Protein AF-A0A3D3J0R5-F1 (afdb_monomer)

Sequence (487 aa):
MGLFDKFKKGKKEQAKEELNTPEKTLMNDIDDGIVGEVIHGGPSEPEEPAEEIVTASFVMGILSVLPVEGTDNTLVTGNVKGNVTAGITVSLLNFGDDNRQAGSVTIQGISRGDEIVASASDCAVSLILEDGAVRNVRVGTVLYTKDRGENAVHDAYVSALGDAYVKDRILDLSDDEIEKLSITDCSEIWRLNNWYISHAGKDEEEEVREDRSKRLDKLIRALCDKIVNADEIYYVHDKRTGEAHLFSQNVEAKDGAYICTPPGILLVSKAYRRHYRKLYNNDKTELAIVRNGDDKKGIYNFLAGNFYINGACGAAVNAVQVSIAAGMLADAPDHSGIPVENIPVTNPDLVRWMLLIGQMDAPDKDDEDASLAFKLYYRFMGIEMLKAKFIIPMKHDNEGGDLGSGIATMKGKGGKDAIIMYTDWRRLRSEYGKEWDGMVHSIRGLIDKFDCAVNPTRFPAAGSYITKEMYVSMAEMARSEKLEDKD

Nearest PDB structures (foldseek):
  3wya-assembly1_A  TM=7.764E-01  e=7.079E-05  Pyrococcus horikoshii OT3
  7vok-assembly4_D  TM=7.702E-01  e=1.390E-04  Mycobacterium tuberculosis
  7csl-assembly2_B  TM=7.782E-01  e=3.192E-04  Pyrococcus horikoshii OT3
  3wy9-assembly2_B  TM=7.537E-01  e=4.591E-04  Pyrococcus horikoshii OT3
  2crv-assembly1_A  TM=6.940E-01  e=1.274E-02  Mus musculus

pLDDT: mean 83.31, std 21.62, range [22.89, 98.69]

Structure (mmCIF, N/CA/C/O backbone):
data_AF-A0A3D3J0R5-F1
#
_entry.id   AF-A0A3D3J0R5-F1
#
loop_
_atom_site.group_PDB
_atom_site.id
_atom_site.type_symbol
_atom_site.label_atom_id
_atom_site.label_alt_id
_atom_site.label_comp_id
_atom_site.label_asym_id
_atom_site.label_entity_id
_atom_site.label_seq_id
_atom_site.pdbx_PDB_ins_code
_atom_site.Cartn_x
_atom_site.Cartn_y
_atom_site.Cartn_z
_atom_site.occupancy
_atom_site.B_iso_or_equiv
_atom_site.auth_seq_id
_atom_site.auth_comp_id
_atom_site.auth_asym_id
_atom_site.auth_atom_id
_atom_site.pdbx_PDB_model_num
ATOM 1 N N . MET A 1 1 ? 27.279 13.581 11.231 1.00 31.66 1 MET A N 1
ATOM 2 C CA . MET A 1 1 ? 26.242 14.603 11.509 1.00 31.66 1 MET A CA 1
ATOM 3 C C . MET A 1 1 ? 25.827 15.268 10.199 1.00 31.66 1 MET A C 1
ATOM 5 O O . MET A 1 1 ? 26.071 16.448 9.990 1.00 31.66 1 MET A O 1
ATOM 9 N N . GLY A 1 2 ? 25.312 14.470 9.260 1.00 23.61 2 GLY A N 1
ATOM 10 C CA . GLY A 1 2 ? 25.170 14.833 7.849 1.00 23.61 2 GLY A CA 1
ATOM 11 C C . GLY A 1 2 ? 23.742 14.632 7.360 1.00 23.61 2 GLY A C 1
ATOM 12 O O . GLY A 1 2 ? 23.072 13.736 7.856 1.00 23.61 2 GLY A O 1
ATOM 13 N N . LEU A 1 3 ? 23.329 15.487 6.417 1.00 24.12 3 LEU A N 1
ATOM 14 C CA . LEU A 1 3 ? 22.113 15.504 5.579 1.00 24.12 3 LEU A CA 1
ATOM 15 C C . LEU A 1 3 ? 20.744 15.215 6.240 1.00 24.12 3 LEU A C 1
ATOM 17 O O . LEU A 1 3 ? 19.831 16.021 6.096 1.00 24.12 3 LEU A O 1
ATOM 21 N N . PHE A 1 4 ? 20.589 14.140 7.011 1.00 24.95 4 PHE A N 1
ATOM 22 C CA . PHE A 1 4 ? 19.347 13.722 7.669 1.00 24.95 4 PHE A CA 1
ATOM 23 C C . PHE A 1 4 ? 18.830 14.704 8.737 1.00 24.95 4 PHE A C 1
ATOM 25 O O . PHE A 1 4 ? 17.621 14.923 8.832 1.00 24.95 4 PHE A O 1
ATOM 32 N N . ASP A 1 5 ? 19.709 15.375 9.488 1.00 30.33 5 ASP A N 1
ATOM 33 C CA . ASP A 1 5 ? 19.279 16.366 10.492 1.00 30.33 5 ASP A CA 1
ATOM 34 C C . ASP A 1 5 ? 18.738 17.664 9.865 1.00 30.33 5 ASP A C 1
ATOM 36 O O . ASP A 1 5 ? 17.896 18.345 10.459 1.00 30.33 5 ASP A O 1
ATOM 40 N N . LYS A 1 6 ? 19.155 17.991 8.631 1.00 30.34 6 LYS A N 1
ATOM 41 C CA . LYS A 1 6 ? 18.609 19.135 7.880 1.00 30.34 6 LYS A CA 1
ATOM 42 C C . LYS A 1 6 ? 17.195 18.846 7.351 1.00 30.34 6 LYS A C 1
ATOM 44 O O . LYS A 1 6 ? 16.361 19.749 7.373 1.00 30.34 6 LYS A O 1
ATOM 49 N N . PHE A 1 7 ? 16.883 17.590 7.006 1.00 28.42 7 PHE A N 1
ATOM 50 C CA . PHE A 1 7 ? 15.532 17.156 6.613 1.00 28.42 7 PHE A CA 1
ATOM 51 C C . PHE A 1 7 ? 14.509 17.243 7.764 1.00 28.42 7 PHE A C 1
ATOM 53 O O . PHE A 1 7 ? 13.366 17.646 7.544 1.00 28.42 7 PHE A O 1
ATOM 60 N N . LYS A 1 8 ? 14.904 16.947 9.014 1.00 29.86 8 LYS A N 1
ATOM 61 C CA . LYS A 1 8 ? 14.005 17.050 10.186 1.00 29.86 8 LYS A CA 1
ATOM 62 C C . LYS A 1 8 ? 13.620 18.493 10.537 1.00 29.86 8 LYS A C 1
ATOM 64 O O . LYS A 1 8 ? 12.484 18.735 10.943 1.00 29.86 8 LYS A O 1
ATOM 69 N N . LYS A 1 9 ? 14.533 19.459 10.376 1.00 30.77 9 LYS A N 1
ATOM 70 C CA . LYS A 1 9 ? 14.249 20.881 10.658 1.00 30.77 9 LYS A CA 1
ATOM 71 C C . LYS A 1 9 ? 13.375 21.551 9.590 1.00 30.77 9 LYS A C 1
ATOM 73 O O . LYS A 1 9 ? 12.712 22.530 9.909 1.00 30.77 9 LYS A O 1
ATOM 78 N N . GLY A 1 10 ? 13.322 21.024 8.362 1.00 30.03 10 GLY A N 1
ATOM 79 C CA . GLY A 1 10 ? 12.461 21.553 7.294 1.00 30.03 10 GLY A CA 1
ATOM 80 C C . GLY A 1 10 ? 10.965 21.327 7.509 1.00 30.03 10 GLY A C 1
ATOM 81 O O . GLY A 1 10 ? 10.183 22.252 7.323 1.00 30.03 10 GLY A O 1
ATOM 82 N N . LYS A 1 11 ? 10.578 20.160 8.039 1.00 31.86 11 LYS A N 1
ATOM 83 C CA . LYS A 1 11 ? 9.169 19.828 8.321 1.00 31.86 11 LYS A CA 1
ATOM 84 C C . LYS A 1 11 ? 8.507 20.694 9.403 1.00 31.86 11 LYS A C 1
ATOM 86 O O . LYS A 1 11 ? 7.284 20.738 9.475 1.00 31.86 11 LYS A O 1
ATOM 91 N N . LYS A 1 12 ? 9.284 21.359 10.270 1.00 33.12 12 LYS A N 1
ATOM 92 C CA . LYS A 1 12 ? 8.741 22.146 11.395 1.00 33.12 12 LYS A CA 1
ATOM 93 C C . LYS A 1 12 ? 8.172 23.510 10.985 1.00 33.12 12 LYS A C 1
ATOM 95 O O . LYS A 1 12 ? 7.339 24.027 11.724 1.00 33.12 12 LYS A O 1
ATOM 100 N N . GLU A 1 13 ? 8.600 24.077 9.855 1.00 30.44 13 GLU A N 1
ATOM 101 C CA . GLU A 1 13 ? 8.168 25.416 9.413 1.00 30.44 13 GLU A CA 1
ATOM 102 C C . GLU A 1 13 ? 7.040 25.369 8.365 1.00 30.44 13 GLU A C 1
ATOM 104 O O . GLU A 1 13 ? 6.124 26.177 8.460 1.00 30.44 13 GLU A O 1
ATOM 109 N N . GLN A 1 14 ? 7.013 24.374 7.467 1.00 31.67 14 GLN A N 1
ATOM 110 C CA . GLN A 1 14 ? 5.985 24.253 6.410 1.00 31.67 14 GLN A CA 1
ATOM 111 C C . GLN A 1 14 ? 4.620 23.722 6.889 1.00 31.67 14 GLN A C 1
ATOM 113 O O . GLN A 1 14 ? 3.598 24.002 6.271 1.00 31.67 14 GLN A O 1
ATOM 118 N N . ALA A 1 15 ? 4.543 23.058 8.050 1.00 32.03 15 ALA A N 1
ATOM 119 C CA . ALA A 1 15 ? 3.265 22.593 8.611 1.00 32.03 15 ALA A CA 1
ATOM 120 C C . ALA A 1 15 ? 2.301 23.731 9.029 1.00 32.03 15 ALA A C 1
ATOM 122 O O . ALA A 1 15 ? 1.202 23.454 9.508 1.00 32.03 15 ALA A O 1
ATOM 123 N N . LYS A 1 16 ? 2.712 25.003 8.910 1.00 32.91 16 LYS A N 1
ATOM 124 C CA . LYS A 1 16 ? 1.889 26.171 9.251 1.00 32.91 16 LYS A CA 1
ATOM 125 C C . LYS A 1 16 ? 1.141 26.798 8.066 1.00 32.91 16 LYS A C 1
ATOM 127 O O . LYS A 1 16 ? 0.213 27.550 8.343 1.00 32.91 16 LYS A O 1
ATOM 132 N N . GLU A 1 17 ? 1.482 26.499 6.807 1.00 31.17 17 GLU A N 1
ATOM 133 C CA . GLU A 1 17 ? 0.928 27.234 5.647 1.00 31.17 17 GLU A CA 1
ATOM 134 C C . GLU A 1 17 ? 0.133 26.399 4.619 1.00 31.17 17 GLU A C 1
ATOM 136 O O . GLU A 1 17 ? -0.650 26.979 3.876 1.00 31.17 17 GLU A O 1
ATOM 141 N N . GLU A 1 18 ? 0.189 25.061 4.623 1.00 30.03 18 GLU A N 1
ATOM 142 C CA . GLU A 1 18 ? -0.429 24.233 3.556 1.00 30.03 18 GLU A CA 1
ATOM 143 C C . GLU A 1 18 ? -1.854 23.691 3.828 1.00 30.03 18 GLU A C 1
ATOM 145 O O . GLU A 1 18 ? -2.342 22.824 3.109 1.00 30.03 18 GLU A O 1
ATOM 150 N N . LEU A 1 19 ? -2.589 24.195 4.826 1.00 33.88 19 LEU A N 1
ATOM 151 C CA . LEU A 1 19 ? -3.931 23.670 5.172 1.00 33.88 19 LEU A CA 1
ATOM 152 C C . LEU A 1 19 ? -5.126 24.367 4.480 1.00 33.88 19 LEU A C 1
ATOM 154 O O . LEU A 1 19 ? -6.271 24.210 4.903 1.00 33.88 19 LEU A O 1
ATOM 158 N N . ASN A 1 20 ? -4.885 25.097 3.390 1.00 30.30 20 ASN A N 1
ATOM 159 C CA . ASN A 1 20 ? -5.916 25.669 2.512 1.00 30.30 20 ASN A CA 1
ATOM 160 C C . ASN A 1 20 ? -5.559 25.302 1.057 1.00 30.30 20 ASN A C 1
ATOM 162 O O . ASN A 1 20 ? -4.860 26.059 0.401 1.00 30.30 20 ASN A O 1
ATOM 166 N N . THR A 1 21 ? -5.834 24.111 0.516 1.00 26.56 21 THR A N 1
ATOM 167 C CA . THR A 1 21 ? -7.087 23.570 -0.083 1.00 26.56 21 THR A CA 1
ATOM 168 C C . THR A 1 21 ? -6.668 22.332 -0.927 1.00 26.56 21 THR A C 1
ATOM 170 O O . THR A 1 21 ? -5.494 22.283 -1.280 1.00 26.56 21 THR A O 1
ATOM 173 N N . PRO A 1 22 ? -7.523 21.351 -1.317 1.00 30.41 22 PRO A N 1
ATOM 174 C CA . PRO A 1 22 ? -8.961 21.184 -1.127 1.00 30.41 22 PRO A CA 1
ATOM 175 C C . PRO A 1 22 ? -9.299 19.875 -0.367 1.00 30.41 22 PRO A C 1
ATOM 177 O O . PRO A 1 22 ? -9.889 18.957 -0.921 1.00 30.41 22 PRO A O 1
ATOM 180 N N . GLU A 1 23 ? -8.970 19.765 0.923 1.00 35.03 23 GLU A N 1
ATOM 181 C CA . GLU A 1 23 ? -9.524 18.685 1.775 1.00 35.03 23 GLU A CA 1
ATOM 182 C C . GLU A 1 23 ? -10.879 19.068 2.401 1.00 35.03 23 GLU A C 1
ATOM 184 O O . GLU A 1 23 ? -11.613 18.217 2.899 1.00 35.03 23 GLU A O 1
ATOM 189 N N . LYS A 1 24 ? -11.269 20.348 2.319 1.00 27.89 24 LYS A N 1
ATOM 190 C CA . LYS A 1 24 ? -12.540 20.864 2.859 1.00 27.89 24 LYS A CA 1
ATOM 191 C C . LYS A 1 24 ? -13.779 20.575 2.004 1.00 27.89 24 LYS A C 1
ATOM 193 O O . LYS A 1 24 ? -14.878 20.881 2.452 1.00 27.89 24 LYS A O 1
ATOM 198 N N . THR A 1 25 ? -13.629 19.962 0.832 1.00 27.36 25 THR A N 1
ATOM 199 C CA . THR A 1 25 ? -14.755 19.574 -0.042 1.00 27.36 25 THR A CA 1
ATOM 200 C C . THR A 1 25 ? -15.054 18.069 -0.008 1.00 27.36 25 THR A C 1
ATOM 202 O O . THR A 1 25 ? -15.865 17.584 -0.784 1.00 27.36 25 THR A O 1
ATOM 205 N N . LEU A 1 26 ? -14.435 17.309 0.907 1.00 38.16 26 LEU A N 1
ATOM 206 C CA . LEU A 1 26 ? -14.714 15.876 1.122 1.00 38.16 26 LEU A CA 1
ATOM 207 C C . LEU A 1 26 ? -15.993 15.602 1.943 1.00 38.16 26 LEU A C 1
ATOM 209 O O . LEU A 1 26 ? -16.287 14.454 2.273 1.00 38.16 26 LEU A O 1
ATOM 213 N N . MET A 1 27 ? -16.770 16.639 2.256 1.00 35.28 27 MET A N 1
ATOM 214 C CA . MET A 1 27 ? -18.060 16.562 2.937 1.00 35.28 27 MET A CA 1
ATOM 215 C C . MET A 1 27 ? -19.049 17.483 2.227 1.00 35.28 27 MET A C 1
ATOM 217 O O . MET A 1 27 ? -18.717 18.634 1.957 1.00 35.28 27 MET A O 1
ATOM 221 N N . ASN A 1 28 ? -20.257 16.964 2.012 1.00 30.33 28 ASN A N 1
ATOM 222 C CA . ASN A 1 28 ? -21.385 17.516 1.251 1.00 30.33 28 ASN A CA 1
ATOM 223 C C . ASN A 1 28 ? -21.374 17.069 -0.211 1.00 30.33 28 ASN A C 1
ATOM 225 O O . ASN A 1 28 ? -20.696 17.659 -1.036 1.00 30.33 28 ASN A O 1
ATOM 229 N N . ASP A 1 29 ? -22.080 15.965 -0.472 1.00 27.23 29 ASP A N 1
ATOM 230 C CA . ASP A 1 29 ? -23.009 15.818 -1.603 1.00 27.23 29 ASP A CA 1
ATOM 231 C C . ASP A 1 29 ? -23.536 14.376 -1.638 1.00 27.23 29 ASP A C 1
ATOM 233 O O . ASP A 1 29 ? -23.045 13.516 -2.369 1.00 27.23 29 ASP A O 1
ATOM 237 N N . ILE A 1 30 ? -24.550 14.107 -0.812 1.00 27.83 30 ILE A N 1
ATOM 238 C CA . ILE A 1 30 ? -25.594 13.120 -1.112 1.00 27.83 30 ILE A CA 1
ATOM 239 C C . ILE A 1 30 ? -26.892 13.765 -0.632 1.00 27.83 30 ILE A C 1
ATOM 241 O O . ILE A 1 30 ? -27.222 13.697 0.549 1.00 27.83 30 ILE A O 1
ATOM 245 N N . ASP A 1 31 ? -27.542 14.483 -1.543 1.00 26.58 31 ASP A N 1
ATOM 246 C CA . ASP A 1 31 ? -28.851 15.080 -1.316 1.00 26.58 31 ASP A CA 1
ATOM 247 C C . ASP A 1 31 ? -29.933 13.998 -1.428 1.00 26.58 31 ASP A C 1
ATOM 249 O O . ASP A 1 31 ? -29.917 13.156 -2.336 1.00 26.58 31 ASP A O 1
ATOM 253 N N . ASP A 1 32 ? -30.842 14.032 -0.460 1.00 29.11 32 ASP A N 1
ATOM 254 C CA . ASP A 1 32 ? -32.025 13.196 -0.347 1.00 29.11 32 ASP A CA 1
ATOM 255 C C . ASP A 1 32 ? -33.092 13.701 -1.316 1.00 29.11 32 ASP A C 1
ATOM 257 O O . ASP A 1 32 ? -33.438 14.881 -1.347 1.00 29.11 32 ASP A O 1
ATOM 261 N N . GLY A 1 33 ? -33.690 12.795 -2.081 1.00 22.89 33 GLY A N 1
ATOM 262 C CA . GLY A 1 33 ? -34.766 13.171 -2.984 1.00 22.89 33 GLY A CA 1
ATOM 263 C C . GLY A 1 33 ? -35.782 12.072 -3.175 1.00 22.89 33 GLY A C 1
ATOM 264 O O . GLY A 1 33 ? -35.715 11.415 -4.203 1.00 22.89 33 GLY A O 1
ATOM 265 N N . ILE A 1 34 ? -36.740 11.934 -2.243 1.00 26.89 34 ILE A N 1
ATOM 266 C CA . ILE A 1 34 ? -38.161 11.653 -2.540 1.00 26.89 34 ILE A CA 1
ATOM 267 C C . ILE A 1 34 ? -39.034 12.292 -1.442 1.00 26.89 34 ILE A C 1
ATOM 269 O O . ILE A 1 34 ? -39.166 11.762 -0.342 1.00 26.89 34 ILE A O 1
ATOM 273 N N . VAL A 1 35 ? -39.668 13.422 -1.770 1.00 25.34 35 VAL A N 1
ATOM 274 C CA . VAL A 1 35 ? -40.800 13.995 -1.024 1.00 25.34 35 VAL A CA 1
ATOM 275 C C . VAL A 1 35 ? -42.087 13.429 -1.623 1.00 25.34 35 VAL A C 1
ATOM 277 O O . VAL A 1 35 ? -42.330 13.585 -2.819 1.00 25.34 35 VAL A O 1
ATOM 280 N N . GLY A 1 36 ? -42.909 12.786 -0.793 1.00 25.95 36 GLY A N 1
ATOM 281 C CA . GLY A 1 36 ? -44.230 12.275 -1.154 1.00 25.95 36 GLY A CA 1
ATOM 282 C C . GLY A 1 36 ? -45.295 12.707 -0.146 1.00 25.95 36 GLY A C 1
ATOM 283 O O . GLY A 1 36 ? -45.374 12.146 0.936 1.00 25.95 36 GLY A O 1
ATOM 284 N N . GLU A 1 37 ? -46.067 13.712 -0.562 1.00 25.94 37 GLU A N 1
ATOM 285 C CA . GLU A 1 37 ? -47.450 14.073 -0.207 1.00 25.94 37 GLU A CA 1
ATOM 286 C C . GLU A 1 37 ? -47.913 14.216 1.258 1.00 25.94 37 GLU A C 1
ATOM 288 O O . GLU A 1 37 ? -48.020 13.284 2.048 1.00 25.94 37 GLU A O 1
ATOM 293 N N . VAL A 1 38 ? -48.343 15.450 1.540 1.00 25.67 38 VAL A N 1
ATOM 294 C CA . VAL A 1 38 ? -49.104 15.896 2.708 1.00 25.67 38 VAL A CA 1
ATOM 295 C C . VAL A 1 38 ? -50.576 15.512 2.534 1.00 25.67 38 VAL A C 1
ATOM 297 O O . VAL A 1 38 ? -51.214 15.945 1.576 1.00 25.67 38 VAL A O 1
ATOM 300 N N . ILE A 1 39 ? -51.147 14.792 3.503 1.00 29.25 39 ILE A N 1
ATOM 301 C CA . ILE A 1 39 ? -52.602 14.660 3.664 1.00 29.25 39 ILE A CA 1
ATOM 302 C C . ILE A 1 39 ? -52.997 15.312 4.990 1.00 29.25 39 ILE A C 1
ATOM 304 O O . ILE A 1 39 ? -52.493 14.960 6.054 1.00 29.25 39 ILE A O 1
ATOM 308 N N . HIS A 1 40 ? -53.894 16.295 4.912 1.00 31.08 40 HIS A N 1
ATOM 309 C CA . HIS A 1 40 ? -54.496 16.970 6.058 1.00 31.08 40 HIS A CA 1
ATOM 310 C C . HIS A 1 40 ? -55.565 16.088 6.723 1.00 31.08 40 HIS A C 1
ATOM 312 O O . HIS A 1 40 ? -56.501 15.643 6.061 1.00 31.08 40 HIS A O 1
ATOM 318 N N . GLY A 1 41 ? -55.467 15.907 8.043 1.00 28.23 41 GLY A N 1
ATOM 319 C CA . GLY A 1 41 ? -56.503 15.327 8.902 1.00 28.23 41 GLY A CA 1
ATOM 320 C C . GLY A 1 41 ? -56.587 16.106 10.219 1.00 28.23 41 GLY A C 1
ATOM 321 O O . GLY A 1 41 ? -55.555 16.445 10.785 1.00 28.23 41 GLY A O 1
ATOM 322 N N . GLY A 1 42 ? -57.808 16.468 10.630 1.00 30.14 42 GLY A N 1
ATOM 323 C CA . GLY A 1 42 ? -58.131 17.378 11.740 1.00 30.14 42 GLY A CA 1
ATOM 324 C C . GLY A 1 42 ? -57.893 16.832 13.162 1.00 30.14 42 GLY A C 1
ATOM 325 O O . GLY A 1 42 ? -57.264 15.793 13.326 1.00 30.14 42 GLY A O 1
ATOM 326 N N . PRO A 1 43 ? -58.370 17.549 14.201 1.00 34.75 43 PRO A N 1
ATOM 327 C CA . PRO A 1 43 ? -57.866 17.425 15.566 1.00 34.75 43 PRO A CA 1
ATOM 328 C C . PRO A 1 43 ? -58.389 16.168 16.269 1.00 34.75 43 PRO A C 1
ATOM 330 O O . PRO A 1 43 ? -59.593 15.911 16.262 1.00 34.75 43 PRO A O 1
ATOM 333 N N . SER A 1 44 ? -57.492 15.432 16.925 1.00 33.94 44 SER A N 1
ATOM 334 C CA . SER A 1 44 ? -57.821 14.356 17.863 1.00 33.94 44 SER A CA 1
ATOM 335 C C . SER A 1 44 ? -57.434 14.742 19.296 1.00 33.94 44 SER A C 1
ATOM 337 O O . SER A 1 44 ? -56.436 15.422 19.527 1.00 33.94 44 SER A O 1
ATOM 339 N N . GLU A 1 45 ? -58.302 14.342 20.223 1.00 34.72 4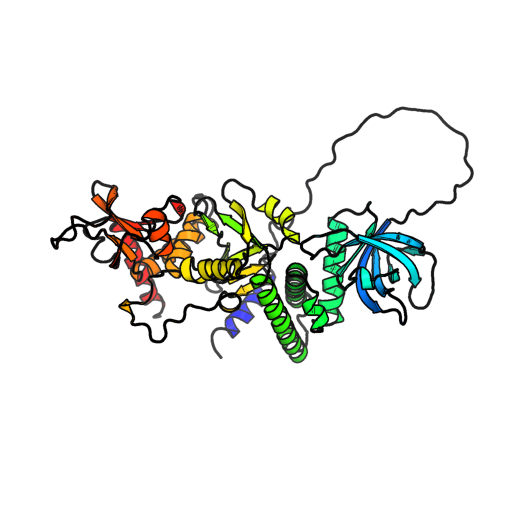5 GLU A N 1
ATOM 340 C CA . GLU A 1 45 ? -58.304 14.556 21.677 1.00 34.72 45 GLU A CA 1
ATOM 341 C C . GLU A 1 45 ? -57.034 14.054 22.405 1.00 34.72 45 GLU A C 1
ATOM 343 O O . GLU A 1 45 ? -56.273 13.277 21.831 1.00 34.72 45 GLU A O 1
ATOM 348 N N . PRO A 1 46 ? -56.770 14.505 23.652 1.00 36.16 46 PRO A N 1
ATOM 349 C CA . PRO A 1 46 ? -55.497 14.258 24.331 1.00 36.16 46 PRO A CA 1
ATOM 350 C C . PRO A 1 46 ? -55.344 12.792 24.762 1.00 36.16 46 PRO A C 1
ATOM 352 O O . PRO A 1 46 ? -56.121 12.299 25.579 1.00 36.16 46 PRO A O 1
ATOM 355 N N . GLU A 1 47 ? -54.309 12.124 24.251 1.00 35.78 47 GLU A N 1
ATOM 356 C CA . GLU A 1 47 ? -53.839 10.830 24.755 1.00 35.78 47 GLU A CA 1
ATOM 357 C C . GLU A 1 47 ? -52.977 11.020 26.015 1.00 35.78 47 GLU A C 1
ATOM 359 O O . GLU A 1 47 ? -52.151 11.933 26.105 1.00 35.78 47 GLU A O 1
ATOM 364 N N . GLU A 1 48 ? -53.199 10.153 27.007 1.00 38.78 48 GLU A N 1
ATOM 365 C CA . GLU A 1 48 ? -52.356 9.996 28.197 1.00 38.78 48 GLU A CA 1
ATOM 366 C C . GLU A 1 48 ? -50.893 9.710 27.802 1.00 38.78 48 GLU A C 1
ATOM 368 O O . GLU A 1 48 ? -50.652 9.113 26.751 1.00 38.78 48 GLU A O 1
ATOM 373 N N . PRO A 1 49 ? -49.892 10.120 28.609 1.00 37.09 49 PRO A N 1
ATOM 374 C CA . PRO A 1 49 ? -48.496 10.025 28.202 1.00 37.09 49 PRO A CA 1
ATOM 375 C C . PRO A 1 49 ? -48.080 8.558 28.064 1.00 37.09 49 PRO A C 1
ATOM 377 O O . PRO A 1 49 ? -47.963 7.836 29.054 1.00 37.09 49 PRO A O 1
ATOM 380 N N . ALA A 1 50 ? -47.839 8.131 26.824 1.00 39.09 50 ALA A N 1
ATOM 381 C CA . ALA A 1 50 ? -47.157 6.883 26.529 1.00 39.09 50 ALA A CA 1
ATOM 382 C C . ALA A 1 50 ? -45.756 6.920 27.158 1.00 39.09 50 ALA A C 1
ATOM 384 O O . ALA A 1 50 ? -45.021 7.894 26.982 1.00 39.09 50 ALA A O 1
ATOM 385 N N . GLU A 1 51 ? -45.385 5.864 27.888 1.00 39.91 51 GLU A N 1
ATOM 386 C CA . GLU A 1 51 ? -43.993 5.633 28.273 1.00 39.91 51 GLU A CA 1
ATOM 387 C C . GLU A 1 51 ? -43.140 5.659 27.004 1.00 39.91 51 GLU A C 1
ATOM 389 O O . GLU A 1 51 ? -43.314 4.842 26.097 1.00 39.91 51 GLU A O 1
ATOM 394 N N . GLU A 1 52 ? -42.248 6.641 26.915 1.00 36.72 52 GLU A N 1
ATOM 395 C CA . GLU A 1 52 ? -41.338 6.790 25.793 1.00 36.72 52 GLU A CA 1
ATOM 396 C C . GLU A 1 52 ? -40.378 5.592 25.815 1.00 36.72 52 GLU A C 1
ATOM 398 O O . GLU A 1 52 ? -39.417 5.542 26.585 1.00 36.72 52 GLU A O 1
ATOM 403 N N . ILE A 1 53 ? -40.675 4.568 25.008 1.00 45.62 53 ILE A N 1
ATOM 404 C CA . ILE A 1 53 ? -39.759 3.456 24.769 1.00 45.62 53 ILE A CA 1
ATOM 405 C C . ILE A 1 53 ? -38.557 4.065 24.053 1.00 45.62 53 ILE A C 1
ATOM 407 O O . ILE A 1 53 ? -38.580 4.254 22.837 1.00 45.62 53 ILE A O 1
ATOM 411 N N . VAL A 1 54 ? -37.509 4.395 24.808 1.00 54.06 54 VAL A N 1
ATOM 412 C CA . VAL A 1 54 ? -36.232 4.824 24.238 1.00 54.06 54 VAL A CA 1
ATOM 413 C C . VAL A 1 54 ? -35.670 3.633 23.469 1.00 54.06 54 VAL A C 1
ATOM 415 O O . VAL A 1 54 ? -35.039 2.735 24.028 1.00 54.06 54 VAL A O 1
ATOM 418 N N . THR A 1 55 ? -35.949 3.580 22.169 1.00 66.12 55 THR A N 1
ATOM 419 C CA . THR A 1 55 ? -35.357 2.591 21.275 1.00 66.12 55 THR A CA 1
ATOM 420 C C . THR A 1 55 ? -33.855 2.817 21.262 1.00 66.12 55 THR A C 1
ATOM 422 O O . THR A 1 55 ? -33.401 3.922 20.956 1.00 66.12 55 THR A O 1
ATOM 425 N N . ALA A 1 56 ? -33.084 1.785 21.610 1.00 77.25 56 ALA A N 1
ATOM 426 C CA . ALA A 1 56 ? -31.632 1.863 21.591 1.00 77.25 56 ALA A CA 1
ATOM 427 C C . ALA A 1 56 ? -31.157 2.333 20.210 1.00 77.25 56 ALA A C 1
ATOM 429 O O . ALA A 1 56 ? -31.490 1.737 19.187 1.00 77.25 56 ALA A O 1
ATOM 430 N N . SER A 1 57 ? -30.379 3.407 20.210 1.00 92.31 57 SER A N 1
ATOM 431 C CA . SER A 1 57 ? -29.772 4.002 19.030 1.00 92.31 57 SER A CA 1
ATOM 432 C C . SER A 1 57 ? -28.414 4.504 19.471 1.00 92.31 57 SER A C 1
ATOM 434 O O . SER A 1 57 ? -28.300 5.569 20.079 1.00 92.31 57 SER A O 1
ATOM 436 N N . PHE A 1 58 ? -27.369 3.738 19.195 1.00 96.19 58 PHE A N 1
ATOM 437 C CA . PHE A 1 58 ? -26.005 4.093 19.558 1.00 96.19 58 PHE A CA 1
ATOM 438 C C . PHE A 1 58 ? -24.951 3.516 18.618 1.00 96.19 58 PHE A C 1
ATOM 440 O O . PHE A 1 58 ? -25.209 2.592 17.836 1.00 96.19 58 PHE A O 1
ATOM 447 N N . VAL A 1 59 ? -23.752 4.076 18.749 1.00 97.81 59 VAL A N 1
ATOM 448 C CA . VAL A 1 59 ? -22.493 3.538 18.237 1.00 97.81 59 VAL A CA 1
ATOM 449 C C . VAL A 1 59 ? -21.428 3.627 19.332 1.00 97.81 59 VAL A C 1
ATOM 451 O O . VAL A 1 59 ? -21.396 4.591 20.099 1.00 97.81 59 VAL A O 1
ATOM 454 N N . MET A 1 60 ? -20.568 2.618 19.421 1.00 98.06 60 MET A N 1
ATOM 455 C CA . MET A 1 60 ? -19.478 2.543 20.391 1.00 98.06 60 MET A CA 1
ATOM 456 C C . MET A 1 60 ? -18.320 1.737 19.804 1.00 98.06 60 MET A C 1
ATOM 458 O O . MET A 1 60 ? -18.495 0.580 19.425 1.00 98.06 60 MET A O 1
ATOM 462 N N . GLY A 1 61 ? -17.133 2.335 19.749 1.00 98.19 61 GLY A N 1
ATOM 463 C CA . GLY A 1 61 ? -15.894 1.612 19.475 1.00 98.19 61 GLY A CA 1
ATOM 464 C C . GLY A 1 61 ? -15.296 1.069 20.774 1.00 98.19 61 GLY A C 1
ATOM 465 O O . GLY A 1 61 ? -15.291 1.762 21.792 1.00 98.19 61 GLY A O 1
ATOM 466 N N . ILE A 1 62 ? -14.820 -0.173 20.746 1.00 98.00 62 ILE A N 1
ATOM 467 C CA . ILE A 1 62 ? -14.279 -0.860 21.921 1.00 98.00 62 ILE A CA 1
ATOM 468 C C . ILE A 1 62 ? -12.826 -0.440 22.173 1.00 98.00 62 ILE A C 1
ATOM 470 O O . ILE A 1 62 ? -11.977 -0.564 21.291 1.00 98.00 62 ILE A O 1
ATOM 474 N N . LEU A 1 63 ? -12.548 0.026 23.393 1.00 97.62 63 LEU A N 1
ATOM 475 C CA . LEU A 1 63 ? -11.243 0.518 23.854 1.00 97.62 63 LEU A CA 1
ATOM 476 C C . LEU A 1 63 ? -10.434 -0.539 24.610 1.00 97.62 63 LEU A C 1
ATOM 478 O O . LEU A 1 63 ? -9.208 -0.548 24.547 1.00 97.62 63 LEU A O 1
ATOM 482 N N . SER A 1 64 ? -11.107 -1.445 25.319 1.00 96.00 64 SER A N 1
ATOM 483 C CA . SER A 1 64 ? -10.466 -2.566 26.007 1.00 96.00 64 SER A CA 1
ATOM 484 C C . SER A 1 64 ? -11.369 -3.790 26.027 1.00 96.00 64 SER A C 1
ATOM 486 O O . SER A 1 64 ? -12.591 -3.671 25.929 1.00 96.00 64 SER A O 1
ATOM 488 N N . VAL A 1 65 ? -10.750 -4.965 26.147 1.00 95.50 65 VAL A N 1
ATOM 489 C CA . VAL A 1 65 ? -11.430 -6.261 26.211 1.00 95.50 65 VAL A CA 1
ATOM 490 C C . VAL A 1 65 ? -10.795 -7.086 27.319 1.00 95.50 65 VAL A C 1
ATOM 492 O O . VAL A 1 65 ? -9.576 -7.240 27.355 1.00 95.50 65 VAL A O 1
ATOM 495 N N . LEU A 1 66 ? -11.623 -7.625 28.206 1.00 95.12 66 LEU A N 1
ATOM 496 C CA . LEU A 1 66 ? -11.224 -8.519 29.285 1.00 95.12 66 LEU A CA 1
ATOM 497 C C . LEU A 1 66 ? -12.119 -9.767 29.253 1.00 95.12 66 LEU A C 1
ATOM 499 O O . LEU A 1 66 ? -13.342 -9.630 29.157 1.00 95.12 66 LEU A O 1
ATOM 503 N N . PRO A 1 67 ? -11.554 -10.983 29.310 1.00 93.75 67 PRO A N 1
ATOM 504 C CA . PRO A 1 67 ? -12.358 -12.194 29.416 1.00 93.75 67 PRO A CA 1
ATOM 505 C C . PRO A 1 67 ? -13.074 -12.242 30.771 1.00 93.75 67 PRO A C 1
ATOM 507 O O . PRO A 1 67 ? -12.512 -11.845 31.792 1.00 93.75 67 PRO A O 1
ATOM 510 N N . VAL A 1 68 ? -14.306 -12.750 30.788 1.00 94.00 68 VAL A N 1
ATOM 511 C CA . VAL A 1 68 ? -15.034 -13.025 32.033 1.00 94.00 68 VAL A CA 1
ATOM 512 C C . VAL A 1 68 ? -14.728 -14.458 32.466 1.00 94.00 68 VAL A C 1
ATOM 514 O O . VAL A 1 68 ? -15.061 -15.407 31.755 1.00 94.00 68 VAL A O 1
ATOM 517 N N . GLU A 1 69 ? -14.081 -14.618 33.624 1.00 92.12 69 GLU A N 1
ATOM 518 C CA . GLU A 1 69 ? -13.617 -15.922 34.114 1.00 92.12 69 GLU A CA 1
ATOM 519 C C . GLU A 1 69 ? -14.720 -16.990 34.111 1.00 92.12 69 GLU A C 1
ATOM 521 O O . GLU A 1 69 ? -15.836 -16.772 34.581 1.00 92.12 69 GLU A O 1
ATOM 526 N N . GLY A 1 70 ? -14.386 -18.172 33.587 1.00 91.38 70 GLY A N 1
ATOM 527 C CA . GLY A 1 70 ? -15.295 -19.318 33.541 1.00 91.38 70 GLY A CA 1
ATOM 528 C C . GLY A 1 70 ? -16.415 -19.225 32.497 1.00 91.38 70 GLY A C 1
ATOM 529 O O . GLY A 1 70 ? -17.306 -20.072 32.521 1.00 91.38 70 GLY A O 1
ATOM 530 N N . THR A 1 71 ? -16.386 -18.239 31.591 1.00 94.00 71 THR A N 1
ATOM 531 C CA . THR A 1 71 ? -17.390 -18.055 30.527 1.00 94.00 71 THR A CA 1
ATOM 532 C C . THR A 1 71 ? -16.747 -17.629 29.201 1.00 94.00 71 THR A C 1
ATOM 534 O O . THR A 1 71 ? -15.599 -17.192 29.183 1.00 94.00 71 THR A O 1
ATOM 537 N N . ASP A 1 72 ? -17.508 -17.686 28.104 1.00 93.31 72 ASP A N 1
ATOM 538 C CA . ASP A 1 72 ? -17.112 -17.120 26.802 1.00 93.31 72 ASP A CA 1
ATOM 539 C C . ASP A 1 72 ? -17.455 -15.620 26.664 1.00 93.31 72 ASP A C 1
ATOM 541 O O . ASP A 1 72 ? -17.228 -15.001 25.615 1.00 93.31 72 ASP A O 1
ATOM 545 N N . ASN A 1 73 ? -17.996 -15.013 27.724 1.00 96.31 73 ASN A N 1
ATOM 546 C CA . ASN A 1 73 ? -18.359 -13.604 27.745 1.00 96.31 73 ASN A CA 1
ATOM 547 C C . ASN A 1 73 ? -17.119 -12.712 27.829 1.00 96.31 73 ASN A C 1
ATOM 549 O O . ASN A 1 73 ? -16.082 -13.079 28.390 1.00 96.31 73 ASN A O 1
ATOM 553 N N . THR A 1 74 ? -17.249 -11.489 27.322 1.00 97.06 74 THR A N 1
ATOM 554 C CA . THR A 1 74 ? -16.204 -10.470 27.453 1.00 97.06 74 THR A CA 1
ATOM 555 C C . THR A 1 74 ? -16.747 -9.206 28.093 1.00 97.06 74 THR A C 1
ATOM 557 O O . THR A 1 74 ? -17.833 -8.734 27.768 1.00 97.06 74 THR A O 1
ATOM 560 N N . LEU A 1 75 ? -15.966 -8.643 29.008 1.00 97.31 75 LEU A N 1
ATOM 561 C CA . LEU A 1 75 ? -16.145 -7.286 29.491 1.00 97.31 75 LEU A CA 1
ATOM 562 C C . LEU A 1 75 ? -15.409 -6.348 28.533 1.00 97.31 75 LEU A C 1
ATOM 564 O O . LEU A 1 75 ? -14.211 -6.512 28.299 1.00 97.31 75 LEU A O 1
ATOM 568 N N . VAL A 1 76 ? -16.113 -5.365 27.985 1.00 97.94 76 VAL A N 1
ATOM 569 C CA . VAL A 1 76 ? -15.530 -4.356 27.095 1.00 97.94 76 VAL A CA 1
ATOM 570 C C . VAL A 1 76 ? -15.759 -2.957 27.626 1.00 97.94 76 VAL A C 1
ATOM 572 O O . VAL A 1 76 ? -16.769 -2.707 28.277 1.00 97.94 76 VAL A O 1
ATOM 575 N N . THR A 1 77 ? -14.858 -2.031 27.315 1.00 98.19 77 THR A N 1
ATOM 576 C CA . THR A 1 77 ? -15.034 -0.607 27.642 1.00 98.19 77 THR A CA 1
ATOM 577 C C . THR A 1 77 ? -15.067 0.256 26.390 1.00 98.19 77 THR A C 1
ATOM 579 O O . THR A 1 77 ? -14.568 -0.139 25.335 1.00 98.19 77 THR A O 1
ATOM 582 N N . GLY A 1 78 ? -15.665 1.440 26.495 1.00 97.69 78 GLY A N 1
ATOM 583 C CA . GLY A 1 78 ? -15.724 2.410 25.405 1.00 97.69 78 GLY A CA 1
ATOM 584 C C . GLY A 1 78 ? -16.690 3.555 25.678 1.00 97.69 78 GLY A C 1
ATOM 585 O O . GLY A 1 78 ? -17.369 3.588 26.704 1.00 97.69 78 GLY A O 1
ATOM 586 N N . ASN A 1 79 ? -16.743 4.496 24.739 1.00 97.12 79 ASN A N 1
ATOM 587 C CA . ASN A 1 79 ? -17.623 5.658 24.813 1.00 97.12 79 ASN A CA 1
ATOM 588 C C . ASN A 1 79 ? -18.845 5.433 23.926 1.00 97.12 79 ASN A C 1
ATOM 590 O O . ASN A 1 79 ? -18.725 5.330 22.702 1.00 97.12 79 ASN A O 1
ATOM 594 N N . VAL A 1 80 ? -20.017 5.358 24.547 1.00 96.94 80 VAL A N 1
ATOM 595 C CA . VAL A 1 80 ? -21.293 5.295 23.839 1.00 96.94 80 VAL A CA 1
ATOM 596 C C . VAL A 1 80 ? -21.609 6.683 23.294 1.00 96.94 80 VAL A C 1
ATOM 598 O O . VAL A 1 80 ? -21.508 7.666 24.021 1.00 96.94 80 VAL A O 1
ATOM 601 N N . LYS A 1 81 ? -22.013 6.760 22.024 1.00 97.19 81 LYS A N 1
ATOM 602 C CA . LYS A 1 81 ? -22.682 7.927 21.433 1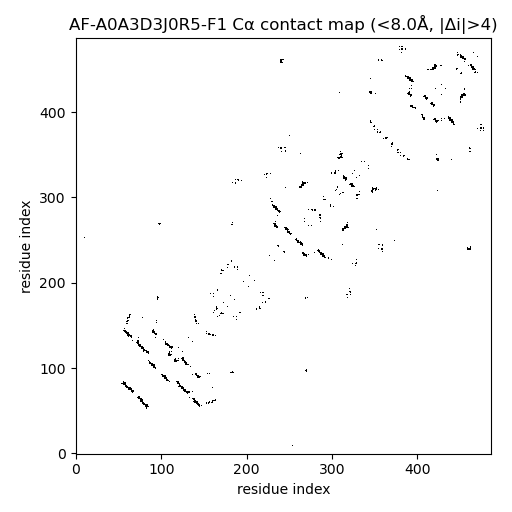.00 97.19 81 LYS A CA 1
ATOM 603 C C . LYS A 1 81 ? -24.119 7.541 21.102 1.00 97.19 81 LYS A C 1
ATOM 605 O O . LYS A 1 81 ? -24.320 6.639 20.286 1.00 97.19 81 LYS A O 1
ATOM 610 N N . GLY A 1 82 ? -25.097 8.207 21.706 1.00 95.25 82 GLY A N 1
ATOM 611 C CA . GLY A 1 82 ? -26.507 7.810 21.720 1.00 95.25 82 GLY A CA 1
ATOM 612 C C . GLY A 1 82 ? -26.879 6.954 22.934 1.00 95.25 82 GLY A C 1
ATOM 613 O O . GLY A 1 82 ? -26.163 6.960 23.926 1.00 95.25 82 GLY A O 1
ATOM 614 N N . ASN A 1 83 ? -27.981 6.205 22.842 1.00 94.62 83 ASN A N 1
ATOM 615 C CA . ASN A 1 83 ? -28.591 5.469 23.956 1.00 94.62 83 ASN A CA 1
ATOM 616 C C . ASN A 1 83 ? -28.416 3.949 23.818 1.00 94.62 83 ASN A C 1
ATOM 618 O O . ASN A 1 83 ? -28.765 3.374 22.781 1.00 94.62 83 ASN A O 1
ATOM 622 N N . VAL A 1 84 ? -27.952 3.291 24.884 1.00 95.44 84 VAL A N 1
ATOM 623 C CA . VAL A 1 84 ? -27.817 1.828 24.991 1.00 95.44 84 VAL A CA 1
ATOM 624 C C . VAL A 1 84 ? -28.557 1.296 26.222 1.00 95.44 84 VAL A C 1
ATOM 626 O O . VAL A 1 84 ? -28.557 1.940 27.270 1.00 95.44 84 VAL A O 1
ATOM 629 N N . THR A 1 85 ? -29.147 0.103 26.109 1.00 95.00 85 THR A N 1
ATOM 630 C CA . THR A 1 85 ? -29.920 -0.567 27.171 1.00 95.00 85 THR A CA 1
ATOM 631 C C . THR A 1 85 ? -29.459 -2.017 27.314 1.00 95.00 85 THR A C 1
ATOM 633 O O . THR A 1 85 ? -29.120 -2.650 26.318 1.00 95.00 85 THR A O 1
ATOM 636 N N . ALA A 1 86 ? -29.419 -2.556 28.531 1.00 95.31 86 ALA A N 1
ATOM 637 C CA . ALA A 1 86 ? -29.065 -3.955 28.769 1.00 95.31 86 ALA A CA 1
ATOM 638 C C . ALA A 1 86 ? -30.149 -4.911 28.229 1.00 95.31 86 ALA A C 1
ATOM 640 O O . ALA A 1 86 ? -31.327 -4.570 28.157 1.00 95.31 86 ALA A O 1
ATOM 641 N N . GLY A 1 87 ? -29.751 -6.123 27.851 1.00 94.38 87 GLY A N 1
ATOM 642 C CA . GLY A 1 87 ? -30.621 -7.175 27.318 1.00 94.38 87 GLY A CA 1
ATOM 643 C C . GLY A 1 87 ? -30.888 -7.099 25.812 1.00 94.38 87 GLY A C 1
ATOM 644 O O . GLY A 1 87 ? -31.552 -7.981 25.272 1.00 94.38 87 GLY A O 1
ATOM 645 N N . ILE A 1 88 ? -30.378 -6.080 25.113 1.00 93.25 88 ILE A N 1
ATOM 646 C CA . ILE A 1 88 ? -30.581 -5.930 23.668 1.00 93.25 88 ILE A CA 1
ATOM 647 C C . ILE A 1 88 ? -29.507 -6.670 22.864 1.00 93.25 88 ILE A C 1
ATOM 649 O O . ILE A 1 88 ? -28.347 -6.769 23.274 1.00 93.25 88 ILE A O 1
ATOM 653 N N . THR A 1 89 ? -29.877 -7.112 21.663 1.00 95.44 89 THR A N 1
ATOM 654 C CA . THR A 1 89 ? -28.934 -7.591 20.649 1.00 95.44 89 THR A CA 1
ATOM 655 C C . THR A 1 89 ? -28.595 -6.465 19.675 1.00 95.44 89 THR A C 1
ATOM 657 O O . THR A 1 89 ? -29.484 -5.841 19.097 1.00 95.44 89 THR A O 1
ATOM 660 N N . VAL A 1 90 ? -27.303 -6.224 19.465 1.00 95.19 90 VAL A N 1
ATOM 661 C CA . VAL A 1 90 ? -26.775 -5.149 18.610 1.00 95.19 90 VAL A CA 1
ATOM 662 C C . VAL A 1 90 ? -25.919 -5.712 17.490 1.00 95.19 90 VAL A C 1
ATOM 664 O O . VAL A 1 90 ? -25.512 -6.874 17.532 1.00 95.19 90 VAL A O 1
ATOM 667 N N . SER A 1 91 ? -25.640 -4.883 16.485 1.00 95.44 91 SER A N 1
ATOM 668 C CA . SER A 1 91 ? -24.693 -5.234 15.430 1.00 95.44 91 SER A CA 1
ATOM 669 C C . SER A 1 91 ? -23.265 -5.063 15.939 1.00 95.44 91 SER A C 1
ATOM 671 O O . SER A 1 91 ? -22.965 -4.139 16.694 1.00 95.44 91 SER A O 1
ATOM 673 N N . LEU A 1 92 ? -22.387 -5.954 15.498 1.00 94.50 92 LEU A N 1
ATOM 674 C CA . LEU A 1 92 ? -20.966 -5.974 15.817 1.00 94.50 92 LEU A CA 1
ATOM 675 C C . LEU A 1 92 ? -20.177 -5.987 14.512 1.00 94.50 92 LEU A C 1
ATOM 677 O O . LEU A 1 92 ? -20.483 -6.773 13.614 1.00 94.50 92 LEU A O 1
ATOM 681 N N . LEU A 1 93 ? -19.157 -5.140 14.396 1.00 94.25 93 LEU A N 1
ATOM 682 C CA . LEU A 1 93 ? -18.311 -5.086 13.207 1.00 94.25 93 LEU A CA 1
ATOM 683 C C . LEU A 1 93 ? -16.837 -4.887 13.561 1.00 94.25 93 LEU A C 1
ATOM 685 O O . LEU A 1 93 ? -16.462 -3.907 14.200 1.00 94.25 93 LEU A O 1
ATOM 689 N N . ASN A 1 94 ? -15.992 -5.767 13.031 1.00 93.25 94 ASN A N 1
ATOM 690 C CA . ASN A 1 94 ? -14.557 -5.528 12.907 1.00 93.25 94 ASN A CA 1
ATOM 691 C C . ASN A 1 94 ? -14.307 -4.831 11.567 1.00 93.25 94 ASN A C 1
ATOM 693 O O . ASN A 1 94 ? -14.236 -5.476 10.522 1.00 93.25 94 ASN A O 1
ATOM 697 N N . PHE A 1 95 ? -14.251 -3.498 11.571 1.00 91.88 95 PHE A N 1
ATOM 698 C CA . PHE A 1 95 ? -14.241 -2.709 10.332 1.00 91.88 95 PHE A CA 1
ATOM 699 C C . PHE A 1 95 ? -13.028 -3.001 9.436 1.00 91.88 95 PHE A C 1
ATOM 701 O O . PHE A 1 95 ? -13.148 -3.000 8.203 1.00 91.88 95 PHE A O 1
ATOM 708 N N . GLY A 1 96 ? -11.875 -3.242 10.066 1.00 87.69 96 GLY A N 1
ATOM 709 C CA . GLY A 1 96 ? -10.620 -3.542 9.390 1.00 87.69 96 GLY A CA 1
ATOM 710 C C . GLY A 1 96 ? -10.574 -4.912 8.712 1.00 87.69 96 GLY A C 1
ATOM 711 O O . GLY A 1 96 ? -9.777 -5.087 7.788 1.00 87.69 96 GLY A O 1
ATOM 712 N N . ASP A 1 97 ? -11.449 -5.847 9.107 1.00 87.38 97 ASP A N 1
ATOM 713 C CA . ASP A 1 97 ? -11.463 -7.208 8.569 1.00 87.38 97 ASP A CA 1
ATOM 714 C C . ASP A 1 97 ? -11.889 -7.237 7.100 1.00 87.38 97 ASP A C 1
ATOM 716 O O . ASP A 1 97 ? -12.886 -6.641 6.687 1.00 87.38 97 ASP A O 1
ATOM 720 N N . ASP A 1 98 ? -11.174 -8.038 6.318 1.00 73.38 98 ASP A N 1
ATOM 721 C CA . ASP A 1 98 ? -11.344 -8.181 4.873 1.00 73.38 98 ASP A CA 1
ATOM 722 C C . ASP A 1 98 ? -12.750 -8.633 4.445 1.00 73.38 98 ASP A C 1
ATOM 724 O O . ASP A 1 98 ? -13.215 -8.310 3.348 1.00 73.38 98 ASP A O 1
ATOM 728 N N . ASN A 1 99 ? -13.453 -9.372 5.305 1.00 68.88 99 ASN A N 1
ATOM 729 C CA . ASN A 1 99 ? -14.796 -9.875 5.019 1.00 68.88 99 ASN A CA 1
ATOM 730 C C . ASN A 1 99 ? -15.917 -8.996 5.590 1.00 68.88 99 ASN A C 1
ATOM 732 O O . ASN A 1 99 ? -17.067 -9.228 5.222 1.00 68.88 99 ASN A O 1
ATOM 736 N N . ARG A 1 100 ? -15.597 -7.996 6.435 1.00 68.75 100 ARG A N 1
ATOM 737 C CA . ARG A 1 100 ? -16.536 -7.047 7.078 1.00 68.75 100 ARG A CA 1
ATOM 738 C C . ARG A 1 100 ? -17.892 -7.656 7.456 1.00 68.75 100 ARG A C 1
ATOM 740 O O . ARG A 1 100 ? -18.935 -7.022 7.283 1.00 68.75 100 ARG A O 1
ATOM 747 N N . GLN A 1 101 ? -17.908 -8.907 7.911 1.00 69.56 101 GLN A N 1
ATOM 748 C CA . GLN A 1 101 ? -19.167 -9.584 8.171 1.00 69.56 101 GLN A CA 1
ATOM 749 C C . GLN A 1 101 ? -19.711 -9.045 9.487 1.00 69.56 101 GLN A C 1
ATOM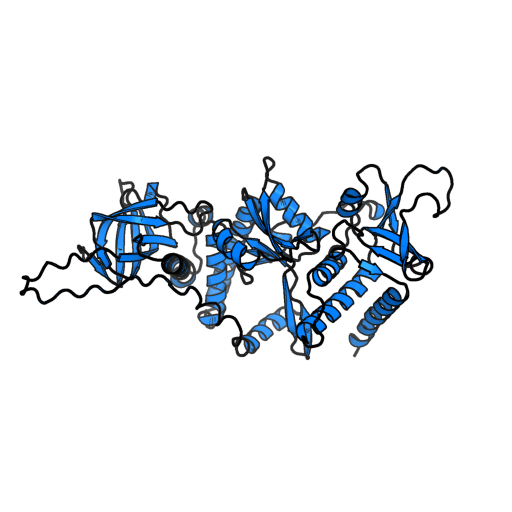 751 O O . GLN A 1 101 ? -19.140 -9.292 10.547 1.00 69.56 101 GLN A O 1
ATOM 756 N N . ALA A 1 102 ? -20.786 -8.261 9.400 1.00 77.50 102 ALA A N 1
ATOM 757 C CA . ALA A 1 102 ? -21.474 -7.773 10.580 1.00 77.50 102 ALA A CA 1
ATOM 758 C C . ALA A 1 102 ? -22.042 -8.977 11.342 1.00 77.50 102 ALA A C 1
ATOM 760 O O . ALA A 1 102 ? -22.867 -9.727 10.815 1.00 77.50 102 ALA A O 1
ATOM 761 N N . GLY A 1 103 ? -21.557 -9.171 12.563 1.00 88.69 103 GLY A N 1
ATOM 762 C CA . GLY A 1 103 ? -22.117 -10.106 13.522 1.00 88.69 103 GLY A CA 1
ATOM 763 C C . GLY A 1 103 ? -23.190 -9.432 14.368 1.00 88.69 103 GLY A C 1
ATOM 764 O O . GLY A 1 103 ? -23.507 -8.252 14.199 1.00 88.69 103 GLY A O 1
ATOM 765 N N . SER A 1 104 ? -23.721 -10.182 15.323 1.00 92.81 104 SER A N 1
ATOM 766 C CA . SER A 1 104 ? -24.587 -9.639 16.361 1.00 92.81 104 SER A CA 1
ATOM 767 C C . SER A 1 104 ? -24.188 -10.163 17.728 1.00 92.81 104 SER A C 1
ATOM 769 O O . SER A 1 104 ? -23.726 -11.299 17.854 1.00 92.81 104 SER A O 1
ATOM 771 N N . VAL A 1 105 ? -24.383 -9.348 18.755 1.00 95.81 105 VAL A N 1
ATOM 772 C CA . VAL A 1 105 ? -24.022 -9.689 20.131 1.00 95.81 105 VAL A CA 1
ATOM 773 C C . VAL A 1 105 ? -25.054 -9.139 21.105 1.00 95.81 105 VAL A C 1
ATOM 775 O O . VAL A 1 105 ? -25.606 -8.063 20.870 1.00 95.81 105 VAL A O 1
ATOM 778 N N . THR A 1 106 ? -25.334 -9.882 22.172 1.00 96.94 106 THR A N 1
ATOM 779 C CA . THR A 1 106 ? -26.231 -9.442 23.245 1.00 96.94 106 THR A CA 1
ATOM 780 C C . THR A 1 106 ? -25.430 -8.719 24.317 1.00 96.94 106 THR A C 1
ATOM 782 O O . THR A 1 106 ? -24.390 -9.209 24.762 1.00 96.94 106 THR A O 1
ATOM 785 N N . ILE A 1 107 ? -25.923 -7.562 24.751 1.00 97.25 107 ILE A N 1
ATOM 786 C CA . ILE A 1 107 ? -25.371 -6.827 25.890 1.00 97.25 107 ILE A CA 1
ATOM 787 C C . ILE A 1 107 ? -26.062 -7.347 27.150 1.00 97.25 107 ILE A C 1
ATOM 789 O O . ILE A 1 107 ? -27.232 -7.056 27.365 1.00 97.25 107 ILE A O 1
ATOM 793 N N . GLN A 1 108 ? -25.370 -8.119 27.986 1.00 96.31 108 GLN A N 1
ATOM 794 C CA . GLN A 1 108 ? -25.955 -8.696 29.204 1.00 96.31 108 GLN A CA 1
ATOM 795 C C . GLN A 1 108 ? -26.024 -7.700 30.364 1.00 96.31 108 GLN A C 1
ATOM 797 O O . GLN A 1 108 ? -26.916 -7.787 31.205 1.00 96.31 108 GLN A O 1
ATOM 802 N N . GLY A 1 109 ? -25.101 -6.743 30.411 1.00 96.00 109 GLY A N 1
ATOM 803 C CA . GLY A 1 109 ? -25.031 -5.765 31.489 1.00 96.00 109 GLY A CA 1
ATOM 804 C C . GLY A 1 109 ? -24.279 -4.512 31.076 1.00 96.00 109 GLY A C 1
ATOM 805 O O . GLY A 1 109 ? -23.436 -4.553 30.177 1.00 96.00 109 GLY A O 1
ATOM 806 N N . ILE A 1 110 ? -24.606 -3.410 31.747 1.00 97.69 110 ILE A N 1
ATOM 807 C CA . ILE A 1 110 ? -23.987 -2.099 31.565 1.0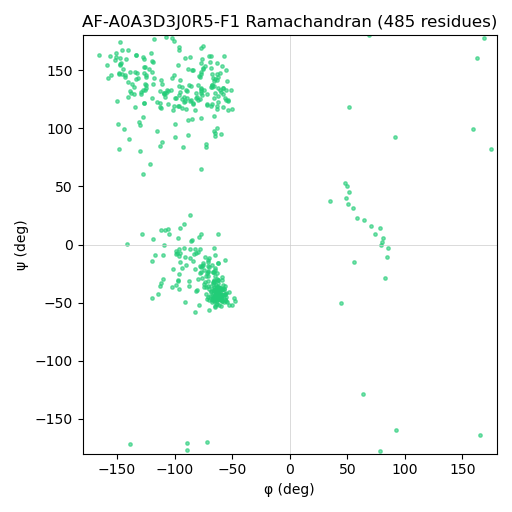0 97.69 110 ILE A CA 1
ATOM 808 C C . ILE A 1 110 ? -23.532 -1.606 32.935 1.00 97.69 110 ILE A C 1
ATOM 810 O O . ILE A 1 110 ? -24.297 -1.636 33.901 1.00 97.69 110 ILE A O 1
ATOM 814 N N . SER A 1 111 ? -22.302 -1.113 33.006 1.00 96.38 111 SER A N 1
ATOM 815 C CA . SER A 1 111 ? -21.778 -0.426 34.181 1.00 96.38 111 SER A CA 1
ATOM 816 C C . SER A 1 111 ? -21.236 0.946 33.803 1.00 96.38 111 SER A C 1
ATOM 818 O O . SER A 1 111 ? -20.560 1.102 32.784 1.00 96.38 111 SER A O 1
ATOM 820 N N . ARG A 1 112 ? -21.517 1.947 34.638 1.00 93.88 112 ARG A N 1
ATOM 821 C CA . ARG A 1 112 ? -20.950 3.295 34.546 1.00 93.88 112 ARG A CA 1
ATOM 822 C C . ARG A 1 112 ? -20.102 3.534 35.792 1.00 93.88 112 ARG A C 1
ATOM 824 O O . ARG A 1 112 ? -20.628 3.859 36.853 1.00 93.88 112 ARG A O 1
ATOM 831 N N . GLY A 1 113 ? -18.791 3.340 35.664 1.00 88.94 113 GLY A N 1
ATOM 832 C CA . GLY A 1 113 ? -17.925 3.194 36.835 1.00 88.94 113 GLY A CA 1
ATOM 833 C C . GLY A 1 113 ? -18.322 1.941 37.620 1.00 88.94 113 GLY A C 1
ATOM 834 O O . GLY A 1 113 ? -18.486 0.879 37.022 1.00 88.94 113 GLY A O 1
ATOM 835 N N . ASP A 1 114 ? -18.539 2.088 38.925 1.00 86.81 114 ASP A N 1
ATOM 836 C CA . ASP A 1 114 ? -18.915 0.979 39.817 1.00 86.81 114 ASP A CA 1
ATOM 837 C C . ASP A 1 114 ? -20.435 0.712 39.866 1.00 86.81 114 ASP A C 1
ATOM 839 O O . ASP A 1 114 ? -20.891 -0.225 40.520 1.00 86.81 114 ASP A O 1
ATOM 843 N N . GLU A 1 115 ? -21.244 1.535 39.192 1.00 93.81 115 GLU A N 1
ATOM 844 C CA . GLU A 1 115 ? -22.706 1.437 39.206 1.00 93.81 115 GLU A CA 1
ATOM 845 C C . GLU A 1 115 ? -23.212 0.566 38.048 1.00 93.81 115 GLU A C 1
ATOM 847 O O . GLU A 1 115 ? -22.962 0.871 36.880 1.00 93.81 115 GLU A O 1
ATOM 852 N N . ILE A 1 116 ? -23.963 -0.497 38.359 1.00 95.38 116 ILE A N 1
ATOM 853 C CA . ILE A 1 116 ? -24.697 -1.285 37.359 1.00 95.38 116 ILE A CA 1
ATOM 854 C C . ILE A 1 116 ? -25.989 -0.548 37.010 1.00 95.38 116 ILE A C 1
ATOM 856 O O . ILE A 1 116 ? -26.799 -0.260 37.890 1.00 95.38 116 ILE A O 1
ATOM 860 N N . VAL A 1 117 ? -26.196 -0.276 35.724 1.00 95.75 117 VAL A N 1
ATOM 861 C CA . VAL A 1 117 ? -27.336 0.499 35.222 1.00 95.75 117 VAL A CA 1
ATOM 862 C C . VAL A 1 117 ? -28.104 -0.277 34.154 1.00 95.75 117 VAL A C 1
ATOM 864 O O . VAL A 1 117 ? -27.546 -1.116 33.450 1.00 95.75 117 VAL A O 1
ATOM 867 N N . ALA A 1 118 ? -29.399 0.011 34.013 1.00 93.94 118 ALA A N 1
ATOM 868 C CA . ALA A 1 118 ? -30.224 -0.588 32.962 1.00 93.94 118 ALA A CA 1
ATOM 869 C C . ALA A 1 118 ? -29.956 0.034 31.578 1.00 93.94 118 ALA A C 1
ATOM 871 O O . ALA A 1 118 ? -30.103 -0.644 30.563 1.00 93.94 118 ALA A O 1
ATOM 872 N N . SER A 1 119 ? -29.548 1.305 31.537 1.00 94.94 119 SER A N 1
ATOM 873 C CA . SER A 1 119 ? -29.273 2.060 30.313 1.00 94.94 119 SER A CA 1
ATOM 874 C C . SER A 1 119 ? -28.222 3.149 30.536 1.00 94.94 119 SER A C 1
ATOM 876 O O . SER A 1 119 ? -28.022 3.609 31.661 1.00 94.94 119 SER A O 1
ATOM 878 N N . ALA A 1 120 ? -27.579 3.595 29.458 1.00 95.38 120 ALA A N 1
ATOM 879 C CA . ALA A 1 120 ? -26.609 4.689 29.457 1.00 95.38 120 ALA A CA 1
ATOM 880 C C . ALA A 1 120 ? -26.695 5.505 28.156 1.00 95.38 120 ALA A C 1
ATOM 882 O O . ALA A 1 120 ? -27.046 4.956 27.109 1.00 95.38 120 ALA A O 1
ATOM 883 N N . SER A 1 121 ? -26.351 6.797 28.222 1.00 96.06 121 SER A N 1
ATOM 884 C CA . SER A 1 121 ? -26.286 7.680 27.051 1.00 96.06 121 SER A CA 1
ATOM 885 C C . SER A 1 121 ? -25.053 8.563 27.073 1.00 96.06 121 SER A C 1
ATOM 887 O O . SER A 1 121 ? -24.720 9.118 28.120 1.00 96.06 121 SER A O 1
ATOM 889 N N . ASP A 1 122 ? -24.421 8.714 25.908 1.00 96.31 122 ASP A N 1
ATOM 890 C CA . ASP A 1 122 ? -23.360 9.698 25.641 1.00 96.31 122 ASP A CA 1
ATOM 891 C C . ASP A 1 122 ? -22.240 9.730 26.696 1.00 96.31 122 ASP A C 1
ATOM 893 O O . ASP A 1 122 ? -21.760 10.791 27.104 1.00 96.31 122 ASP A O 1
ATOM 897 N N . CYS A 1 123 ? -21.833 8.553 27.176 1.00 96.12 123 CYS A N 1
ATOM 898 C CA . CYS A 1 123 ? -20.851 8.427 28.244 1.00 96.12 123 CYS A CA 1
ATOM 899 C C . CYS A 1 123 ? -19.947 7.199 28.086 1.00 96.12 123 CYS A C 1
ATOM 901 O O . CYS A 1 123 ? -20.217 6.280 27.308 1.00 96.12 123 CYS A O 1
ATOM 903 N N . ALA A 1 124 ? -18.871 7.180 28.872 1.00 97.00 124 ALA A N 1
ATOM 904 C CA . ALA A 1 124 ? -18.039 5.999 29.045 1.00 97.00 124 ALA A CA 1
ATOM 905 C C . ALA A 1 124 ? -18.812 4.911 29.803 1.00 97.00 124 ALA A C 1
ATOM 907 O O . ALA A 1 124 ? -19.474 5.196 30.807 1.00 97.00 124 ALA A O 1
ATOM 908 N N . VAL A 1 125 ? -18.712 3.672 29.330 1.00 97.81 125 VAL A N 1
ATOM 909 C CA . VAL A 1 125 ? -19.354 2.503 29.941 1.00 97.81 125 VAL A CA 1
ATOM 910 C C . VAL A 1 125 ? -18.455 1.275 29.863 1.00 97.81 125 VAL A C 1
ATOM 912 O O . VAL A 1 125 ? -17.583 1.174 28.993 1.00 97.81 125 VAL A O 1
ATOM 915 N N . SER A 1 126 ? -18.742 0.314 30.736 1.00 98.12 126 SER A N 1
ATOM 916 C CA . SER A 1 126 ? -18.328 -1.078 30.598 1.00 98.12 126 SER A CA 1
ATOM 917 C C . SER A 1 126 ? -19.543 -1.925 30.223 1.00 98.12 126 SER A C 1
ATOM 919 O O . SER A 1 126 ? -20.601 -1.789 30.836 1.00 98.12 126 SER A O 1
ATOM 921 N N . LEU A 1 127 ? -19.407 -2.796 29.226 1.00 97.88 127 LEU A N 1
ATOM 922 C CA . LEU A 1 127 ? -20.460 -3.702 28.766 1.00 97.88 127 LEU A CA 1
ATOM 923 C C . LEU A 1 127 ? -20.017 -5.152 28.940 1.00 97.88 127 LEU A C 1
ATOM 925 O O . LEU A 1 127 ? -18.885 -5.488 28.602 1.00 97.88 127 LEU A O 1
ATOM 929 N N . ILE A 1 128 ? -20.919 -6.018 29.399 1.00 97.62 128 ILE A N 1
ATOM 930 C CA . ILE A 1 128 ? -20.721 -7.472 29.327 1.00 97.62 128 ILE A CA 1
ATOM 931 C C . ILE A 1 128 ? -21.374 -7.968 28.043 1.00 97.62 128 ILE A C 1
ATOM 933 O O . ILE A 1 128 ? -22.587 -7.844 27.870 1.00 97.62 128 ILE A O 1
ATOM 937 N N . LEU A 1 129 ? -20.567 -8.522 27.146 1.00 97.69 129 LEU A N 1
ATOM 938 C CA . LEU A 1 129 ? -21.002 -9.085 25.879 1.00 97.69 129 LEU A CA 1
ATOM 939 C C . LEU A 1 129 ? -21.116 -10.601 25.990 1.00 97.69 129 LEU A C 1
ATOM 941 O O . LEU A 1 129 ? -20.152 -11.278 26.355 1.00 97.69 129 LEU A O 1
ATOM 945 N N . GLU A 1 130 ? -22.285 -11.118 25.631 1.00 96.38 130 GLU A N 1
ATOM 946 C CA . GLU A 1 130 ? -22.520 -12.556 25.520 1.00 96.38 130 GLU A CA 1
ATOM 947 C C . GLU A 1 130 ? -21.624 -13.167 24.437 1.00 96.38 130 GLU A C 1
ATOM 949 O O . GLU A 1 130 ? -21.607 -12.681 23.301 1.00 96.38 130 GLU A O 1
ATOM 954 N N . ASP A 1 131 ? -20.888 -14.231 24.779 1.00 94.38 131 ASP A N 1
ATOM 955 C CA . ASP A 1 131 ? -20.023 -14.977 23.854 1.00 94.38 131 ASP A CA 1
ATOM 956 C C . ASP A 1 131 ? -19.051 -14.079 23.052 1.00 94.38 131 ASP A C 1
ATOM 958 O O . ASP A 1 131 ? -18.776 -14.298 21.859 1.00 94.38 131 ASP A O 1
ATOM 962 N N . GLY A 1 132 ? -18.564 -13.003 23.674 1.00 89.56 132 GLY A N 1
ATOM 963 C CA . GLY A 1 132 ? -17.687 -12.041 23.017 1.00 89.56 132 GLY A CA 1
ATOM 964 C C . GLY A 1 132 ? -16.358 -12.651 22.556 1.00 89.56 132 GLY A C 1
ATOM 965 O O . GLY A 1 132 ? -15.831 -12.248 21.515 1.00 89.56 132 GLY A O 1
ATOM 966 N N . ALA A 1 133 ? -15.850 -13.669 23.260 1.00 87.62 133 ALA A N 1
ATOM 967 C CA . ALA A 1 133 ? -14.632 -14.382 22.876 1.00 87.62 133 ALA A CA 1
ATOM 968 C C . ALA A 1 133 ? -14.831 -15.153 21.561 1.00 87.62 133 ALA A C 1
ATOM 970 O O . ALA A 1 133 ? -14.028 -15.032 20.634 1.00 87.62 133 ALA A O 1
ATOM 971 N N . VAL A 1 134 ? -15.959 -15.860 21.435 1.00 88.81 134 VAL A N 1
ATOM 972 C CA . VAL A 1 134 ? -16.348 -16.603 20.222 1.00 88.81 134 VAL A CA 1
ATOM 973 C C . VAL A 1 134 ? -16.529 -15.664 19.024 1.00 88.81 134 VAL A C 1
ATOM 975 O O . VAL A 1 134 ? -16.270 -16.041 17.882 1.00 88.81 134 VAL A O 1
ATOM 978 N N . ARG A 1 135 ? -16.934 -14.414 19.272 1.00 88.31 135 ARG A N 1
ATOM 979 C CA . ARG A 1 135 ? -17.130 -13.374 18.246 1.00 88.31 135 ARG A CA 1
ATOM 980 C C . ARG A 1 135 ? -15.859 -12.610 17.876 1.00 88.31 135 ARG A C 1
ATOM 982 O O . ARG A 1 135 ? -15.941 -11.681 17.075 1.00 88.31 135 ARG A O 1
ATOM 989 N N . ASN A 1 136 ? -14.701 -12.991 18.423 1.00 87.81 136 ASN A N 1
ATOM 990 C CA . ASN A 1 136 ? -13.420 -12.315 18.204 1.00 87.81 136 ASN A CA 1
ATOM 991 C C . ASN A 1 136 ? -13.508 -10.797 18.458 1.00 87.81 136 ASN A C 1
ATOM 993 O O . ASN A 1 136 ? -13.048 -9.981 17.651 1.00 87.81 136 ASN A O 1
ATOM 997 N N . VAL A 1 137 ? -14.161 -10.421 19.563 1.00 92.06 137 VAL A N 1
ATOM 998 C CA . VAL A 1 137 ? -14.218 -9.033 20.023 1.00 92.06 137 VAL A CA 1
ATOM 999 C C . VAL A 1 137 ? -12.815 -8.568 20.410 1.00 92.06 137 VAL A C 1
ATOM 1001 O O . VAL A 1 137 ? -12.117 -9.240 21.169 1.00 92.06 137 VAL A O 1
ATOM 1004 N N . ARG A 1 138 ? -12.408 -7.403 19.906 1.00 93.69 138 ARG A N 1
ATOM 1005 C CA . ARG A 1 138 ? -11.088 -6.809 20.141 1.00 93.69 138 ARG A CA 1
ATOM 1006 C C . ARG A 1 138 ? -11.165 -5.282 20.170 1.00 93.69 138 ARG A C 1
ATOM 1008 O O . ARG A 1 138 ? -12.210 -4.690 19.909 1.00 93.69 138 ARG A O 1
ATOM 1015 N N . VAL A 1 139 ? -10.050 -4.634 20.493 1.00 95.75 139 VAL A N 1
ATOM 1016 C CA . VAL A 1 139 ? -9.941 -3.172 20.393 1.00 95.75 139 VAL A CA 1
ATOM 1017 C C . VAL A 1 139 ? -10.225 -2.737 18.952 1.00 95.75 139 VAL A C 1
ATOM 1019 O O . VAL A 1 139 ? -9.745 -3.354 18.001 1.00 95.75 139 VAL A O 1
ATOM 1022 N N . GLY A 1 140 ? -11.043 -1.697 18.794 1.00 95.88 140 GLY A N 1
ATOM 1023 C CA . GLY A 1 140 ? -11.527 -1.229 17.495 1.00 95.88 140 GLY A CA 1
ATOM 1024 C C . GLY A 1 140 ? -12.767 -1.965 16.971 1.00 95.88 140 GLY A C 1
ATOM 1025 O O . GLY A 1 140 ? -13.392 -1.482 16.030 1.00 95.88 140 GLY A O 1
ATOM 1026 N N . THR A 1 141 ? -13.201 -3.081 17.567 1.00 96.12 141 THR A N 1
ATOM 1027 C CA . THR A 1 141 ? -14.529 -3.638 17.256 1.00 96.12 141 THR A CA 1
ATOM 1028 C C . THR A 1 141 ? -15.601 -2.585 17.558 1.00 96.12 141 THR A C 1
ATOM 1030 O O . THR A 1 141 ? -15.564 -1.938 18.605 1.00 96.12 141 THR A O 1
ATOM 1033 N N . VAL A 1 142 ? -16.564 -2.406 16.652 1.00 97.50 142 VAL A N 1
ATOM 1034 C CA . VAL A 1 142 ? -17.645 -1.424 16.808 1.00 97.50 142 VAL A CA 1
ATOM 1035 C C . VAL A 1 142 ? -18.961 -2.127 17.097 1.00 97.50 142 VAL A C 1
ATOM 1037 O O . VAL A 1 142 ? -19.391 -2.998 16.338 1.00 97.50 142 VAL A O 1
ATOM 1040 N N . LEU A 1 143 ? -19.614 -1.707 18.176 1.00 97.38 143 LEU A N 1
ATOM 1041 C CA . LEU A 1 143 ? -20.993 -2.041 18.502 1.00 97.38 143 LEU A CA 1
ATOM 1042 C C . LEU A 1 143 ? -21.897 -0.919 18.010 1.00 97.38 143 LEU A C 1
ATOM 1044 O O . LEU A 1 143 ? -21.624 0.256 18.258 1.00 97.38 143 LEU A O 1
ATOM 1048 N N . TYR A 1 144 ? -22.960 -1.267 17.296 1.00 96.62 144 TYR A N 1
ATOM 1049 C CA . TYR A 1 144 ? -23.866 -0.269 16.750 1.00 96.62 144 TYR A CA 1
ATOM 1050 C C . TYR A 1 144 ? -25.267 -0.813 16.495 1.00 96.62 144 TYR A C 1
ATOM 1052 O O . TYR A 1 144 ? -25.531 -2.014 16.393 1.00 96.62 144 TYR A O 1
ATOM 1060 N N . THR A 1 145 ? -26.178 0.132 16.364 1.00 94.75 145 THR A N 1
ATOM 1061 C CA . THR A 1 145 ? -27.575 -0.070 15.978 1.00 94.75 145 THR A CA 1
ATOM 1062 C C . THR A 1 145 ? -27.733 0.278 14.497 1.00 94.75 145 THR A C 1
ATOM 1064 O O . THR A 1 145 ? -26.992 1.106 13.969 1.00 94.75 145 THR A O 1
ATOM 1067 N N . LYS A 1 146 ? -28.620 -0.421 13.777 1.00 90.50 146 LYS A N 1
ATOM 1068 C CA . LYS A 1 146 ? -28.657 -0.391 12.296 1.00 90.50 146 LYS A CA 1
ATOM 1069 C C . LYS A 1 146 ? -29.075 0.957 11.702 1.00 90.50 146 LYS A C 1
ATOM 1071 O O . LYS A 1 146 ? -28.842 1.187 10.522 1.00 90.50 146 LYS A O 1
ATOM 1076 N N . ASP A 1 147 ? -29.685 1.819 12.502 1.00 91.38 147 ASP A N 1
ATOM 1077 C CA . ASP A 1 147 ? -30.002 3.208 12.169 1.00 91.38 147 ASP A CA 1
ATOM 1078 C C . ASP A 1 147 ? -28.751 4.103 12.100 1.00 91.38 147 ASP A C 1
ATOM 1080 O O . ASP A 1 147 ? -28.807 5.205 11.555 1.00 91.38 147 ASP A O 1
ATOM 1084 N N . ARG A 1 148 ? -27.596 3.642 12.600 1.00 90.88 148 ARG A N 1
ATOM 1085 C CA . ARG A 1 148 ? -26.327 4.367 12.482 1.00 90.88 148 ARG A CA 1
ATOM 1086 C C . ARG A 1 148 ? -25.689 4.145 11.111 1.00 90.88 148 ARG A C 1
ATOM 1088 O O . ARG A 1 148 ? -25.462 3.017 10.681 1.00 90.88 148 ARG A O 1
ATOM 1095 N N . GLY A 1 149 ? -25.361 5.251 10.442 1.00 88.44 149 GLY A N 1
ATOM 1096 C CA . GLY A 1 149 ? -24.707 5.244 9.134 1.00 88.44 149 GLY A CA 1
ATOM 1097 C C . GLY A 1 149 ? -23.248 4.779 9.177 1.00 88.44 149 GLY A C 1
ATOM 1098 O O . GLY A 1 149 ? -22.589 4.808 10.216 1.00 88.44 149 GLY A O 1
ATOM 1099 N N . GLU A 1 150 ? -22.716 4.403 8.011 1.00 88.81 150 GLU A N 1
ATOM 1100 C CA . GLU A 1 150 ? -21.351 3.873 7.871 1.00 88.81 150 GLU A CA 1
ATOM 1101 C C . GLU A 1 150 ? -20.266 4.829 8.386 1.00 88.81 150 GLU A C 1
ATOM 1103 O O . GLU A 1 150 ? -19.282 4.367 8.958 1.00 88.81 150 GLU A O 1
ATOM 1108 N N . ASN A 1 151 ? -20.458 6.144 8.233 1.00 92.00 151 ASN A N 1
ATOM 1109 C CA . ASN A 1 151 ? -19.511 7.150 8.724 1.00 92.00 151 ASN A CA 1
ATOM 1110 C C . ASN A 1 151 ? -19.415 7.126 10.252 1.00 92.00 151 ASN A C 1
ATOM 1112 O O . ASN A 1 151 ? -18.318 7.099 10.788 1.00 92.00 151 ASN A O 1
ATOM 1116 N N . ALA A 1 152 ? -20.546 7.034 10.959 1.00 94.94 152 ALA A N 1
ATOM 1117 C CA . ALA A 1 152 ? -20.542 6.972 12.420 1.00 94.94 152 ALA A CA 1
ATOM 1118 C C . ALA A 1 152 ? -19.832 5.708 12.935 1.00 94.94 152 ALA A C 1
ATOM 1120 O O . ALA A 1 152 ? -19.119 5.755 13.937 1.00 94.94 152 ALA A O 1
ATOM 1121 N N . VAL A 1 153 ? -20.004 4.583 12.232 1.00 94.94 153 VAL A N 1
ATOM 1122 C CA . VAL A 1 153 ? -19.312 3.320 12.529 1.00 94.94 153 VAL A CA 1
ATOM 1123 C C . VAL A 1 153 ? -17.810 3.442 12.262 1.00 94.94 153 VAL A C 1
ATOM 1125 O O . VAL A 1 153 ? -17.006 3.011 13.087 1.00 94.94 153 VAL A O 1
ATOM 1128 N N . HIS A 1 154 ? -17.420 4.041 11.136 1.00 94.81 154 HIS A N 1
ATOM 1129 C CA . HIS A 1 154 ? -16.015 4.270 10.794 1.00 94.81 154 HIS A CA 1
ATOM 1130 C C . HIS A 1 154 ? -15.328 5.226 11.774 1.00 94.81 154 HIS A C 1
ATOM 1132 O O . HIS A 1 154 ? -14.251 4.904 12.272 1.00 94.81 154 HIS A O 1
ATOM 1138 N N . ASP A 1 155 ? -15.977 6.333 12.131 1.00 96.62 155 ASP A N 1
ATOM 1139 C CA . ASP A 1 155 ? -15.470 7.292 13.112 1.00 96.62 155 ASP A CA 1
ATOM 1140 C C . ASP A 1 155 ? -15.252 6.621 14.471 1.00 96.62 155 ASP A C 1
ATOM 1142 O O . ASP A 1 155 ? -14.201 6.789 15.084 1.00 96.62 155 ASP A O 1
ATOM 1146 N N . ALA A 1 156 ? -16.210 5.809 14.932 1.00 97.94 156 ALA A N 1
ATOM 1147 C CA . ALA A 1 156 ? -16.076 5.068 16.185 1.00 97.94 156 ALA A CA 1
ATOM 1148 C C . ALA A 1 156 ? -14.918 4.057 16.155 1.00 97.94 156 ALA A C 1
ATOM 1150 O O . ALA A 1 156 ? -14.199 3.929 17.145 1.00 97.94 156 ALA A O 1
ATOM 1151 N N . TYR A 1 157 ? -14.710 3.376 15.024 1.00 97.44 157 TYR A N 1
ATOM 1152 C CA . TYR A 1 157 ? -13.571 2.479 14.806 1.00 97.44 157 TYR A CA 1
ATOM 1153 C C . TYR A 1 157 ? -12.231 3.224 14.893 1.00 97.44 157 TYR A C 1
ATOM 1155 O O . TYR A 1 157 ? -11.354 2.836 15.666 1.00 97.44 157 TYR A O 1
ATOM 1163 N N . VAL A 1 158 ? -12.084 4.319 14.141 1.00 96.88 158 VAL A N 1
ATOM 1164 C CA . VAL A 1 158 ? -10.850 5.118 14.096 1.00 96.88 158 VAL A CA 1
ATOM 1165 C C . VAL A 1 158 ? -10.565 5.762 15.454 1.00 96.88 158 VAL A C 1
ATOM 1167 O O . VAL A 1 158 ? -9.426 5.714 15.920 1.00 96.88 158 VAL A O 1
ATOM 1170 N N . SER A 1 159 ? -11.585 6.321 16.117 1.00 97.25 159 SER A N 1
ATOM 1171 C CA . SER A 1 159 ? -11.449 6.864 17.474 1.00 97.25 159 SER A CA 1
ATOM 1172 C C . SER A 1 159 ? -10.992 5.793 18.458 1.00 97.25 159 SER A C 1
ATOM 1174 O O . SER A 1 159 ? -10.058 6.039 19.211 1.00 97.25 159 SER A O 1
ATOM 1176 N N . ALA A 1 160 ? -11.576 4.591 18.416 1.00 98.12 160 ALA A N 1
ATOM 1177 C CA . ALA A 1 160 ? -11.203 3.528 19.341 1.00 98.12 160 ALA A CA 1
ATOM 1178 C C . ALA A 1 160 ? -9.748 3.071 19.178 1.00 98.12 160 ALA A C 1
ATOM 1180 O O . ALA A 1 160 ? -9.046 2.915 20.175 1.00 98.12 160 ALA A O 1
ATOM 1181 N N . LEU A 1 161 ? -9.267 2.910 17.939 1.00 98.00 161 LEU A N 1
ATOM 1182 C CA . LEU A 1 161 ? -7.857 2.593 17.688 1.00 98.00 161 LEU A CA 1
ATOM 1183 C C . LEU A 1 161 ? -6.922 3.719 18.154 1.00 98.00 161 LEU A C 1
ATOM 1185 O O . LEU A 1 161 ? -5.875 3.448 18.742 1.00 98.00 161 LEU A O 1
ATOM 1189 N N . GLY A 1 162 ? -7.292 4.976 17.895 1.00 97.06 162 GLY A N 1
ATOM 1190 C CA . GLY A 1 162 ? -6.495 6.145 18.271 1.00 97.06 162 GLY A CA 1
ATOM 1191 C C . GLY A 1 162 ? -6.394 6.327 19.782 1.00 97.06 162 GLY A C 1
ATOM 1192 O O . GLY A 1 162 ? -5.292 6.478 20.310 1.00 97.06 162 GLY A O 1
ATOM 1193 N N . ASP A 1 163 ? -7.523 6.263 20.480 1.00 96.19 163 ASP A N 1
ATOM 1194 C CA . ASP A 1 163 ? -7.573 6.410 21.932 1.00 96.19 163 ASP A CA 1
ATOM 1195 C C . ASP A 1 163 ? -6.838 5.252 22.615 1.00 96.19 163 ASP A C 1
ATOM 1197 O O . ASP A 1 163 ? -5.886 5.481 23.360 1.00 96.19 163 ASP A O 1
ATOM 1201 N N . ALA A 1 164 ? -7.188 4.005 22.283 1.00 97.19 164 ALA A N 1
ATOM 1202 C CA . ALA A 1 164 ? -6.623 2.845 22.959 1.00 97.19 164 ALA A CA 1
ATOM 1203 C C . ALA A 1 164 ? -5.139 2.630 22.627 1.00 97.19 164 ALA A C 1
ATOM 1205 O O . ALA A 1 164 ? -4.306 2.567 23.529 1.00 97.19 164 ALA A O 1
ATOM 1206 N N . TYR A 1 165 ? -4.781 2.499 21.344 1.00 97.50 165 TYR A N 1
ATOM 1207 C CA . TYR A 1 165 ? -3.428 2.085 20.964 1.00 97.50 165 TYR A CA 1
ATOM 1208 C C . TYR A 1 165 ? -2.442 3.244 20.848 1.00 97.50 165 TYR A C 1
ATOM 1210 O O . TYR A 1 165 ? -1.275 3.067 21.185 1.00 97.50 165 TYR A O 1
ATOM 1218 N N . VAL A 1 166 ? -2.859 4.421 20.375 1.00 95.81 166 VAL A N 1
ATOM 1219 C CA . VAL A 1 166 ? -1.918 5.523 20.095 1.00 95.81 166 VAL A CA 1
ATOM 1220 C C . VAL A 1 166 ? -1.733 6.436 21.303 1.00 95.81 166 VAL A C 1
ATOM 1222 O O . VAL A 1 166 ? -0.589 6.743 21.662 1.00 95.81 166 VAL A O 1
ATOM 1225 N N . LYS A 1 167 ? -2.843 6.876 21.900 1.00 92.62 167 LYS A N 1
ATOM 1226 C CA . LYS A 1 167 ? -2.862 7.852 22.990 1.00 92.62 167 LYS A CA 1
ATOM 1227 C C . LYS A 1 167 ? -2.594 7.196 24.342 1.00 92.62 167 LYS A C 1
ATOM 1229 O O . LYS A 1 167 ? -1.622 7.565 24.991 1.00 92.62 167 LYS A O 1
ATOM 1234 N N . ASP A 1 168 ? -3.413 6.225 24.738 1.00 92.69 168 ASP A N 1
ATOM 1235 C CA . ASP A 1 168 ? -3.386 5.698 26.106 1.00 92.69 168 ASP A CA 1
ATOM 1236 C C . ASP A 1 168 ? -2.264 4.669 26.304 1.00 92.69 168 ASP A C 1
ATOM 1238 O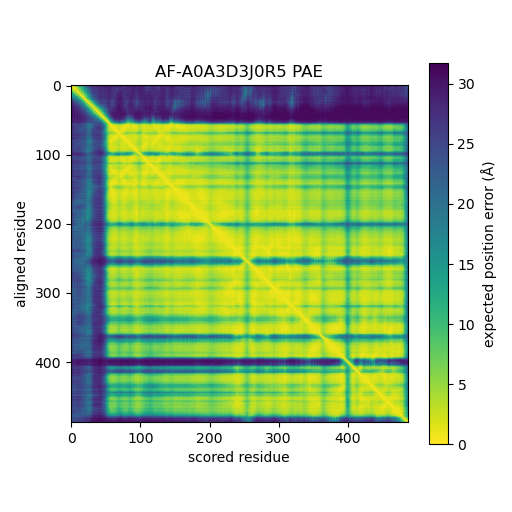 O . ASP A 1 168 ? -1.574 4.683 27.321 1.00 92.69 168 ASP A O 1
ATOM 1242 N N . ARG A 1 169 ? -2.038 3.794 25.314 1.00 94.62 169 ARG A N 1
ATOM 1243 C CA . ARG A 1 169 ? -1.039 2.712 25.408 1.00 94.62 169 ARG A CA 1
ATOM 1244 C C . ARG A 1 169 ? 0.298 3.019 24.743 1.00 94.62 169 ARG A C 1
ATOM 1246 O O . ARG A 1 169 ? 1.224 2.228 24.879 1.00 94.62 169 ARG A O 1
ATOM 1253 N N . ILE A 1 170 ? 0.429 4.128 24.010 1.00 94.12 170 ILE A N 1
ATOM 1254 C CA . ILE A 1 170 ? 1.683 4.526 23.338 1.00 94.12 170 ILE A CA 1
ATOM 1255 C C . ILE A 1 170 ? 2.275 3.360 22.517 1.00 94.12 170 ILE A C 1
ATOM 1257 O O . ILE A 1 170 ? 3.435 2.970 22.652 1.00 94.12 170 ILE A O 1
ATOM 1261 N N . LEU A 1 171 ? 1.433 2.750 21.685 1.00 96.88 171 LEU A N 1
ATOM 1262 C CA . LEU A 1 171 ? 1.757 1.594 20.849 1.00 96.88 171 LEU A CA 1
ATOM 1263 C C . LEU A 1 171 ? 2.255 0.357 21.624 1.00 96.88 171 LEU A C 1
ATOM 1265 O O . LEU A 1 171 ? 2.915 -0.501 21.040 1.00 96.88 171 LEU A O 1
ATOM 1269 N N . ASP A 1 172 ? 1.939 0.232 22.916 1.00 95.94 172 ASP A N 1
ATOM 1270 C CA . ASP A 1 172 ? 2.183 -0.996 23.677 1.00 95.94 172 ASP A CA 1
ATOM 1271 C C . ASP A 1 172 ? 1.190 -2.083 23.258 1.00 95.94 172 ASP A C 1
ATOM 1273 O O . ASP A 1 172 ? 0.106 -2.195 23.832 1.00 95.94 172 ASP A O 1
ATOM 1277 N N . LEU A 1 173 ? 1.516 -2.833 22.203 1.00 95.19 173 LEU A N 1
ATOM 1278 C CA . LEU A 1 173 ? 0.723 -3.957 21.708 1.00 95.19 173 LEU A CA 1
ATOM 1279 C C . LEU A 1 173 ? 1.473 -5.275 21.921 1.00 95.19 173 LEU A C 1
ATOM 1281 O O . LEU A 1 173 ? 2.642 -5.422 21.533 1.00 95.19 173 LEU A O 1
ATOM 1285 N N . SER A 1 174 ? 0.766 -6.261 22.475 1.00 94.31 174 SER A N 1
ATOM 1286 C CA . SER A 1 174 ? 1.279 -7.629 22.581 1.00 94.31 174 SER A CA 1
ATOM 1287 C C . SER A 1 174 ? 1.392 -8.296 21.203 1.00 94.31 174 SER A C 1
ATOM 1289 O O . SER A 1 174 ? 0.796 -7.840 20.223 1.00 94.31 174 SER A O 1
ATOM 1291 N N . ASP A 1 175 ? 2.169 -9.378 21.113 1.00 95.38 175 ASP A N 1
ATOM 1292 C CA . ASP A 1 175 ? 2.301 -10.146 19.866 1.00 95.38 175 ASP A CA 1
ATOM 1293 C C . ASP A 1 175 ? 0.950 -10.724 19.419 1.00 95.38 175 ASP A C 1
ATOM 1295 O O . ASP A 1 175 ? 0.585 -10.571 18.256 1.00 95.38 175 ASP A O 1
ATOM 1299 N N . ASP A 1 176 ? 0.161 -11.259 20.357 1.00 93.06 176 ASP A N 1
ATOM 1300 C CA . ASP A 1 176 ? -1.188 -11.786 20.104 1.00 93.06 176 ASP A CA 1
ATOM 1301 C C . ASP A 1 176 ? -2.145 -10.715 19.558 1.00 93.06 176 ASP A C 1
ATOM 1303 O O . ASP A 1 176 ? -3.003 -10.992 18.715 1.00 93.06 176 ASP A O 1
ATOM 1307 N N . GLU A 1 177 ? -2.035 -9.474 20.041 1.00 94.50 177 GLU A N 1
ATOM 1308 C CA . GLU A 1 177 ? -2.831 -8.365 19.511 1.00 94.50 177 GLU A CA 1
ATOM 1309 C C . GLU A 1 177 ? -2.411 -8.029 18.086 1.00 94.50 177 GLU A C 1
ATOM 1311 O O . GLU A 1 177 ? -3.268 -7.966 17.207 1.00 94.50 177 GLU A O 1
ATOM 1316 N N . ILE A 1 178 ? -1.107 -7.870 17.839 1.00 95.81 178 ILE A N 1
ATOM 1317 C CA . ILE A 1 178 ? -0.558 -7.587 16.506 1.00 95.81 178 ILE A CA 1
ATOM 1318 C C . ILE A 1 178 ? -0.933 -8.691 15.511 1.00 95.81 178 ILE A C 1
ATOM 1320 O O . ILE A 1 178 ? -1.267 -8.401 14.359 1.00 95.81 178 ILE A O 1
ATOM 1324 N N . GLU A 1 179 ? -0.930 -9.955 15.933 1.00 93.94 179 GLU A N 1
ATOM 1325 C CA . GLU A 1 179 ? -1.363 -11.081 15.109 1.00 93.94 179 GLU A CA 1
ATOM 1326 C C . GLU A 1 179 ? -2.826 -10.922 14.670 1.00 93.94 179 GLU A C 1
ATOM 1328 O O . GLU A 1 179 ? -3.126 -11.072 13.484 1.00 93.94 179 GLU A O 1
ATOM 1333 N N . LYS A 1 180 ? -3.711 -10.508 15.584 1.00 91.69 180 LYS A N 1
ATOM 1334 C CA . LYS A 1 180 ? -5.147 -10.304 15.322 1.00 91.69 180 LYS A CA 1
ATOM 1335 C C . LYS A 1 180 ? -5.474 -9.040 14.526 1.00 91.69 180 LYS A C 1
ATOM 1337 O O . LYS A 1 180 ? -6.578 -8.945 13.989 1.00 91.69 180 LYS A O 1
ATOM 1342 N N . LEU A 1 181 ? -4.562 -8.069 14.446 1.00 94.38 181 LEU A N 1
ATOM 1343 C CA . LEU A 1 181 ? -4.762 -6.871 13.630 1.00 94.38 181 LEU A CA 1
ATOM 1344 C C . LEU A 1 181 ? -4.776 -7.212 12.135 1.00 94.38 181 LEU A C 1
ATOM 1346 O O . LEU A 1 181 ? -3.936 -7.960 11.628 1.00 94.38 181 LEU A O 1
ATOM 1350 N N . SER A 1 182 ? -5.706 -6.612 11.402 1.00 95.75 182 SER A N 1
ATOM 1351 C CA . SER A 1 182 ? -5.715 -6.633 9.938 1.00 95.75 182 SER A CA 1
ATOM 1352 C C . SER A 1 182 ? -4.682 -5.656 9.353 1.00 95.75 182 SER A C 1
ATOM 1354 O O . SER A 1 182 ? -4.158 -4.784 10.049 1.00 95.75 182 SER A O 1
ATOM 1356 N N . ILE A 1 183 ? -4.430 -5.739 8.038 1.00 97.31 183 ILE A N 1
ATOM 1357 C CA . ILE A 1 183 ? -3.662 -4.715 7.294 1.00 97.31 183 ILE A CA 1
ATOM 1358 C C . ILE A 1 183 ? -4.257 -3.322 7.537 1.00 97.31 183 ILE A C 1
ATOM 1360 O O . ILE A 1 183 ? -3.526 -2.348 7.721 1.00 97.31 183 ILE A O 1
ATOM 1364 N N . THR A 1 184 ? -5.589 -3.237 7.552 1.00 96.94 184 THR A N 1
ATOM 1365 C CA . THR A 1 184 ? -6.325 -1.999 7.793 1.00 96.94 184 THR A CA 1
ATOM 1366 C C . THR A 1 184 ? -6.056 -1.445 9.183 1.00 96.94 184 THR A C 1
ATOM 1368 O O . THR A 1 184 ? -5.713 -0.274 9.297 1.00 96.94 184 THR A O 1
ATOM 1371 N N . ASP A 1 185 ? -6.147 -2.286 10.216 1.00 97.25 185 ASP A N 1
ATOM 1372 C CA . ASP A 1 185 ? -5.933 -1.859 11.599 1.00 97.25 185 ASP A CA 1
ATOM 1373 C C . ASP A 1 185 ? -4.501 -1.337 11.793 1.00 97.25 185 ASP A C 1
ATOM 1375 O O . ASP A 1 185 ? -4.306 -0.241 12.314 1.00 97.25 185 ASP A O 1
ATOM 1379 N N . CYS A 1 186 ? -3.494 -2.071 11.302 1.00 97.75 186 CYS A N 1
ATOM 1380 C CA . CYS A 1 186 ? -2.096 -1.642 11.373 1.00 97.75 186 CYS A CA 1
ATOM 1381 C C . CYS A 1 186 ? -1.851 -0.312 10.638 1.00 97.75 186 CYS A C 1
ATOM 1383 O O . CYS A 1 186 ? -1.161 0.567 11.159 1.00 97.75 186 CYS A O 1
ATOM 1385 N N . SER A 1 187 ? -2.417 -0.155 9.435 1.00 97.88 187 SER A N 1
ATOM 1386 C CA . SER A 1 187 ? -2.319 1.083 8.652 1.00 97.88 187 SER A CA 1
ATOM 1387 C C . SER A 1 187 ? -2.974 2.264 9.382 1.00 97.88 187 SER A C 1
ATOM 1389 O O . SER A 1 187 ? -2.357 3.323 9.502 1.00 97.88 187 SER A O 1
ATOM 1391 N N . GLU A 1 188 ? -4.171 2.086 9.949 1.00 97.62 188 GLU A N 1
ATOM 1392 C CA . GLU A 1 188 ? -4.866 3.141 10.695 1.00 97.62 188 GLU A CA 1
ATOM 1393 C C . GLU A 1 188 ? -4.127 3.539 11.971 1.00 97.62 188 GLU A C 1
ATOM 1395 O O . GLU A 1 188 ? -3.948 4.731 12.218 1.00 97.62 188 GLU A O 1
ATOM 1400 N N . ILE A 1 189 ? -3.629 2.574 12.750 1.00 98.19 189 ILE A N 1
ATOM 1401 C CA . ILE A 1 189 ? -2.835 2.857 13.955 1.00 98.19 189 ILE A CA 1
ATOM 1402 C C . ILE A 1 189 ? -1.589 3.673 13.590 1.00 98.19 189 ILE A C 1
ATOM 1404 O O . ILE A 1 189 ? -1.287 4.667 14.253 1.00 98.19 189 ILE A O 1
ATOM 1408 N N . TRP A 1 190 ? -0.885 3.317 12.508 1.00 98.00 190 TRP A N 1
ATOM 1409 C CA . TRP A 1 190 ? 0.268 4.094 12.046 1.00 98.00 190 TRP A CA 1
ATOM 1410 C C . TRP A 1 190 ? -0.142 5.502 11.592 1.00 98.00 190 TRP A C 1
ATOM 1412 O O . TRP A 1 190 ? 0.454 6.492 12.029 1.00 98.00 190 TRP A O 1
ATOM 1422 N N . ARG A 1 191 ? -1.195 5.629 10.776 1.00 97.06 191 ARG A N 1
ATOM 1423 C CA . ARG A 1 191 ? -1.715 6.929 10.320 1.00 97.06 191 ARG A CA 1
ATOM 1424 C C . ARG A 1 191 ? -2.075 7.836 11.501 1.00 97.06 191 ARG A C 1
ATOM 1426 O O . ARG A 1 191 ? -1.675 9.001 11.526 1.00 97.06 191 ARG A O 1
ATOM 1433 N N . LEU A 1 192 ? -2.785 7.296 12.490 1.00 96.75 192 LEU A N 1
ATOM 1434 C CA . LEU A 1 192 ? -3.186 7.992 13.713 1.00 96.75 192 LEU A CA 1
ATOM 1435 C C . LEU A 1 192 ? -1.981 8.382 14.569 1.00 96.75 192 LEU A C 1
ATOM 1437 O O . LEU A 1 192 ? -1.934 9.499 15.078 1.00 96.75 192 LEU A O 1
ATOM 1441 N N . ASN A 1 193 ? -0.968 7.521 14.672 1.00 95.94 193 ASN A N 1
ATOM 1442 C CA . ASN A 1 193 ? 0.277 7.852 15.360 1.00 95.94 193 ASN A CA 1
ATOM 1443 C C . ASN A 1 193 ? 1.028 9.010 14.679 1.00 95.94 193 ASN A C 1
ATOM 1445 O O . ASN A 1 193 ? 1.493 9.926 15.359 1.00 95.94 193 ASN A O 1
ATOM 1449 N N . ASN A 1 194 ? 1.088 9.035 13.344 1.00 93.31 194 ASN A N 1
ATOM 1450 C CA . ASN A 1 194 ? 1.686 10.151 12.603 1.00 93.31 194 ASN A CA 1
ATOM 1451 C C . ASN A 1 194 ? 0.921 11.465 12.838 1.00 93.31 194 ASN A C 1
ATOM 1453 O O . ASN A 1 194 ? 1.533 12.526 13.010 1.00 93.31 194 ASN A O 1
ATOM 1457 N N . TRP A 1 195 ? -0.412 11.401 12.889 1.00 93.00 195 TRP A N 1
ATOM 1458 C CA . TRP A 1 195 ? -1.245 12.548 13.244 1.00 93.00 195 TRP A CA 1
ATOM 1459 C C . TRP A 1 195 ? -0.986 13.013 14.687 1.00 93.00 195 TRP A C 1
ATOM 1461 O O . TRP A 1 195 ? -0.739 14.198 14.915 1.00 93.00 195 TRP A O 1
ATOM 1471 N N . TYR A 1 196 ? -0.933 12.087 15.648 1.00 91.62 196 TYR A N 1
ATOM 1472 C CA . TYR A 1 196 ? -0.688 12.392 17.059 1.00 91.62 196 TYR A CA 1
ATOM 1473 C C . TYR A 1 196 ? 0.657 13.098 17.261 1.00 91.62 196 TYR A C 1
ATOM 1475 O O . TYR A 1 196 ? 0.710 14.166 17.871 1.00 91.62 196 TYR A O 1
ATOM 1483 N N . ILE A 1 197 ? 1.741 12.572 16.680 1.00 89.31 197 ILE A N 1
ATOM 1484 C CA . ILE A 1 197 ? 3.083 13.171 16.778 1.00 89.31 197 ILE A CA 1
ATOM 1485 C C . ILE A 1 197 ? 3.122 14.576 16.157 1.00 89.31 197 ILE A C 1
ATOM 1487 O O . ILE A 1 197 ? 3.816 15.461 16.661 1.00 89.31 197 ILE A O 1
ATOM 1491 N N . SER A 1 198 ? 2.388 14.805 15.064 1.00 86.25 198 SER A N 1
ATOM 1492 C CA . SER A 1 198 ? 2.374 16.106 14.382 1.00 86.25 198 SER A CA 1
ATOM 1493 C C . SER A 1 198 ? 1.516 17.171 15.077 1.00 86.25 198 SER A C 1
ATOM 1495 O O . SER A 1 198 ? 1.753 18.357 14.839 1.00 86.25 198 SER A O 1
ATOM 1497 N N . HIS A 1 199 ? 0.587 16.791 15.963 1.00 83.50 199 HIS A N 1
ATOM 1498 C CA . HIS A 1 199 ? -0.375 17.717 16.579 1.00 83.50 199 HIS A CA 1
ATOM 1499 C C . HIS A 1 199 ? -0.279 17.800 18.107 1.00 83.50 199 HIS A C 1
ATOM 1501 O O . HIS A 1 199 ? -0.249 18.907 18.639 1.00 83.50 199 HIS A O 1
ATOM 1507 N N . ALA A 1 200 ? -0.199 16.663 18.800 1.00 78.62 200 ALA A N 1
ATOM 1508 C CA . ALA A 1 200 ? -0.273 16.568 20.260 1.00 78.62 200 ALA A CA 1
ATOM 1509 C C . ALA A 1 200 ? 1.057 16.150 20.918 1.00 78.62 200 ALA A C 1
ATOM 1511 O O . ALA A 1 200 ? 1.381 16.627 21.998 1.00 78.62 200 ALA A O 1
ATOM 1512 N N . GLY A 1 201 ? 1.870 15.318 20.260 1.00 72.50 201 GLY A N 1
ATOM 1513 C CA . GLY A 1 201 ? 3.123 14.773 20.807 1.00 72.50 201 GLY A CA 1
ATOM 1514 C C . GLY A 1 201 ? 4.371 15.648 20.610 1.00 72.50 201 GLY A C 1
ATOM 1515 O O . GLY A 1 201 ? 5.481 15.122 20.515 1.00 72.50 201 GLY A O 1
ATOM 1516 N N . LYS A 1 202 ? 4.226 16.973 20.461 1.00 71.19 202 LYS A N 1
ATOM 1517 C CA . LYS A 1 202 ? 5.362 17.866 20.132 1.00 71.19 202 LYS A CA 1
ATOM 1518 C C . LYS A 1 202 ? 6.355 18.042 21.278 1.00 71.19 202 LYS A C 1
ATOM 1520 O O . LYS A 1 202 ? 7.545 18.180 21.000 1.00 71.19 202 LYS A O 1
ATOM 1525 N N . ASP A 1 203 ? 5.855 17.985 22.507 1.00 79.94 203 ASP A N 1
ATOM 1526 C CA . ASP A 1 203 ? 6.624 18.194 23.738 1.00 79.94 203 ASP A CA 1
ATOM 1527 C C . ASP A 1 203 ? 6.890 16.873 24.487 1.00 79.94 203 ASP A C 1
ATOM 1529 O O . ASP A 1 203 ? 7.291 16.882 25.646 1.00 79.94 203 ASP A O 1
ATOM 1533 N N . GLU A 1 204 ? 6.655 15.731 23.830 1.00 82.12 204 GLU A N 1
ATOM 1534 C CA . GLU A 1 204 ? 6.922 14.399 24.383 1.00 82.12 204 GLU A CA 1
ATOM 1535 C C . GLU A 1 204 ? 8.434 14.198 24.594 1.00 82.12 204 GLU A C 1
ATOM 1537 O O . GLU A 1 204 ? 9.244 14.562 23.735 1.00 82.12 204 GLU A O 1
ATOM 1542 N N . GLU A 1 205 ? 8.809 13.629 25.742 1.00 87.69 205 GLU A N 1
ATOM 1543 C CA . GLU A 1 205 ? 10.206 13.392 26.120 1.00 87.69 205 GLU A CA 1
ATOM 1544 C C . GLU A 1 205 ? 10.916 12.458 25.129 1.00 87.69 205 GLU A C 1
ATOM 1546 O O . GLU A 1 205 ? 10.307 11.547 24.565 1.00 87.69 205 GLU A O 1
ATOM 1551 N N . GLU A 1 206 ? 12.224 12.655 24.923 1.00 88.50 206 GLU A N 1
ATOM 1552 C CA . GLU A 1 206 ? 12.982 11.903 23.909 1.00 88.50 206 GLU A CA 1
ATOM 1553 C C . GLU A 1 206 ? 12.949 10.387 24.154 1.00 88.50 206 GLU A C 1
ATOM 1555 O O . GLU A 1 206 ? 12.783 9.629 23.204 1.00 88.50 206 GLU A O 1
ATOM 1560 N N . GLU A 1 207 ? 13.013 9.935 25.411 1.00 90.62 207 GLU A N 1
ATOM 1561 C CA . GLU A 1 207 ? 12.935 8.507 25.757 1.00 90.62 207 GLU A CA 1
ATOM 1562 C C . GLU A 1 207 ? 11.597 7.885 25.327 1.00 90.62 207 GLU A C 1
ATOM 1564 O O . GLU A 1 207 ? 11.570 6.821 24.705 1.00 90.62 207 GLU A O 1
ATOM 1569 N N . VAL A 1 208 ? 10.486 8.587 25.571 1.00 89.19 208 VAL A N 1
ATOM 1570 C CA . VAL A 1 208 ? 9.149 8.150 25.145 1.00 89.19 208 VAL A CA 1
ATOM 1571 C C . VAL A 1 208 ? 9.054 8.136 23.618 1.00 89.19 208 VAL A C 1
ATOM 1573 O O . VAL A 1 208 ? 8.489 7.206 23.039 1.00 89.19 208 VAL A O 1
ATOM 1576 N N . ARG A 1 209 ? 9.651 9.122 22.937 1.00 89.38 209 ARG A N 1
ATOM 1577 C CA . ARG A 1 209 ? 9.701 9.167 21.467 1.00 89.38 209 ARG A CA 1
ATOM 1578 C C . ARG A 1 209 ? 10.506 8.006 20.883 1.00 89.38 209 ARG A C 1
ATOM 1580 O O . ARG A 1 209 ? 10.090 7.429 19.876 1.00 89.38 209 ARG A O 1
ATOM 1587 N N . GLU A 1 210 ? 11.641 7.660 21.486 1.00 91.25 210 GLU A N 1
ATOM 1588 C CA . GLU A 1 210 ? 12.468 6.525 21.070 1.00 91.25 210 GLU A CA 1
ATOM 1589 C C . GLU A 1 210 ? 11.743 5.191 21.271 1.00 91.25 210 GLU A C 1
ATOM 1591 O O . GLU A 1 210 ? 11.741 4.348 20.370 1.00 91.25 210 GLU A O 1
ATOM 1596 N N . ASP A 1 211 ? 11.103 4.996 22.424 1.00 93.19 211 ASP A N 1
ATOM 1597 C CA . ASP A 1 211 ? 10.336 3.784 22.719 1.00 93.19 211 ASP A CA 1
ATOM 1598 C C . ASP A 1 211 ? 9.122 3.641 21.785 1.00 93.19 211 ASP A C 1
ATOM 1600 O O . ASP A 1 211 ? 8.938 2.601 21.146 1.00 93.19 211 ASP A O 1
ATOM 1604 N N . ARG A 1 212 ? 8.370 4.731 21.570 1.00 94.19 212 ARG A N 1
ATOM 1605 C CA . ARG A 1 212 ? 7.292 4.801 20.571 1.00 94.19 212 ARG A CA 1
ATOM 1606 C C . ARG A 1 212 ? 7.794 4.430 19.174 1.00 94.19 212 ARG A C 1
ATOM 1608 O O . ARG A 1 212 ? 7.111 3.695 18.465 1.00 94.19 212 ARG A O 1
ATOM 1615 N N . SER A 1 213 ? 8.980 4.898 18.771 1.00 93.62 213 SER A N 1
ATOM 1616 C CA . SER A 1 213 ? 9.573 4.550 17.472 1.00 93.62 213 SER A CA 1
ATOM 1617 C C . SER A 1 213 ? 9.869 3.053 17.356 1.00 93.62 213 SER A C 1
ATOM 1619 O O . SER A 1 213 ? 9.534 2.452 16.340 1.00 93.62 213 SER A O 1
ATOM 1621 N N . LYS A 1 214 ? 10.440 2.426 18.393 1.00 95.88 214 LYS A N 1
ATOM 1622 C CA . LYS A 1 214 ? 10.728 0.977 18.397 1.00 95.88 214 LYS A CA 1
ATOM 1623 C C . LYS A 1 214 ? 9.448 0.142 18.308 1.00 95.88 214 LYS A C 1
ATOM 1625 O O . LYS A 1 214 ? 9.398 -0.850 17.581 1.00 95.88 214 LYS A O 1
ATOM 1630 N N . ARG A 1 215 ? 8.401 0.549 19.030 1.00 97.19 215 ARG A N 1
ATOM 1631 C CA . ARG A 1 215 ? 7.081 -0.101 18.988 1.00 97.19 215 ARG A CA 1
ATOM 1632 C C . ARG A 1 215 ? 6.405 0.077 17.631 1.00 97.19 215 ARG A C 1
ATOM 1634 O O . ARG A 1 215 ? 5.824 -0.869 17.103 1.00 97.19 215 ARG A O 1
ATOM 1641 N N . LEU A 1 216 ? 6.540 1.257 17.026 1.00 96.94 216 LEU A N 1
ATOM 1642 C CA . LEU A 1 216 ? 6.074 1.499 15.666 1.00 96.94 216 LEU A CA 1
ATOM 1643 C C . LEU A 1 216 ? 6.809 0.607 14.656 1.00 96.94 216 LEU A C 1
ATOM 1645 O O . LEU A 1 216 ? 6.156 0.004 13.813 1.00 96.94 216 LEU A O 1
ATOM 1649 N N . ASP A 1 217 ? 8.130 0.446 14.769 1.00 96.62 217 ASP A N 1
ATOM 1650 C CA . ASP A 1 217 ? 8.898 -0.444 13.886 1.00 96.62 217 ASP A CA 1
ATOM 1651 C C . ASP A 1 217 ? 8.399 -1.896 13.956 1.00 96.62 217 ASP A C 1
ATOM 1653 O O . ASP A 1 217 ? 8.317 -2.579 12.931 1.00 96.62 217 ASP A O 1
ATOM 1657 N N . LYS A 1 218 ? 8.012 -2.369 15.150 1.00 97.31 218 LYS A N 1
ATOM 1658 C CA . LYS A 1 218 ? 7.383 -3.686 15.339 1.00 97.31 218 LYS A CA 1
ATOM 1659 C C . LYS A 1 218 ? 6.056 -3.789 14.576 1.00 97.31 218 LYS A C 1
ATOM 1661 O O . LYS A 1 218 ? 5.847 -4.762 13.851 1.00 97.31 218 LYS A O 1
ATOM 1666 N N . LEU A 1 219 ? 5.192 -2.776 14.685 1.00 98.19 219 LEU A N 1
ATOM 1667 C CA . LEU A 1 219 ? 3.923 -2.711 13.950 1.00 98.19 219 LEU A CA 1
ATOM 1668 C C . LEU A 1 219 ? 4.142 -2.674 12.429 1.00 98.19 219 LEU A C 1
ATOM 1670 O O . LEU A 1 219 ? 3.438 -3.360 11.690 1.00 98.19 219 LEU A O 1
ATOM 1674 N N . ILE A 1 220 ? 5.128 -1.905 11.956 1.00 97.94 220 ILE A N 1
ATOM 1675 C CA . ILE A 1 220 ? 5.448 -1.784 10.527 1.00 97.94 220 ILE A CA 1
ATOM 1676 C C . ILE A 1 220 ? 5.918 -3.127 9.963 1.00 97.94 220 ILE A C 1
ATOM 1678 O O . ILE A 1 220 ? 5.471 -3.514 8.884 1.00 97.94 220 ILE A O 1
ATOM 1682 N N . ARG A 1 221 ? 6.777 -3.867 10.677 1.00 97.81 221 ARG A N 1
ATOM 1683 C CA . ARG A 1 221 ? 7.206 -5.212 10.250 1.00 97.81 221 ARG A CA 1
ATOM 1684 C C . ARG A 1 221 ? 6.019 -6.161 10.129 1.00 97.81 221 ARG A C 1
ATOM 1686 O O . ARG A 1 221 ? 5.846 -6.776 9.084 1.00 97.81 221 ARG A O 1
ATOM 1693 N N . ALA A 1 222 ? 5.143 -6.180 11.134 1.00 98.12 222 ALA A N 1
ATOM 1694 C CA . ALA A 1 222 ? 3.929 -6.987 11.084 1.00 98.12 222 ALA A CA 1
ATOM 1695 C C . ALA A 1 222 ? 3.002 -6.589 9.923 1.00 98.12 222 ALA A C 1
ATOM 1697 O O . ALA A 1 222 ? 2.404 -7.452 9.287 1.00 98.12 222 ALA A O 1
ATOM 1698 N N . LEU A 1 223 ? 2.888 -5.293 9.610 1.00 98.38 223 LEU A N 1
ATOM 1699 C CA . LEU A 1 223 ? 2.149 -4.819 8.439 1.00 98.38 223 LEU A CA 1
ATOM 1700 C C . LEU A 1 223 ? 2.772 -5.326 7.127 1.00 98.38 223 LEU A C 1
ATOM 1702 O O . LEU A 1 223 ? 2.034 -5.789 6.259 1.00 98.38 223 LEU A O 1
ATOM 1706 N N . CYS A 1 224 ? 4.100 -5.275 6.988 1.00 98.50 224 CYS A N 1
ATOM 1707 C CA . CYS A 1 224 ? 4.804 -5.803 5.813 1.00 98.50 224 CYS A CA 1
ATOM 1708 C C . CYS A 1 224 ? 4.528 -7.301 5.634 1.00 98.50 224 CYS A C 1
ATOM 1710 O O . CYS A 1 224 ? 4.099 -7.722 4.557 1.00 98.50 224 CYS A O 1
ATOM 1712 N N . ASP A 1 225 ? 4.674 -8.080 6.709 1.00 97.75 225 ASP A N 1
ATOM 1713 C CA . ASP A 1 225 ? 4.414 -9.521 6.703 1.00 97.75 225 ASP A CA 1
ATOM 1714 C C . ASP A 1 225 ? 2.962 -9.820 6.315 1.00 97.75 225 ASP A C 1
ATOM 1716 O O . ASP A 1 225 ? 2.702 -10.677 5.469 1.00 97.75 225 ASP A O 1
ATOM 1720 N N . LYS A 1 226 ? 1.998 -9.080 6.874 1.00 97.81 226 LYS A N 1
ATOM 1721 C CA . LYS A 1 226 ? 0.574 -9.239 6.543 1.00 97.81 226 LYS A CA 1
ATOM 1722 C C . LYS A 1 226 ? 0.281 -8.910 5.080 1.00 97.81 226 LYS A C 1
ATOM 1724 O O . LYS A 1 226 ? -0.508 -9.615 4.462 1.00 97.81 226 LYS A O 1
ATOM 1729 N N . ILE A 1 227 ? 0.910 -7.879 4.511 1.00 98.00 227 ILE A N 1
ATOM 1730 C CA . ILE A 1 227 ? 0.739 -7.511 3.096 1.00 98.00 227 ILE A CA 1
ATOM 1731 C C . ILE A 1 227 ? 1.233 -8.632 2.181 1.00 98.00 227 ILE A C 1
ATOM 1733 O O . ILE A 1 227 ? 0.497 -9.058 1.293 1.00 98.00 227 ILE A O 1
ATOM 1737 N N . VAL A 1 228 ? 2.456 -9.121 2.396 1.00 97.38 228 VAL A N 1
ATOM 1738 C CA . VAL A 1 228 ? 3.069 -10.143 1.531 1.00 97.38 228 VAL A CA 1
ATOM 1739 C C . VAL A 1 228 ? 2.336 -11.486 1.636 1.00 97.38 228 VAL A C 1
ATOM 1741 O O . VAL A 1 228 ? 2.233 -12.209 0.644 1.00 97.38 228 VAL A O 1
ATOM 1744 N N . ASN A 1 229 ? 1.776 -11.800 2.808 1.00 96.44 229 ASN A N 1
ATOM 1745 C CA . ASN A 1 229 ? 1.047 -13.046 3.059 1.00 96.44 229 ASN A CA 1
ATOM 1746 C C . ASN A 1 229 ? -0.468 -12.966 2.806 1.00 96.44 229 ASN A C 1
ATOM 1748 O O . ASN A 1 229 ? -1.145 -13.990 2.914 1.00 96.44 229 ASN A O 1
ATOM 1752 N N . ALA A 1 230 ? -1.013 -11.798 2.454 1.00 96.56 230 ALA A N 1
ATOM 1753 C CA . ALA A 1 230 ? -2.434 -11.658 2.140 1.00 96.56 230 ALA A CA 1
ATOM 1754 C C . ALA A 1 230 ? -2.842 -12.576 0.976 1.00 96.56 230 ALA A C 1
ATOM 1756 O O . ALA A 1 230 ? -2.028 -12.905 0.116 1.00 96.56 230 ALA A O 1
ATOM 1757 N N . ASP A 1 231 ? -4.110 -12.983 0.910 1.00 96.00 231 ASP A N 1
ATOM 1758 C CA . ASP A 1 231 ? -4.616 -13.746 -0.242 1.00 96.00 231 ASP A CA 1
ATOM 1759 C C . ASP A 1 231 ? -4.815 -12.852 -1.470 1.00 96.00 231 ASP A C 1
ATOM 1761 O O . ASP A 1 231 ? -4.573 -13.258 -2.613 1.00 96.00 231 ASP A O 1
ATOM 1765 N N . GLU A 1 232 ? -5.245 -11.616 -1.231 1.00 96.31 232 GLU A N 1
ATOM 1766 C CA . GLU A 1 232 ? -5.408 -10.584 -2.240 1.00 96.31 232 GLU A CA 1
ATOM 1767 C C . GLU A 1 232 ? -5.141 -9.195 -1.659 1.00 96.31 232 GLU A C 1
ATOM 1769 O O . GLU A 1 232 ? -5.462 -8.914 -0.507 1.00 96.31 232 GLU A O 1
ATOM 1774 N N . ILE A 1 233 ? -4.603 -8.304 -2.488 1.00 97.69 233 ILE A N 1
ATOM 1775 C CA . ILE A 1 233 ? -4.518 -6.874 -2.190 1.00 97.69 233 ILE A CA 1
ATOM 1776 C C . ILE A 1 233 ? -4.862 -6.076 -3.445 1.00 97.69 233 ILE A C 1
ATOM 1778 O O . ILE A 1 233 ? -4.652 -6.528 -4.575 1.00 97.69 233 ILE A O 1
ATOM 1782 N N . TYR A 1 234 ? -5.455 -4.904 -3.255 1.00 98.25 234 TYR A N 1
ATOM 1783 C CA . TYR A 1 234 ? -5.867 -4.042 -4.352 1.00 98.25 234 TYR A CA 1
ATOM 1784 C C . TYR A 1 234 ? -4.813 -2.969 -4.603 1.00 98.25 234 TYR A C 1
ATOM 1786 O O . TYR A 1 234 ? -4.072 -2.588 -3.699 1.00 98.25 234 TYR A O 1
ATOM 1794 N N . TYR A 1 235 ? -4.757 -2.465 -5.829 1.00 98.44 235 TYR A N 1
ATOM 1795 C CA . TYR A 1 235 ? -3.870 -1.368 -6.202 1.00 98.44 235 TYR A CA 1
ATOM 1796 C C . TYR A 1 235 ? -4.506 -0.505 -7.289 1.00 98.44 235 TYR A C 1
ATOM 1798 O O . TYR A 1 235 ? -5.428 -0.941 -7.985 1.00 98.44 235 TYR A O 1
ATOM 1806 N N . VAL A 1 236 ? -4.019 0.724 -7.443 1.00 98.31 236 VAL A N 1
ATOM 1807 C CA . VAL A 1 236 ? -4.460 1.609 -8.528 1.00 98.31 236 VAL A CA 1
ATOM 1808 C C . VAL A 1 236 ? -3.697 1.252 -9.801 1.00 98.31 236 VAL A C 1
ATOM 1810 O O . VAL A 1 236 ? -2.476 1.376 -9.860 1.00 98.31 236 VAL A O 1
ATOM 1813 N N . HIS A 1 237 ? -4.416 0.791 -10.815 1.00 98.31 237 HIS A N 1
ATOM 1814 C CA . HIS A 1 237 ? -3.898 0.492 -12.143 1.00 98.31 237 HIS A CA 1
ATOM 1815 C C . HIS A 1 237 ? -4.079 1.700 -13.060 1.00 98.31 237 HIS A C 1
ATOM 1817 O O . HIS A 1 237 ? -5.154 2.298 -13.070 1.00 98.31 237 HIS A O 1
ATOM 1823 N N . ASP A 1 238 ? -3.053 2.043 -13.841 1.00 97.94 238 ASP A N 1
ATOM 1824 C CA . ASP A 1 238 ? -3.164 3.047 -14.897 1.00 97.94 238 ASP A CA 1
ATOM 1825 C C . ASP A 1 238 ? -3.403 2.371 -16.252 1.00 97.94 238 ASP A C 1
ATOM 1827 O O . ASP A 1 238 ? -2.584 1.589 -16.738 1.00 97.94 238 ASP A O 1
ATOM 1831 N N . LYS A 1 239 ? -4.537 2.692 -16.876 1.00 96.62 239 LYS A N 1
ATOM 1832 C CA . LYS A 1 239 ? -5.010 2.092 -18.130 1.00 96.62 239 LYS A CA 1
ATOM 1833 C C . LYS A 1 239 ? -4.190 2.526 -19.343 1.00 96.62 239 LYS A C 1
ATOM 1835 O O . LYS A 1 239 ? -4.183 1.823 -20.352 1.00 96.62 239 LYS A O 1
ATOM 1840 N N . ARG A 1 240 ? -3.511 3.677 -19.275 1.00 95.00 240 ARG A N 1
ATOM 1841 C CA . ARG A 1 240 ? -2.720 4.217 -20.394 1.00 95.00 240 ARG A CA 1
ATOM 1842 C C . ARG A 1 240 ? -1.361 3.548 -20.477 1.00 95.00 240 ARG A C 1
ATOM 1844 O O . ARG A 1 240 ? -0.893 3.282 -21.583 1.00 95.00 240 ARG A O 1
ATOM 1851 N N . THR A 1 241 ? -0.736 3.290 -19.326 1.00 96.62 241 THR A N 1
ATOM 1852 C CA . THR A 1 241 ? 0.571 2.620 -19.261 1.00 96.62 241 THR A CA 1
ATOM 1853 C C . THR A 1 241 ? 0.463 1.112 -19.067 1.00 96.62 241 THR A C 1
ATOM 1855 O O . THR A 1 241 ? 1.417 0.394 -19.356 1.00 96.62 241 THR A O 1
ATOM 1858 N N . GLY A 1 242 ? -0.675 0.611 -18.584 1.00 96.25 242 GLY A N 1
ATOM 1859 C CA . GLY A 1 242 ? -0.844 -0.802 -18.263 1.00 96.25 242 GLY A CA 1
ATOM 1860 C C . GLY A 1 242 ? -0.054 -1.258 -17.035 1.00 96.25 242 GLY A C 1
ATOM 1861 O O . GLY A 1 242 ? 0.112 -2.458 -16.830 1.00 96.25 242 GLY A O 1
ATOM 1862 N N . GLU A 1 243 ? 0.421 -0.326 -16.211 1.00 97.75 243 GLU A N 1
ATOM 1863 C CA . GLU A 1 243 ? 1.231 -0.591 -15.017 1.00 97.75 243 GLU A CA 1
ATOM 1864 C C . GLU A 1 243 ? 0.490 -0.106 -13.756 1.00 97.75 243 GLU A C 1
ATOM 1866 O O . GLU A 1 243 ? -0.619 0.432 -13.832 1.00 97.75 243 GLU A O 1
ATOM 1871 N N . ALA A 1 244 ? 1.059 -0.320 -12.568 1.00 98.19 244 ALA A N 1
ATOM 1872 C CA . ALA A 1 244 ? 0.552 0.348 -11.371 1.00 98.19 244 ALA A CA 1
ATOM 1873 C C . ALA A 1 244 ? 0.753 1.871 -11.492 1.00 98.19 244 ALA A C 1
ATOM 1875 O O . ALA A 1 244 ? 1.765 2.338 -12.024 1.00 98.19 244 ALA A O 1
ATOM 1876 N N . HIS A 1 245 ? -0.217 2.641 -11.008 1.00 97.62 245 HIS A N 1
ATOM 1877 C CA . HIS A 1 245 ? -0.139 4.096 -10.993 1.00 97.62 245 HIS A CA 1
ATOM 1878 C C . HIS A 1 245 ? 0.879 4.556 -9.939 1.00 97.62 245 HIS A C 1
ATOM 1880 O O . HIS A 1 245 ? 0.836 4.100 -8.791 1.00 97.62 245 HIS A O 1
ATOM 1886 N N . LEU A 1 246 ? 1.802 5.431 -10.339 1.00 96.50 246 LEU A N 1
ATOM 1887 C CA . LEU A 1 246 ? 2.825 6.008 -9.477 1.00 96.50 246 LEU A CA 1
ATOM 1888 C C . LEU A 1 246 ? 2.334 7.336 -8.909 1.00 96.50 246 LEU A C 1
ATOM 1890 O O . LEU A 1 246 ? 1.994 8.258 -9.643 1.00 96.50 246 LEU A O 1
ATOM 1894 N N . PHE A 1 247 ? 2.360 7.449 -7.588 1.00 92.50 247 PHE A N 1
ATOM 1895 C CA . PHE A 1 247 ? 2.046 8.676 -6.873 1.00 92.50 247 PHE A CA 1
ATOM 1896 C C . PHE A 1 247 ? 3.338 9.396 -6.498 1.00 92.50 247 PHE A C 1
ATOM 1898 O O . PHE A 1 247 ? 4.216 8.812 -5.860 1.00 92.50 247 PHE A O 1
ATOM 1905 N N . SER A 1 248 ? 3.446 10.668 -6.875 1.00 89.00 248 SER A N 1
ATOM 1906 C CA . SER A 1 248 ? 4.535 11.570 -6.499 1.00 89.00 248 SER A CA 1
ATOM 1907 C C . SER A 1 248 ? 3.971 12.973 -6.282 1.00 89.00 248 SER A C 1
ATOM 1909 O O . SER A 1 248 ? 3.010 13.362 -6.941 1.00 89.00 248 SER A O 1
ATOM 1911 N N . GLN A 1 249 ? 4.544 13.712 -5.337 1.00 81.12 249 GLN A N 1
ATOM 1912 C CA . GLN A 1 249 ? 4.208 15.104 -5.054 1.00 81.12 249 GLN A CA 1
ATOM 1913 C C . GLN A 1 249 ? 5.437 15.974 -5.298 1.00 81.12 249 GLN A C 1
ATOM 1915 O O . GLN A 1 249 ? 6.558 15.565 -4.984 1.00 81.12 249 GLN A O 1
ATOM 1920 N N . ASN A 1 250 ? 5.228 17.174 -5.829 1.00 77.38 250 ASN A N 1
ATOM 1921 C CA . ASN A 1 250 ? 6.273 18.186 -5.898 1.00 77.38 250 ASN A CA 1
ATOM 1922 C C . ASN A 1 250 ? 6.291 18.967 -4.592 1.00 77.38 250 ASN A C 1
ATOM 1924 O O . ASN A 1 250 ? 5.243 19.333 -4.070 1.00 77.38 250 ASN A O 1
ATOM 1928 N N . VAL A 1 251 ? 7.486 19.206 -4.072 1.00 72.69 251 VAL A N 1
ATOM 1929 C CA . VAL A 1 251 ? 7.706 19.977 -2.855 1.00 72.69 251 VAL A CA 1
ATOM 1930 C C . VAL A 1 251 ? 8.750 21.036 -3.163 1.00 72.69 251 VAL A C 1
ATOM 1932 O O . VAL A 1 251 ? 9.819 20.725 -3.697 1.00 72.69 251 VAL A O 1
ATOM 1935 N N . GLU A 1 252 ? 8.446 22.281 -2.815 1.00 72.00 252 GLU A N 1
ATOM 1936 C CA . GLU A 1 252 ? 9.417 23.366 -2.872 1.00 72.00 252 GLU A CA 1
ATOM 1937 C C . GLU A 1 252 ? 10.452 23.179 -1.749 1.00 72.00 252 GLU A C 1
ATOM 1939 O O . GLU A 1 252 ? 10.136 23.083 -0.556 1.00 72.00 252 GLU A O 1
ATOM 1944 N N . ALA A 1 253 ? 11.716 23.068 -2.143 1.00 67.00 253 ALA A N 1
ATOM 1945 C CA . ALA A 1 253 ? 12.855 23.040 -1.249 1.00 67.00 253 ALA A CA 1
ATOM 1946 C C . ALA A 1 253 ? 13.166 24.453 -0.731 1.00 67.00 253 ALA A C 1
ATOM 1948 O O . ALA A 1 253 ? 12.784 25.468 -1.305 1.00 67.00 253 ALA A O 1
ATOM 1949 N N . LYS A 1 254 ? 13.895 24.530 0.389 1.00 64.19 254 LYS A N 1
ATOM 1950 C CA . LYS A 1 254 ? 14.172 25.797 1.096 1.00 64.19 254 LYS A CA 1
ATOM 1951 C C . LYS A 1 254 ? 14.969 26.830 0.287 1.00 64.19 254 LYS A C 1
ATOM 1953 O O . LYS A 1 254 ? 15.050 27.979 0.705 1.00 64.19 254 LYS A O 1
ATOM 1958 N N . ASP A 1 255 ? 15.609 26.412 -0.795 1.00 66.12 255 ASP A N 1
ATOM 1959 C CA . ASP A 1 255 ? 16.393 27.237 -1.716 1.00 66.12 255 ASP A CA 1
ATOM 1960 C C . ASP A 1 255 ? 15.599 27.661 -2.968 1.00 66.12 255 ASP A C 1
ATOM 1962 O O . ASP A 1 255 ? 16.167 28.281 -3.865 1.00 66.12 255 ASP A O 1
ATOM 1966 N N . GLY A 1 256 ? 14.299 27.350 -3.029 1.00 62.97 256 GLY A N 1
ATOM 1967 C CA . GLY A 1 256 ? 13.441 27.604 -4.188 1.00 62.97 256 GLY A CA 1
ATOM 1968 C C . GLY A 1 256 ? 13.583 26.561 -5.303 1.00 62.97 256 GLY A C 1
ATOM 1969 O O . GLY A 1 256 ? 12.946 26.694 -6.349 1.00 62.97 256 GLY A O 1
ATOM 1970 N N . ALA A 1 257 ? 14.403 25.516 -5.117 1.00 66.62 257 ALA A N 1
ATOM 1971 C CA . ALA A 1 257 ? 14.420 24.369 -6.019 1.00 66.62 257 ALA A CA 1
ATOM 1972 C C . ALA A 1 257 ? 13.194 23.479 -5.772 1.00 66.62 257 ALA A C 1
ATOM 1974 O O . ALA A 1 257 ? 12.696 23.389 -4.658 1.00 66.62 257 ALA A O 1
ATOM 1975 N N . TYR A 1 258 ? 12.723 22.756 -6.786 1.00 66.94 258 TYR A N 1
ATOM 1976 C CA . TYR A 1 258 ? 11.638 21.788 -6.614 1.00 66.94 258 TYR A CA 1
ATOM 1977 C C . TYR A 1 258 ? 12.186 20.366 -6.583 1.00 66.94 258 TYR A C 1
ATOM 1979 O O . TYR A 1 258 ? 12.980 19.976 -7.442 1.00 66.94 258 TYR A O 1
ATOM 1987 N N . ILE A 1 259 ? 11.738 19.583 -5.602 1.00 71.56 259 ILE A N 1
ATOM 1988 C CA . ILE A 1 259 ? 12.040 18.155 -5.489 1.00 71.56 259 ILE A CA 1
ATOM 1989 C C . ILE A 1 259 ? 10.751 17.342 -5.534 1.00 71.56 259 ILE A C 1
ATOM 1991 O O . ILE A 1 259 ? 9.704 17.777 -5.064 1.00 71.56 259 ILE A O 1
ATOM 1995 N N . CYS A 1 260 ? 10.828 16.131 -6.073 1.00 77.56 260 CYS A N 1
ATOM 1996 C CA . CYS A 1 260 ? 9.706 15.201 -6.056 1.00 77.56 260 CYS A CA 1
ATOM 1997 C C . CYS A 1 260 ? 9.836 14.245 -4.873 1.00 77.56 260 CYS A C 1
ATOM 1999 O O . CYS A 1 260 ? 10.930 13.750 -4.578 1.00 77.56 260 CYS A O 1
ATOM 2001 N N . THR A 1 261 ? 8.720 13.915 -4.228 1.00 83.12 261 THR A N 1
ATOM 2002 C CA . THR A 1 261 ? 8.697 12.807 -3.273 1.00 83.12 261 THR A CA 1
ATOM 2003 C C . THR A 1 261 ? 9.041 11.501 -3.997 1.00 83.12 261 THR A C 1
ATOM 2005 O O . THR A 1 261 ? 8.602 11.318 -5.141 1.00 83.12 261 THR A O 1
ATOM 2008 N N . PRO A 1 262 ? 9.763 10.564 -3.349 1.00 88.56 262 PRO A N 1
ATOM 2009 C CA . PRO A 1 262 ? 10.024 9.240 -3.907 1.00 88.56 262 PRO A CA 1
ATOM 2010 C C . PRO A 1 262 ? 8.719 8.591 -4.402 1.00 88.56 262 PRO A C 1
ATOM 2012 O O . PRO A 1 262 ? 7.825 8.368 -3.582 1.00 88.56 262 PRO A O 1
ATOM 2015 N N . PRO A 1 263 ? 8.570 8.321 -5.712 1.00 92.38 263 PRO A N 1
ATOM 2016 C CA . PRO A 1 263 ? 7.304 7.848 -6.257 1.00 92.38 263 PRO A CA 1
ATOM 2017 C C . PRO A 1 263 ? 6.966 6.450 -5.750 1.00 92.38 263 PRO A C 1
ATOM 2019 O O . PRO A 1 263 ? 7.832 5.577 -5.745 1.00 92.38 263 PRO A O 1
ATOM 2022 N N . GLY A 1 264 ? 5.721 6.215 -5.350 1.00 95.94 264 GLY A N 1
ATOM 2023 C CA . GLY A 1 264 ? 5.274 4.926 -4.818 1.00 95.94 264 GLY A CA 1
ATOM 2024 C C . GLY A 1 264 ? 3.959 4.464 -5.428 1.00 95.94 264 GLY A C 1
ATOM 2025 O O . GLY A 1 264 ? 3.221 5.255 -6.010 1.00 95.94 264 GLY A O 1
ATOM 2026 N N . ILE A 1 265 ? 3.656 3.178 -5.281 1.00 98.12 265 ILE A N 1
ATOM 2027 C CA . ILE A 1 265 ? 2.327 2.644 -5.609 1.00 98.12 265 ILE A CA 1
ATOM 2028 C C . ILE A 1 265 ? 1.387 2.788 -4.409 1.00 98.12 265 ILE A C 1
ATOM 2030 O O . ILE A 1 265 ? 1.838 2.928 -3.274 1.00 98.12 265 ILE A O 1
ATOM 2034 N N . LEU A 1 266 ? 0.078 2.707 -4.642 1.00 98.00 266 LEU A N 1
ATOM 2035 C CA . LEU A 1 266 ? -0.913 2.634 -3.570 1.00 98.00 266 LEU A CA 1
ATOM 2036 C C . LEU A 1 266 ? -1.469 1.216 -3.455 1.00 98.00 266 LEU A C 1
ATOM 2038 O O . LEU A 1 266 ? -2.073 0.706 -4.399 1.00 98.00 266 LEU A O 1
ATOM 2042 N N . LEU A 1 267 ? -1.300 0.619 -2.279 1.00 98.44 267 LEU A N 1
ATOM 2043 C CA . LEU A 1 267 ? -1.920 -0.631 -1.871 1.00 98.44 267 LEU A CA 1
ATOM 2044 C C . LEU A 1 267 ? -3.180 -0.344 -1.058 1.00 98.44 267 LEU A C 1
ATOM 2046 O O . LEU A 1 267 ? -3.199 0.513 -0.173 1.00 98.44 267 LEU A O 1
ATOM 2050 N N . VAL A 1 268 ? -4.240 -1.086 -1.351 1.00 97.94 268 VAL A N 1
ATOM 2051 C CA . VAL A 1 268 ? -5.558 -0.916 -0.748 1.00 97.94 268 VAL A CA 1
ATOM 2052 C C . VAL A 1 268 ? -6.017 -2.256 -0.186 1.00 97.94 268 VAL A C 1
ATOM 2054 O O . VAL A 1 268 ? -6.136 -3.254 -0.898 1.00 97.94 268 VAL A O 1
ATOM 2057 N N . SER A 1 269 ? -6.292 -2.264 1.114 1.00 96.00 269 SER A N 1
ATOM 2058 C CA . SER A 1 269 ? -6.921 -3.386 1.813 1.00 96.00 269 SER A CA 1
ATOM 2059 C C . SER A 1 269 ? -8.337 -3.649 1.290 1.00 96.00 269 SER A C 1
ATOM 2061 O O . SER A 1 269 ? -9.022 -2.750 0.785 1.00 96.00 269 SER A O 1
ATOM 2063 N N . LYS A 1 270 ? -8.836 -4.877 1.450 1.00 93.25 270 LYS A N 1
ATOM 2064 C CA . LYS A 1 270 ? -10.187 -5.227 0.990 1.00 93.25 270 LYS A CA 1
ATOM 2065 C C . LYS A 1 270 ? -11.267 -4.414 1.702 1.00 93.25 270 LYS A C 1
ATOM 2067 O O . LYS A 1 270 ? -12.251 -4.038 1.062 1.00 93.25 270 LYS A O 1
ATOM 2072 N N . ALA A 1 271 ? -11.046 -4.073 2.971 1.00 92.50 271 ALA A N 1
ATOM 2073 C CA . ALA A 1 271 ? -11.896 -3.171 3.732 1.00 92.50 271 ALA A CA 1
ATOM 2074 C C . ALA A 1 271 ? -12.098 -1.837 2.977 1.00 92.50 271 ALA A C 1
ATOM 2076 O O . ALA A 1 271 ? -13.221 -1.432 2.669 1.00 92.50 271 ALA A O 1
ATOM 2077 N N . TYR A 1 272 ? -11.017 -1.187 2.556 1.00 93.31 272 TYR A N 1
ATOM 2078 C CA . TYR A 1 272 ? -11.079 0.120 1.896 1.00 93.31 272 TYR A CA 1
ATOM 2079 C C . TYR A 1 272 ? -11.452 0.080 0.403 1.00 93.31 272 TYR A C 1
ATOM 2081 O O . TYR A 1 272 ? -11.735 1.119 -0.202 1.00 93.31 272 TYR A O 1
ATOM 2089 N N . ARG A 1 273 ? -11.565 -1.111 -0.196 1.00 92.81 273 ARG A N 1
ATOM 2090 C CA . ARG A 1 273 ? -11.846 -1.316 -1.627 1.00 92.81 273 ARG A CA 1
ATOM 2091 C C . ARG A 1 273 ? -13.019 -0.501 -2.167 1.00 92.81 273 ARG A C 1
ATOM 2093 O O . ARG A 1 273 ? -12.921 0.052 -3.257 1.00 92.81 273 ARG A O 1
ATOM 2100 N N . ARG A 1 274 ? -14.161 -0.462 -1.465 1.00 90.44 274 ARG A N 1
ATOM 2101 C CA . ARG A 1 274 ? -15.363 0.232 -1.974 1.00 90.44 274 ARG A CA 1
ATOM 2102 C C . ARG A 1 274 ? -15.131 1.739 -2.081 1.00 90.44 274 ARG A C 1
ATOM 2104 O O . ARG A 1 274 ? -15.570 2.335 -3.057 1.00 90.44 274 ARG A O 1
ATOM 2111 N N . HIS A 1 275 ? -14.447 2.324 -1.101 1.00 90.44 275 HIS A N 1
ATOM 2112 C CA . HIS A 1 275 ? -14.111 3.745 -1.097 1.00 90.44 275 HIS A CA 1
ATOM 2113 C C . HIS A 1 275 ? -13.148 4.068 -2.247 1.00 90.44 275 HIS A C 1
ATOM 2115 O O . HIS A 1 275 ? -13.473 4.857 -3.130 1.00 90.44 275 HIS A O 1
ATOM 2121 N N . TYR A 1 276 ? -12.029 3.347 -2.319 1.00 94.44 276 TYR A N 1
ATOM 2122 C CA . TYR A 1 276 ? -11.003 3.567 -3.340 1.00 94.44 276 TYR A CA 1
ATOM 2123 C C . TYR A 1 276 ? -11.472 3.258 -4.760 1.00 94.44 276 TYR A C 1
ATOM 2125 O O . TYR A 1 276 ? -11.062 3.925 -5.705 1.00 94.44 276 TYR A O 1
ATOM 2133 N N . ARG A 1 277 ? -12.385 2.297 -4.932 1.00 94.88 277 ARG A N 1
ATOM 2134 C CA . ARG A 1 277 ? -13.008 2.051 -6.232 1.00 94.88 277 ARG A CA 1
ATOM 2135 C C . ARG A 1 277 ? -13.830 3.246 -6.699 1.00 94.88 277 ARG A C 1
ATOM 2137 O O . ARG A 1 277 ? -13.823 3.513 -7.886 1.00 94.88 277 ARG A O 1
ATOM 2144 N N . LYS A 1 278 ? -14.525 3.963 -5.812 1.00 93.50 278 LYS A N 1
ATOM 2145 C CA . LYS A 1 278 ? -15.236 5.186 -6.215 1.00 93.50 278 LYS A CA 1
ATOM 2146 C C . LYS A 1 278 ? -14.253 6.279 -6.638 1.00 93.50 278 LYS A C 1
ATOM 2148 O O . LYS A 1 278 ? -14.487 6.928 -7.646 1.00 93.50 278 LYS A O 1
ATOM 2153 N N . LEU A 1 279 ? -13.149 6.428 -5.904 1.00 92.88 279 LEU A N 1
ATOM 2154 C CA . LEU A 1 279 ? -12.150 7.470 -6.150 1.00 92.88 279 LEU A CA 1
ATOM 2155 C C . LEU A 1 279 ? -11.366 7.263 -7.458 1.00 92.88 279 LEU A C 1
ATOM 2157 O O . LEU A 1 279 ? -11.126 8.214 -8.194 1.00 92.88 279 LEU A O 1
ATOM 2161 N N . TYR A 1 280 ? -10.987 6.020 -7.763 1.00 94.00 280 TYR A N 1
ATOM 2162 C CA . TYR A 1 280 ? -10.098 5.702 -8.885 1.00 94.00 280 TYR A CA 1
ATOM 2163 C C . TYR A 1 280 ? -10.787 5.012 -10.062 1.00 94.00 280 TYR A C 1
ATOM 2165 O O . TYR A 1 280 ? -10.098 4.490 -10.921 1.00 94.00 280 TYR A O 1
ATOM 2173 N N . ASN A 1 281 ? -12.118 4.960 -10.132 1.00 92.88 281 ASN A N 1
ATOM 2174 C CA . ASN A 1 281 ? -12.812 4.382 -11.287 1.00 92.88 281 ASN A CA 1
ATOM 2175 C C . ASN A 1 281 ? -13.145 5.463 -12.320 1.00 92.88 281 ASN A C 1
ATOM 2177 O O . ASN A 1 281 ? -14.256 5.990 -12.336 1.00 92.88 281 ASN A O 1
ATOM 2181 N N . ASN A 1 282 ? -12.171 5.783 -13.170 1.00 93.19 282 ASN A N 1
ATOM 2182 C CA . ASN A 1 282 ? -12.300 6.772 -14.241 1.00 93.19 282 ASN A CA 1
ATOM 2183 C C . ASN A 1 282 ? -11.621 6.278 -15.535 1.00 93.19 282 ASN A C 1
ATOM 2185 O O . ASN A 1 282 ? -11.214 5.121 -15.652 1.00 93.19 282 ASN A O 1
ATOM 2189 N N . ASP A 1 283 ? -11.518 7.148 -16.533 1.00 92.06 283 ASP A N 1
ATOM 2190 C CA . ASP A 1 283 ? -11.011 6.821 -17.870 1.00 92.06 283 ASP A CA 1
ATOM 2191 C C . ASP A 1 283 ? -9.516 6.450 -17.869 1.00 92.06 283 ASP A C 1
ATOM 2193 O O . ASP A 1 283 ? -9.044 5.737 -18.754 1.00 92.06 283 ASP A O 1
ATOM 2197 N N . LYS A 1 284 ? -8.767 6.915 -16.861 1.00 92.75 284 LYS A N 1
ATOM 2198 C CA . LYS A 1 284 ? -7.307 6.778 -16.751 1.00 92.75 284 LYS A CA 1
ATOM 2199 C C . LYS A 1 284 ? -6.906 5.681 -15.781 1.00 92.75 284 LYS A C 1
ATOM 2201 O O . LYS A 1 284 ? -5.927 4.984 -16.030 1.00 92.75 284 LYS A O 1
ATOM 2206 N N . THR A 1 285 ? -7.647 5.521 -14.689 1.00 96.56 285 THR A N 1
ATOM 2207 C CA . THR A 1 285 ? -7.311 4.578 -13.623 1.00 96.56 285 THR A CA 1
ATOM 2208 C C . THR A 1 285 ? -8.462 3.645 -13.275 1.00 96.56 285 THR A C 1
ATOM 2210 O O . THR A 1 285 ? -9.621 3.862 -13.634 1.00 96.56 285 THR A O 1
ATOM 2213 N N . GLU A 1 286 ? -8.121 2.538 -12.623 1.00 97.44 286 GLU A N 1
ATOM 2214 C CA . GLU A 1 286 ? -9.075 1.655 -11.958 1.00 97.44 286 GLU A CA 1
ATOM 2215 C C . GLU A 1 286 ? -8.435 0.940 -10.773 1.00 97.44 286 GLU A C 1
ATOM 2217 O O . GLU A 1 286 ? -7.215 0.827 -10.671 1.00 97.44 286 GLU A O 1
ATOM 2222 N N . LEU A 1 287 ? -9.270 0.427 -9.871 1.00 97.75 287 LEU A N 1
ATOM 2223 C CA . LEU A 1 287 ? -8.797 -0.423 -8.789 1.00 97.75 287 LEU A CA 1
ATOM 2224 C C . LEU A 1 287 ? -8.691 -1.873 -9.281 1.00 97.75 287 LEU A C 1
ATOM 2226 O O . LEU A 1 287 ? -9.710 -2.548 -9.452 1.00 97.75 287 LEU A O 1
ATOM 2230 N N . ALA A 1 288 ? -7.462 -2.346 -9.458 1.00 98.06 288 ALA A N 1
ATOM 2231 C CA . ALA A 1 288 ? -7.144 -3.719 -9.821 1.00 98.06 288 ALA A CA 1
ATOM 2232 C C . ALA A 1 288 ? -6.805 -4.559 -8.580 1.00 98.06 288 ALA A C 1
ATOM 2234 O O . ALA A 1 288 ? -6.681 -4.048 -7.465 1.00 98.06 288 ALA A O 1
ATOM 2235 N N . ILE A 1 289 ? -6.696 -5.871 -8.775 1.00 97.69 289 ILE A N 1
ATOM 2236 C CA . ILE A 1 289 ? -6.427 -6.857 -7.728 1.00 97.69 289 ILE A CA 1
ATOM 2237 C C . ILE A 1 289 ? -5.198 -7.679 -8.101 1.00 97.69 289 ILE A C 1
ATOM 2239 O O . ILE A 1 289 ? -5.096 -8.173 -9.223 1.00 97.69 289 ILE A O 1
ATOM 2243 N N . VAL A 1 290 ? -4.296 -7.873 -7.144 1.00 97.94 290 VAL A N 1
ATOM 2244 C CA . VAL A 1 290 ? -3.276 -8.918 -7.205 1.00 97.94 290 VAL A CA 1
ATOM 2245 C C . VAL A 1 290 ? -3.666 -10.026 -6.232 1.00 97.94 290 VAL A C 1
ATOM 2247 O O . VAL A 1 290 ? -4.036 -9.768 -5.087 1.00 97.94 290 VAL A O 1
ATOM 2250 N N . ARG A 1 291 ? -3.618 -11.272 -6.708 1.00 97.56 291 ARG A N 1
ATOM 2251 C CA . ARG A 1 291 ? -3.827 -12.471 -5.892 1.00 97.56 291 ARG A CA 1
ATOM 2252 C C . ARG A 1 291 ? -2.480 -13.105 -5.592 1.00 97.56 291 ARG A C 1
ATOM 2254 O O . ARG A 1 291 ? -1.615 -13.133 -6.464 1.00 97.56 291 ARG A O 1
ATOM 2261 N N . ASN A 1 292 ? -2.326 -13.658 -4.397 1.00 96.12 292 ASN A N 1
ATOM 2262 C CA . ASN A 1 292 ? -1.073 -14.296 -4.000 1.00 96.12 292 ASN A CA 1
ATOM 2263 C C . ASN A 1 292 ? -0.872 -15.680 -4.630 1.00 96.12 292 ASN A C 1
ATOM 2265 O O . ASN A 1 292 ? 0.254 -16.159 -4.716 1.00 96.12 292 ASN A O 1
ATOM 2269 N N . GLY A 1 293 ? -1.962 -16.281 -5.118 1.00 94.75 293 GLY A N 1
ATOM 2270 C CA . GLY A 1 293 ? -1.953 -17.602 -5.738 1.00 94.75 293 GLY A CA 1
ATOM 2271 C C . GLY A 1 293 ? -1.672 -18.726 -4.740 1.00 94.75 293 GLY A C 1
ATOM 2272 O O . GLY A 1 293 ? -1.480 -18.495 -3.544 1.00 94.75 293 GLY A O 1
ATOM 2273 N N . ASP A 1 294 ? -1.653 -19.955 -5.250 1.00 94.06 294 ASP A N 1
ATOM 2274 C CA . ASP A 1 294 ? -1.435 -21.155 -4.435 1.00 94.06 294 ASP A CA 1
ATOM 2275 C C . ASP A 1 294 ? 0.015 -21.263 -3.937 1.00 94.06 294 ASP A C 1
ATOM 2277 O O . ASP A 1 294 ? 0.266 -21.830 -2.876 1.00 94.06 294 ASP A O 1
ATOM 2281 N N . ASP A 1 295 ? 0.974 -20.686 -4.673 1.00 94.88 295 ASP A N 1
ATOM 2282 C CA . ASP A 1 295 ? 2.398 -20.679 -4.315 1.00 94.88 295 ASP A CA 1
ATOM 2283 C C . ASP A 1 295 ? 2.782 -19.575 -3.314 1.00 94.88 295 ASP A C 1
ATOM 2285 O O . ASP A 1 295 ? 3.936 -19.529 -2.885 1.00 94.88 295 ASP A O 1
ATOM 2289 N N . LYS A 1 296 ? 1.823 -18.709 -2.943 1.00 95.19 296 LYS A N 1
ATOM 2290 C CA . LYS A 1 296 ? 1.985 -17.565 -2.030 1.00 95.19 296 LYS A CA 1
ATOM 2291 C C . LYS A 1 296 ? 3.100 -16.594 -2.443 1.00 95.19 296 LYS A C 1
ATOM 2293 O O . LYS A 1 296 ? 3.734 -15.974 -1.591 1.00 95.19 296 LYS A O 1
ATOM 2298 N N . LYS A 1 297 ? 3.354 -16.457 -3.750 1.00 96.31 297 LYS A N 1
ATOM 2299 C CA . LYS A 1 297 ? 4.369 -15.533 -4.291 1.00 96.31 297 LYS A CA 1
ATOM 2300 C C . LYS A 1 297 ? 3.795 -14.432 -5.169 1.00 96.31 297 LYS A C 1
ATOM 2302 O O . LYS A 1 297 ? 4.533 -13.520 -5.543 1.00 96.31 297 LYS A O 1
ATOM 2307 N N . GLY A 1 298 ? 2.511 -14.483 -5.518 1.00 98.00 298 GLY A N 1
ATOM 2308 C CA . GLY A 1 298 ? 1.892 -13.522 -6.431 1.00 98.00 298 GLY A CA 1
ATOM 2309 C C . GLY A 1 298 ? 2.024 -12.069 -5.966 1.00 98.00 298 GLY A C 1
ATOM 2310 O O . GLY A 1 298 ? 2.391 -11.207 -6.766 1.00 98.00 298 GLY A O 1
ATOM 2311 N N . ILE A 1 299 ? 1.810 -11.799 -4.672 1.00 98.56 299 ILE A N 1
ATOM 2312 C CA . ILE A 1 299 ? 1.930 -10.440 -4.122 1.00 98.56 299 ILE A CA 1
ATOM 2313 C C . ILE A 1 299 ? 3.397 -10.010 -4.060 1.00 98.56 299 ILE A C 1
ATOM 2315 O O . ILE A 1 299 ? 3.725 -8.929 -4.547 1.00 98.56 299 ILE A O 1
ATOM 2319 N N . TYR A 1 300 ? 4.294 -10.858 -3.545 1.00 98.12 300 TYR A N 1
ATOM 2320 C CA . TYR A 1 300 ? 5.731 -10.555 -3.503 1.00 98.12 300 TYR A CA 1
ATOM 2321 C C . TYR A 1 300 ? 6.286 -10.230 -4.897 1.00 98.12 300 TYR A C 1
ATOM 2323 O O . TYR A 1 300 ? 6.926 -9.199 -5.091 1.00 98.12 300 TYR A O 1
ATOM 2331 N N . ASN A 1 301 ? 5.981 -11.061 -5.899 1.00 97.69 301 ASN A N 1
ATOM 2332 C CA . ASN A 1 301 ? 6.439 -10.868 -7.276 1.00 97.69 301 ASN A CA 1
ATOM 2333 C C . ASN A 1 301 ? 5.880 -9.581 -7.897 1.00 97.69 301 ASN A C 1
ATOM 2335 O O . ASN A 1 301 ? 6.588 -8.889 -8.631 1.00 97.69 301 ASN A O 1
ATOM 2339 N N . PHE A 1 302 ? 4.622 -9.246 -7.600 1.00 98.56 302 PHE A N 1
ATOM 2340 C CA . PHE A 1 302 ? 4.023 -7.982 -8.018 1.00 98.56 302 PHE A CA 1
ATOM 2341 C C . PHE A 1 302 ? 4.756 -6.783 -7.405 1.00 98.56 302 PHE A C 1
ATOM 2343 O O . PHE A 1 302 ? 5.095 -5.844 -8.127 1.00 98.56 302 PHE A O 1
ATOM 2350 N N . LEU A 1 303 ? 5.043 -6.818 -6.102 1.00 98.69 303 LEU A N 1
ATOM 2351 C CA . LEU A 1 303 ? 5.764 -5.750 -5.407 1.00 98.69 303 LEU A CA 1
ATOM 2352 C C . LEU A 1 303 ? 7.194 -5.613 -5.944 1.00 98.69 303 LEU A C 1
ATOM 2354 O O . LEU A 1 303 ? 7.568 -4.539 -6.413 1.00 98.69 303 LEU A O 1
ATOM 2358 N N . ALA A 1 304 ? 7.949 -6.712 -6.008 1.00 98.00 304 ALA A N 1
ATOM 2359 C CA . ALA A 1 304 ? 9.304 -6.741 -6.556 1.00 98.00 304 ALA A CA 1
ATOM 2360 C C . ALA A 1 304 ? 9.359 -6.220 -8.003 1.00 98.00 304 ALA A C 1
ATOM 2362 O O . ALA A 1 304 ? 10.230 -5.424 -8.352 1.00 98.00 304 ALA A O 1
ATOM 2363 N N . GLY A 1 305 ? 8.399 -6.611 -8.849 1.00 98.00 305 GLY A N 1
ATOM 2364 C CA . GLY A 1 305 ? 8.296 -6.119 -10.222 1.00 98.00 305 GLY A CA 1
ATOM 2365 C C . GLY A 1 305 ? 7.993 -4.620 -10.303 1.00 98.00 305 GLY A C 1
ATOM 2366 O O . GLY A 1 305 ? 8.528 -3.931 -11.174 1.00 98.00 305 GLY A O 1
ATOM 2367 N N . ASN A 1 306 ? 7.175 -4.088 -9.395 1.00 98.50 306 ASN A N 1
ATOM 2368 C CA . ASN A 1 306 ? 6.926 -2.651 -9.338 1.00 98.50 306 ASN A CA 1
ATOM 2369 C C . ASN A 1 306 ? 8.144 -1.870 -8.832 1.00 98.50 306 ASN A C 1
ATOM 2371 O O . ASN A 1 306 ? 8.416 -0.785 -9.340 1.00 98.50 306 ASN A O 1
ATOM 2375 N N . PHE A 1 307 ? 8.914 -2.422 -7.897 1.00 98.38 307 PHE A N 1
ATOM 2376 C CA . PHE A 1 307 ? 10.073 -1.730 -7.338 1.00 98.38 307 PHE A CA 1
ATOM 2377 C C . PHE A 1 307 ? 11.295 -1.791 -8.253 1.00 98.38 307 PHE A C 1
ATOM 2379 O O . PHE A 1 307 ? 11.863 -0.762 -8.614 1.00 98.38 307 PHE A O 1
ATOM 2386 N N . TYR A 1 308 ? 11.670 -2.990 -8.694 1.00 97.44 308 TYR A N 1
ATOM 2387 C CA . TYR A 1 308 ? 12.955 -3.233 -9.353 1.00 97.44 308 TYR A CA 1
ATOM 2388 C C . TYR A 1 308 ? 12.874 -3.275 -10.883 1.00 97.44 308 TYR A C 1
ATOM 2390 O O . TYR A 1 308 ? 13.908 -3.260 -11.546 1.00 97.44 308 TYR A O 1
ATOM 2398 N N . ILE A 1 309 ? 11.664 -3.265 -11.461 1.00 97.06 309 ILE A N 1
ATOM 2399 C CA . ILE A 1 309 ? 11.462 -3.104 -12.913 1.00 97.06 309 ILE A CA 1
ATOM 2400 C C . ILE A 1 309 ? 10.731 -1.800 -13.252 1.00 97.06 309 ILE A C 1
ATOM 2402 O O . ILE A 1 309 ? 11.134 -1.120 -14.195 1.00 97.06 309 ILE A O 1
ATOM 2406 N N . ASN A 1 310 ? 9.689 -1.423 -12.501 1.00 97.94 310 ASN A N 1
ATOM 2407 C CA . ASN A 1 310 ? 8.944 -0.177 -12.755 1.00 97.94 310 ASN A CA 1
ATOM 2408 C C . ASN A 1 310 ? 9.478 1.039 -11.986 1.00 97.94 310 ASN A C 1
ATOM 2410 O O . ASN A 1 310 ? 9.069 2.163 -12.268 1.00 97.94 310 ASN A O 1
ATOM 2414 N N . GLY A 1 311 ? 10.387 0.825 -11.035 1.00 97.44 311 GLY A N 1
ATOM 2415 C CA . GLY A 1 311 ? 11.053 1.896 -10.307 1.00 97.44 311 GLY A CA 1
ATOM 2416 C C . GLY A 1 311 ? 10.236 2.544 -9.194 1.00 97.44 311 GLY A C 1
ATOM 2417 O O . GLY A 1 311 ? 10.645 3.595 -8.712 1.00 97.44 311 GLY A O 1
ATOM 2418 N N . ALA A 1 312 ? 9.124 1.969 -8.735 1.00 98.12 312 ALA A N 1
ATOM 2419 C CA . ALA A 1 312 ? 8.469 2.471 -7.527 1.00 98.12 312 ALA A CA 1
ATOM 2420 C C . ALA A 1 312 ? 9.423 2.366 -6.315 1.00 98.12 312 ALA A C 1
ATOM 2422 O O . ALA A 1 312 ? 10.047 1.337 -6.079 1.00 98.12 312 ALA A O 1
ATOM 2423 N N . CYS A 1 313 ? 9.538 3.430 -5.526 1.00 96.94 313 CYS A N 1
ATOM 2424 C CA . CYS A 1 313 ? 10.422 3.496 -4.358 1.00 96.94 313 CYS A CA 1
ATOM 2425 C C . CYS A 1 313 ? 9.821 2.829 -3.108 1.00 96.94 313 CYS A C 1
ATOM 2427 O O . CYS A 1 313 ? 10.489 2.698 -2.080 1.00 96.94 313 CYS A O 1
ATOM 2429 N N . GLY A 1 314 ? 8.556 2.419 -3.183 1.00 97.44 314 GLY A N 1
ATOM 2430 C CA . GLY A 1 314 ? 7.813 1.834 -2.080 1.00 97.44 314 GLY A CA 1
ATOM 2431 C C . GLY A 1 314 ? 6.316 1.798 -2.354 1.00 97.44 314 GLY A C 1
ATOM 2432 O O . GLY A 1 314 ? 5.870 1.964 -3.496 1.00 97.44 314 GLY A O 1
ATOM 2433 N N . ALA A 1 315 ? 5.547 1.591 -1.292 1.00 98.00 315 ALA A N 1
ATOM 2434 C CA . ALA A 1 315 ? 4.099 1.504 -1.345 1.00 98.00 315 ALA A CA 1
ATOM 2435 C C . ALA A 1 315 ? 3.439 2.260 -0.187 1.00 98.00 315 ALA A C 1
ATOM 2437 O O . ALA A 1 315 ? 3.770 2.040 0.978 1.00 98.00 315 ALA A O 1
ATOM 2438 N N . ALA A 1 316 ? 2.463 3.105 -0.515 1.00 97.25 316 ALA A N 1
ATOM 2439 C CA . ALA A 1 316 ? 1.498 3.608 0.451 1.00 97.25 316 ALA A CA 1
ATOM 2440 C C . ALA A 1 316 ? 0.438 2.533 0.745 1.00 97.25 316 ALA A C 1
ATOM 2442 O O . ALA A 1 316 ? 0.099 1.754 -0.146 1.00 97.25 316 ALA A O 1
ATOM 2443 N N . VAL A 1 317 ? -0.114 2.494 1.959 1.00 97.75 317 VAL A N 1
ATOM 2444 C CA . VAL A 1 317 ? -1.107 1.484 2.368 1.00 97.75 317 VAL A CA 1
ATOM 2445 C C . VAL A 1 317 ? -2.341 2.162 2.941 1.00 97.75 317 VAL A C 1
ATOM 2447 O O . VAL A 1 317 ? -2.278 2.712 4.037 1.00 97.75 317 VAL A O 1
ATOM 2450 N N . ASN A 1 318 ? -3.462 2.115 2.215 1.00 95.62 318 ASN A N 1
ATOM 2451 C CA . ASN A 1 318 ? -4.737 2.801 2.498 1.00 95.62 318 ASN A CA 1
ATOM 2452 C C . ASN A 1 318 ? -4.665 4.331 2.676 1.00 95.62 318 ASN A C 1
ATOM 2454 O O . ASN A 1 318 ? -5.706 4.966 2.662 1.00 95.62 318 ASN A O 1
ATOM 2458 N N . ALA A 1 319 ? -3.493 4.931 2.872 1.00 88.75 319 ALA A N 1
ATOM 2459 C CA . ALA A 1 319 ? -3.307 6.362 3.066 1.00 88.75 319 ALA A CA 1
ATOM 2460 C C . ALA A 1 319 ? -1.864 6.749 2.711 1.00 88.75 319 ALA A C 1
ATOM 2462 O O . ALA A 1 319 ? -0.926 6.010 3.011 1.00 88.75 319 ALA A O 1
ATOM 2463 N N . VAL A 1 320 ? -1.662 7.924 2.106 1.00 83.31 320 VAL A N 1
ATOM 2464 C CA . VAL A 1 320 ? -0.328 8.398 1.675 1.00 83.31 320 VAL A CA 1
ATOM 2465 C C . VAL A 1 320 ? 0.642 8.611 2.842 1.00 83.31 320 VAL A C 1
ATOM 2467 O O . VAL A 1 320 ? 1.854 8.509 2.676 1.00 83.31 320 VAL A O 1
ATOM 2470 N N . GLN A 1 321 ? 0.113 8.859 4.043 1.00 85.81 321 GLN A N 1
ATOM 2471 C CA . GLN A 1 321 ? 0.885 9.032 5.274 1.00 85.81 321 GLN A CA 1
ATOM 2472 C C . GLN A 1 321 ? 1.453 7.709 5.815 1.00 85.81 321 GLN A C 1
ATOM 2474 O O . GLN A 1 321 ? 2.266 7.734 6.737 1.00 85.81 321 GLN A O 1
ATOM 2479 N N . VAL A 1 322 ? 1.027 6.568 5.270 1.00 93.81 322 VAL A N 1
ATOM 2480 C CA . VAL A 1 322 ? 1.454 5.218 5.656 1.00 93.81 322 VAL A CA 1
ATOM 2481 C C . VAL A 1 322 ? 2.244 4.647 4.487 1.00 93.81 322 VAL A C 1
ATOM 2483 O O . VAL A 1 322 ? 1.678 3.990 3.620 1.00 93.81 322 VAL A O 1
ATOM 2486 N N . SER A 1 323 ? 3.540 4.954 4.427 1.00 93.81 323 SER A N 1
ATOM 2487 C CA . SER A 1 323 ? 4.398 4.611 3.289 1.00 93.81 323 SER A CA 1
ATOM 2488 C C . SER A 1 323 ? 5.552 3.710 3.709 1.00 93.81 323 SER A C 1
ATOM 2490 O O . SER A 1 323 ? 6.308 4.035 4.625 1.00 93.81 323 SER A O 1
ATOM 2492 N N . ILE A 1 324 ? 5.676 2.575 3.024 1.00 97.31 324 ILE A N 1
ATOM 2493 C CA . ILE A 1 324 ? 6.666 1.530 3.274 1.00 97.31 324 ILE A CA 1
ATOM 2494 C C . ILE A 1 324 ? 7.687 1.540 2.139 1.00 97.31 324 ILE A C 1
ATOM 2496 O O . ILE A 1 324 ? 7.322 1.501 0.963 1.00 97.31 324 ILE A O 1
ATOM 2500 N N . ALA A 1 325 ? 8.974 1.573 2.483 1.00 97.00 325 ALA A N 1
ATOM 2501 C CA . ALA A 1 325 ? 10.052 1.522 1.500 1.00 97.00 325 ALA A CA 1
ATOM 2502 C C . ALA A 1 325 ? 10.104 0.157 0.793 1.00 97.00 325 ALA A C 1
ATOM 2504 O O . ALA A 1 325 ? 9.865 -0.876 1.416 1.00 97.00 325 ALA A O 1
ATOM 2505 N N . ALA A 1 326 ? 10.488 0.148 -0.488 1.00 97.62 326 ALA A N 1
ATOM 2506 C CA . ALA A 1 326 ? 10.545 -1.062 -1.317 1.00 97.62 326 ALA A CA 1
ATOM 2507 C C . ALA A 1 326 ? 11.260 -2.243 -0.634 1.00 97.62 326 ALA A C 1
ATOM 2509 O O . ALA A 1 326 ? 10.693 -3.330 -0.541 1.00 97.62 326 ALA A O 1
ATOM 2510 N N . GLY A 1 327 ? 12.449 -1.992 -0.071 1.00 96.75 327 GLY A N 1
ATOM 2511 C CA . GLY A 1 327 ? 13.289 -3.005 0.579 1.00 96.75 327 GLY A CA 1
ATOM 2512 C C . GLY A 1 327 ? 12.704 -3.644 1.844 1.00 96.75 327 GLY A C 1
ATOM 2513 O O . GLY A 1 327 ? 13.279 -4.593 2.357 1.00 96.75 327 GLY A O 1
ATOM 2514 N N . MET A 1 328 ? 11.592 -3.124 2.375 1.00 97.44 328 MET A N 1
ATOM 2515 C CA . MET A 1 328 ? 10.878 -3.745 3.499 1.00 97.44 328 MET A CA 1
ATOM 2516 C C . MET A 1 328 ? 9.801 -4.736 3.041 1.00 97.44 328 MET A C 1
ATOM 2518 O O . MET A 1 328 ? 9.320 -5.527 3.845 1.00 97.44 328 MET A O 1
ATOM 2522 N N . LEU A 1 329 ? 9.392 -4.664 1.772 1.00 97.88 329 LEU A N 1
ATOM 2523 C CA . LEU A 1 329 ? 8.319 -5.476 1.193 1.00 97.88 329 LEU A CA 1
ATOM 2524 C C . LEU A 1 329 ? 8.838 -6.513 0.194 1.00 97.88 329 LEU A C 1
ATOM 2526 O O . LEU A 1 329 ? 8.216 -7.558 0.017 1.00 97.88 329 LEU A O 1
ATOM 2530 N N . ALA A 1 330 ? 9.946 -6.214 -0.480 1.00 97.19 330 ALA A N 1
ATOM 2531 C CA . ALA A 1 330 ? 10.634 -7.142 -1.360 1.00 97.19 330 ALA A CA 1
ATOM 2532 C C . ALA A 1 330 ? 12.135 -6.860 -1.343 1.00 97.19 330 ALA A C 1
ATOM 2534 O O . ALA A 1 330 ? 12.553 -5.708 -1.242 1.00 97.19 330 ALA A O 1
ATOM 2535 N N . ASP A 1 331 ? 12.936 -7.909 -1.479 1.00 95.81 331 ASP A N 1
ATOM 2536 C CA . ASP A 1 331 ? 14.386 -7.780 -1.498 1.00 95.81 331 ASP A CA 1
ATOM 2537 C C . ASP A 1 331 ? 14.863 -7.294 -2.863 1.00 95.81 331 ASP A C 1
ATOM 2539 O O . ASP A 1 331 ? 14.325 -7.669 -3.911 1.00 95.81 331 ASP A O 1
ATOM 2543 N N . ALA A 1 332 ? 15.920 -6.483 -2.854 1.00 94.25 332 ALA A N 1
ATOM 2544 C CA . ALA A 1 332 ? 16.605 -6.136 -4.086 1.00 94.25 332 ALA A CA 1
ATOM 2545 C C . ALA A 1 332 ? 17.215 -7.401 -4.711 1.00 94.25 332 ALA A C 1
ATOM 2547 O O . ALA A 1 332 ? 17.749 -8.237 -3.976 1.00 94.25 332 ALA A O 1
ATOM 2548 N N . PRO A 1 333 ? 17.181 -7.545 -6.048 1.00 91.75 333 PRO A N 1
ATOM 2549 C CA . PRO A 1 333 ? 17.862 -8.643 -6.715 1.00 91.75 333 PRO A CA 1
ATOM 2550 C C . PRO A 1 333 ? 19.338 -8.697 -6.309 1.00 91.75 333 PRO A C 1
ATOM 2552 O O . PRO A 1 333 ? 20.072 -7.721 -6.480 1.00 91.75 333 PRO A O 1
ATOM 2555 N N . ASP A 1 334 ? 19.775 -9.840 -5.780 1.00 91.94 334 ASP A N 1
ATOM 2556 C CA . ASP A 1 334 ? 21.186 -10.069 -5.496 1.00 91.94 334 ASP A CA 1
ATOM 2557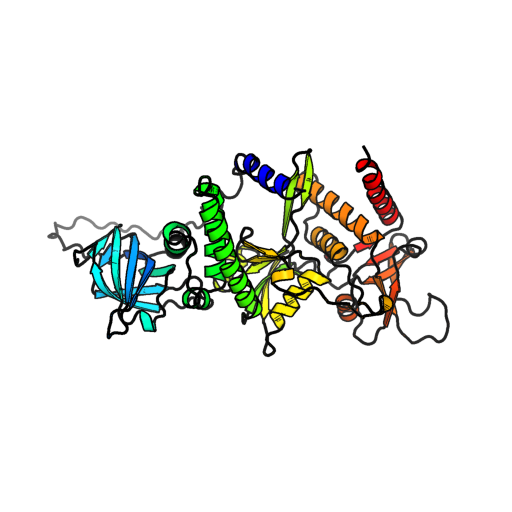 C C . ASP A 1 334 ? 21.893 -10.563 -6.763 1.00 91.94 334 ASP A C 1
ATOM 2559 O O . ASP A 1 334 ? 21.539 -11.584 -7.359 1.00 91.94 334 ASP A O 1
ATOM 2563 N N . HIS A 1 335 ? 22.896 -9.804 -7.189 1.00 90.38 335 HIS A N 1
ATOM 2564 C CA . HIS A 1 335 ? 23.750 -10.128 -8.328 1.00 90.38 335 HIS A CA 1
ATOM 2565 C C . HIS A 1 335 ? 25.183 -10.447 -7.899 1.00 90.38 335 HIS A C 1
ATOM 2567 O O . HIS A 1 335 ? 26.083 -10.520 -8.740 1.00 90.38 335 HIS A O 1
ATOM 2573 N N . SER A 1 336 ? 25.417 -10.641 -6.598 1.00 91.56 336 SER A N 1
ATOM 2574 C CA . SER A 1 336 ? 26.708 -11.073 -6.088 1.00 91.56 336 SER A CA 1
ATOM 2575 C C . SER A 1 336 ? 27.124 -12.394 -6.755 1.00 91.56 336 SER A C 1
ATOM 2577 O O . SER A 1 336 ? 26.373 -13.363 -6.832 1.00 91.56 336 SER A O 1
ATOM 2579 N N . GLY A 1 337 ? 28.321 -12.407 -7.346 1.00 89.56 337 GLY A N 1
ATOM 2580 C CA . GLY A 1 337 ? 28.847 -13.574 -8.064 1.00 89.56 337 GLY A CA 1
ATOM 2581 C C . GLY A 1 337 ? 28.314 -13.791 -9.488 1.00 89.56 337 GLY A C 1
ATOM 2582 O O . GLY A 1 337 ? 28.777 -14.719 -10.151 1.00 89.56 337 GLY A O 1
ATOM 2583 N N . ILE A 1 338 ? 27.409 -12.946 -9.996 1.00 91.44 338 ILE A N 1
ATOM 2584 C CA . ILE A 1 338 ? 26.972 -12.981 -11.400 1.00 91.44 338 ILE A CA 1
ATOM 2585 C C . ILE A 1 338 ? 27.902 -12.079 -12.236 1.00 91.44 338 ILE A C 1
ATOM 2587 O O . ILE A 1 338 ? 28.066 -10.905 -11.895 1.00 91.44 338 ILE A O 1
ATOM 2591 N N . PRO A 1 339 ? 28.514 -12.576 -13.331 1.00 89.38 339 PRO A N 1
ATOM 2592 C CA . PRO A 1 339 ? 29.259 -11.729 -14.264 1.00 89.38 339 PRO A CA 1
ATOM 2593 C C . PRO A 1 339 ? 28.394 -10.576 -14.781 1.00 89.38 339 PRO A C 1
ATOM 2595 O O . PRO A 1 339 ? 27.214 -10.773 -15.065 1.00 89.38 339 PRO A O 1
ATOM 2598 N N . VAL A 1 340 ? 28.969 -9.381 -14.926 1.00 84.06 340 VAL A N 1
ATOM 2599 C CA . VAL A 1 340 ? 28.227 -8.148 -15.260 1.00 84.06 340 VAL A CA 1
ATOM 2600 C C . VAL A 1 340 ? 27.427 -8.287 -16.559 1.00 84.06 340 VAL A C 1
ATOM 2602 O O . VAL A 1 340 ? 26.322 -7.766 -16.668 1.00 84.06 340 VAL A O 1
ATOM 2605 N N . GLU A 1 341 ? 27.967 -9.005 -17.536 1.00 82.88 341 GLU A N 1
ATOM 2606 C CA . GLU A 1 341 ? 27.337 -9.326 -18.817 1.00 82.88 341 GLU A CA 1
ATOM 2607 C C . GLU A 1 341 ? 26.102 -10.236 -18.699 1.00 82.88 341 GLU A C 1
ATOM 2609 O O . GLU A 1 341 ? 25.239 -10.198 -19.572 1.00 82.88 341 GLU A O 1
ATOM 2614 N N . ASN A 1 342 ? 25.999 -11.008 -17.614 1.00 85.19 342 ASN A N 1
ATOM 2615 C CA . ASN A 1 342 ? 24.894 -11.925 -17.334 1.00 85.19 342 ASN A CA 1
ATOM 2616 C C . ASN A 1 342 ? 23.854 -11.325 -16.378 1.00 85.19 342 ASN A C 1
ATOM 2618 O O . ASN A 1 342 ? 22.819 -11.950 -16.135 1.00 85.19 342 ASN A O 1
ATOM 2622 N N . ILE A 1 343 ? 24.108 -10.135 -15.824 1.00 89.00 343 ILE A N 1
ATOM 2623 C CA . ILE A 1 343 ? 23.120 -9.423 -15.014 1.00 89.00 343 ILE A CA 1
ATOM 2624 C C . ILE A 1 343 ? 21.947 -9.034 -15.928 1.00 89.00 343 ILE A C 1
ATOM 2626 O O . ILE A 1 343 ? 22.169 -8.393 -16.962 1.00 89.00 343 ILE A O 1
ATOM 2630 N N . PRO A 1 344 ? 20.697 -9.399 -15.582 1.00 91.31 344 PRO A N 1
ATOM 2631 C CA . PRO A 1 344 ? 19.536 -9.018 -16.371 1.00 91.31 344 PRO A CA 1
ATOM 2632 C C . PRO A 1 344 ? 19.462 -7.503 -16.561 1.00 91.31 344 PRO A C 1
ATOM 2634 O O . PRO A 1 344 ? 19.590 -6.735 -15.611 1.00 91.31 344 PRO A O 1
ATOM 2637 N N . VAL A 1 345 ? 19.219 -7.065 -17.796 1.00 94.25 345 VAL A N 1
ATOM 2638 C CA . VAL A 1 345 ? 19.008 -5.644 -18.072 1.00 94.25 345 VAL A CA 1
ATOM 2639 C C . VAL A 1 345 ? 17.694 -5.206 -17.432 1.00 94.25 345 VAL A C 1
ATOM 2641 O O . VAL A 1 345 ? 16.630 -5.732 -17.759 1.00 94.25 345 VAL A O 1
ATOM 2644 N N . THR A 1 346 ? 17.786 -4.225 -16.541 1.00 94.31 346 THR A N 1
ATOM 2645 C CA . THR A 1 346 ? 16.660 -3.509 -15.934 1.00 94.31 346 THR A CA 1
ATOM 2646 C C . THR A 1 346 ? 17.029 -2.038 -15.823 1.00 94.31 346 THR A C 1
ATOM 2648 O O . THR A 1 346 ? 18.159 -1.721 -15.455 1.00 94.31 346 THR A O 1
ATOM 2651 N N . ASN A 1 347 ? 16.085 -1.135 -16.089 1.00 97.06 347 ASN A N 1
ATOM 2652 C CA . ASN A 1 347 ? 16.305 0.308 -15.959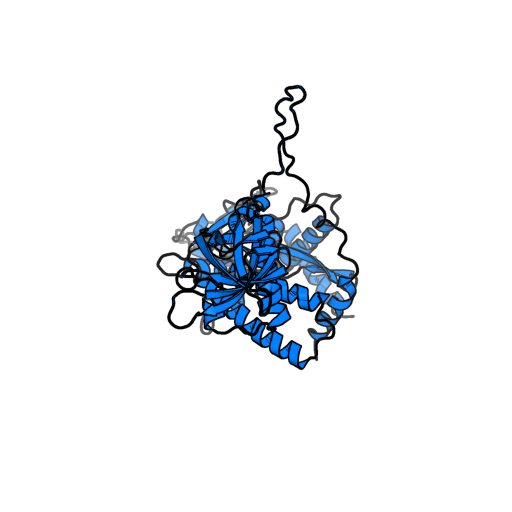 1.00 97.06 347 ASN A CA 1
ATOM 2653 C C . ASN A 1 347 ? 15.215 0.954 -15.081 1.00 97.06 347 ASN A C 1
ATOM 2655 O O . ASN A 1 347 ? 14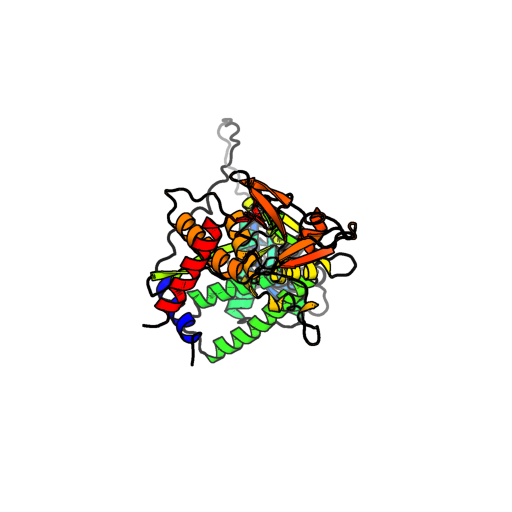.473 1.801 -15.582 1.00 97.06 347 ASN A O 1
ATOM 2659 N N . PRO A 1 348 ? 15.068 0.556 -13.801 1.00 96.88 348 PRO A N 1
ATOM 2660 C CA . PRO A 1 348 ? 13.966 1.018 -12.954 1.00 96.88 348 PRO A CA 1
ATOM 2661 C C . PRO A 1 348 ? 13.919 2.544 -12.823 1.00 96.88 348 PRO A C 1
ATOM 2663 O O . PRO A 1 348 ? 12.837 3.120 -12.870 1.00 96.88 348 PRO A O 1
ATOM 2666 N N . ASP A 1 349 ? 15.070 3.216 -12.737 1.00 95.75 349 ASP A N 1
ATOM 2667 C CA . ASP A 1 349 ? 15.110 4.676 -12.614 1.00 95.75 349 ASP A CA 1
ATOM 2668 C C . ASP A 1 349 ? 14.631 5.386 -13.884 1.00 95.75 349 ASP A C 1
ATOM 2670 O O . ASP A 1 349 ? 13.860 6.337 -13.796 1.00 95.75 349 ASP A O 1
ATOM 2674 N N . LEU A 1 350 ? 15.000 4.890 -15.069 1.00 97.25 350 LEU A N 1
ATOM 2675 C CA . LEU A 1 350 ? 14.466 5.405 -16.331 1.00 97.25 350 LEU A CA 1
ATOM 2676 C C . LEU A 1 350 ? 12.960 5.129 -16.451 1.00 97.25 350 LEU A C 1
ATOM 2678 O O . LEU A 1 350 ? 12.189 6.029 -16.787 1.00 97.25 350 LEU A O 1
ATOM 2682 N N . VAL A 1 351 ? 12.540 3.892 -16.165 1.00 97.94 351 VAL A N 1
ATOM 2683 C CA . VAL A 1 351 ? 11.137 3.469 -16.280 1.00 97.94 351 VAL A CA 1
ATOM 2684 C C . VAL A 1 351 ? 10.246 4.279 -15.342 1.00 97.94 351 VAL A C 1
ATOM 2686 O O . VAL A 1 351 ? 9.174 4.694 -15.769 1.00 97.94 351 VAL A O 1
ATOM 2689 N N . ARG A 1 352 ? 10.696 4.586 -14.119 1.00 97.38 352 ARG A N 1
ATOM 2690 C CA . ARG A 1 352 ? 9.975 5.450 -13.171 1.00 97.38 352 ARG A CA 1
ATOM 2691 C C . ARG A 1 352 ? 9.549 6.764 -13.818 1.00 97.38 352 ARG A C 1
ATOM 2693 O O . ARG A 1 352 ? 8.378 7.128 -13.758 1.00 97.38 352 ARG A O 1
ATOM 2700 N N . TRP A 1 353 ? 10.492 7.472 -14.438 1.00 95.56 353 TRP A N 1
ATOM 2701 C CA . TRP A 1 353 ? 10.221 8.781 -15.034 1.00 95.56 353 TRP A CA 1
ATOM 2702 C C . TRP A 1 353 ? 9.395 8.671 -16.313 1.00 95.56 353 TRP A C 1
ATOM 2704 O O . TRP A 1 353 ? 8.509 9.493 -16.530 1.00 95.56 353 TRP A O 1
ATOM 2714 N N . MET A 1 354 ? 9.622 7.629 -17.120 1.00 96.94 354 MET A N 1
ATOM 2715 C CA . MET A 1 354 ? 8.767 7.337 -18.275 1.00 96.94 354 MET A CA 1
ATOM 2716 C C . MET A 1 354 ? 7.313 7.092 -17.851 1.00 96.94 354 MET A C 1
ATOM 2718 O O . MET A 1 354 ? 6.402 7.652 -18.455 1.00 96.94 354 MET A O 1
ATOM 2722 N N . LEU A 1 355 ? 7.092 6.299 -16.797 1.00 97.25 355 LEU A N 1
ATOM 2723 C CA . LEU A 1 355 ? 5.757 6.014 -16.277 1.00 97.25 355 LEU A CA 1
ATOM 2724 C C . LEU A 1 355 ? 5.106 7.258 -15.686 1.00 97.25 355 LEU A C 1
ATOM 2726 O O . LEU A 1 355 ? 3.966 7.528 -16.034 1.00 97.25 355 LEU A O 1
ATOM 2730 N N . LEU A 1 356 ? 5.812 8.045 -14.871 1.00 95.19 356 LEU A N 1
ATOM 2731 C CA . LEU A 1 356 ? 5.265 9.298 -14.344 1.00 95.19 356 LEU A CA 1
ATOM 2732 C C . LEU A 1 356 ? 4.811 10.230 -15.472 1.00 95.19 356 LEU A C 1
ATOM 2734 O O . LEU A 1 356 ? 3.673 10.680 -15.455 1.00 95.19 356 LEU A O 1
ATOM 2738 N N . ILE A 1 357 ? 5.639 10.442 -16.499 1.00 93.81 357 ILE A N 1
ATOM 2739 C CA . ILE A 1 357 ? 5.263 11.255 -17.667 1.00 93.81 357 ILE A CA 1
ATOM 2740 C C . ILE A 1 357 ? 4.048 10.660 -18.394 1.00 93.81 357 ILE A C 1
ATOM 2742 O O . ILE A 1 357 ? 3.121 11.387 -18.737 1.00 93.81 357 ILE A O 1
ATOM 2746 N N . GLY A 1 358 ? 4.027 9.343 -18.615 1.00 94.19 358 GLY A N 1
ATOM 2747 C CA . GLY A 1 358 ? 2.917 8.653 -19.279 1.00 94.19 358 GLY A CA 1
ATOM 2748 C C . GLY A 1 358 ? 1.606 8.645 -18.487 1.00 94.19 358 GLY A C 1
ATOM 2749 O O . GLY A 1 358 ? 0.529 8.505 -19.071 1.00 94.19 358 GLY A O 1
ATOM 2750 N N . GLN A 1 359 ? 1.696 8.791 -17.165 1.00 94.38 359 GLN A N 1
ATOM 2751 C CA . GLN A 1 359 ? 0.574 8.814 -16.225 1.00 94.38 359 GLN A CA 1
ATOM 2752 C C . GLN A 1 359 ? 0.106 10.238 -15.896 1.00 94.38 359 GLN A C 1
ATOM 2754 O O . GLN A 1 359 ? -0.943 10.418 -15.274 1.00 94.38 359 GLN A O 1
ATOM 2759 N N . MET A 1 360 ? 0.819 11.266 -16.339 1.00 88.44 360 MET A N 1
ATOM 2760 C CA . MET A 1 360 ? 0.340 12.639 -16.247 1.00 88.44 360 MET A CA 1
ATOM 2761 C C . MET A 1 360 ? -0.704 12.932 -17.319 1.00 88.44 360 MET A C 1
ATOM 2763 O O . MET A 1 360 ? -0.768 12.286 -18.368 1.00 88.44 360 MET A O 1
ATOM 2767 N N . ASP A 1 361 ? -1.549 13.918 -17.052 1.00 78.00 361 ASP A N 1
ATOM 2768 C CA . ASP A 1 361 ? -2.273 14.579 -18.129 1.00 78.00 361 ASP A CA 1
ATOM 2769 C C . ASP A 1 361 ? -1.319 15.405 -18.983 1.00 78.00 361 ASP A C 1
ATOM 2771 O O . ASP A 1 361 ? -0.228 15.778 -18.544 1.00 78.00 361 ASP A O 1
ATOM 2775 N N . ALA A 1 362 ? -1.720 15.675 -20.228 1.00 68.81 362 ALA A N 1
ATOM 2776 C CA . ALA A 1 362 ? -0.999 16.654 -21.024 1.00 68.81 362 ALA A CA 1
ATOM 2777 C C . ALA A 1 362 ? -0.978 17.965 -20.220 1.00 68.81 362 ALA A C 1
ATOM 2779 O O . ALA A 1 362 ? -2.056 18.404 -19.815 1.00 68.81 362 ALA A O 1
ATOM 2780 N N . PRO A 1 363 ? 0.204 18.550 -19.952 1.00 64.38 363 PRO A N 1
ATOM 2781 C CA . PRO A 1 363 ? 0.287 19.747 -19.133 1.00 64.38 363 PRO A CA 1
ATOM 2782 C C . PRO A 1 363 ? -0.568 20.832 -19.783 1.00 64.38 363 PRO A C 1
ATOM 2784 O O . PRO A 1 363 ? -0.338 21.199 -20.942 1.00 64.38 363 PRO A O 1
ATOM 2787 N N . ASP A 1 364 ? -1.588 21.289 -19.057 1.00 63.84 364 ASP A N 1
ATOM 2788 C CA . ASP A 1 364 ? -2.335 22.468 -19.461 1.00 63.84 364 ASP A CA 1
ATOM 2789 C C . ASP A 1 364 ? -1.385 23.668 -19.377 1.00 63.84 364 ASP A C 1
ATOM 2791 O O . ASP A 1 364 ? -0.545 23.753 -18.480 1.00 63.84 364 ASP A O 1
ATOM 2795 N N . LYS A 1 365 ? -1.474 24.587 -20.338 1.00 60.38 365 LYS A N 1
ATOM 2796 C CA . LYS A 1 365 ? -0.591 25.762 -20.376 1.00 60.38 365 LYS A CA 1
ATOM 2797 C C . LYS A 1 365 ? -0.813 26.686 -19.182 1.00 60.38 365 LYS A C 1
ATOM 2799 O O . LYS A 1 365 ? 0.096 27.446 -18.858 1.00 60.38 365 LYS A O 1
ATOM 2804 N N . ASP A 1 366 ? -1.986 26.588 -18.566 1.00 68.81 366 ASP A N 1
ATOM 2805 C CA . ASP A 1 366 ? -2.395 27.379 -17.411 1.00 68.81 366 ASP A CA 1
ATOM 2806 C C . ASP A 1 366 ? -2.155 26.641 -16.074 1.00 68.81 366 ASP A C 1
ATOM 2808 O O . ASP A 1 366 ? -2.351 27.225 -15.011 1.00 68.81 366 ASP A O 1
ATOM 2812 N N . ASP A 1 367 ? -1.696 25.380 -16.110 1.00 73.94 367 ASP A N 1
ATOM 2813 C CA . ASP A 1 367 ? -1.310 24.604 -14.926 1.00 73.94 367 ASP A CA 1
ATOM 2814 C C . ASP A 1 367 ? 0.221 24.630 -14.765 1.00 73.94 367 ASP A C 1
ATOM 2816 O O . ASP A 1 367 ? 0.975 23.848 -15.367 1.00 73.94 367 ASP A O 1
ATOM 2820 N N . GLU A 1 368 ? 0.690 25.602 -13.978 1.00 74.69 368 GLU A N 1
ATOM 2821 C CA . GLU A 1 368 ? 2.113 25.807 -13.702 1.00 74.69 368 GLU A CA 1
ATOM 2822 C C . GLU A 1 368 ? 2.734 24.608 -12.968 1.00 74.69 368 GLU A C 1
ATOM 2824 O O . GLU A 1 368 ? 3.861 24.219 -13.295 1.00 74.69 368 GLU A O 1
ATOM 2829 N N . ASP A 1 369 ? 1.988 23.962 -12.066 1.00 72.50 369 ASP A N 1
ATOM 2830 C CA . ASP A 1 369 ? 2.451 22.818 -11.275 1.00 72.50 369 ASP A CA 1
ATOM 2831 C C . ASP A 1 369 ? 2.615 21.565 -12.140 1.00 72.50 369 ASP A C 1
ATOM 2833 O O . ASP A 1 369 ? 3.653 20.894 -12.081 1.00 72.50 369 ASP A O 1
ATOM 2837 N N . ALA A 1 370 ? 1.640 21.263 -13.003 1.00 73.06 370 ALA A N 1
ATOM 2838 C CA . ALA A 1 370 ? 1.740 20.163 -13.961 1.00 73.06 370 ALA A CA 1
ATOM 2839 C C . ALA A 1 370 ? 2.864 20.409 -14.979 1.00 73.06 370 ALA A C 1
ATOM 2841 O O . ALA A 1 370 ? 3.626 19.497 -15.318 1.00 73.06 370 ALA A O 1
ATOM 2842 N N . SER A 1 371 ? 3.021 21.652 -15.436 1.00 80.31 371 SER A N 1
ATOM 2843 C CA . SER A 1 371 ? 4.108 22.043 -16.336 1.00 80.31 371 SER A CA 1
ATOM 2844 C C . SER A 1 371 ? 5.486 21.893 -15.684 1.00 80.31 371 SER A C 1
ATOM 2846 O O . SER A 1 371 ? 6.442 21.451 -16.333 1.00 80.31 371 SER A O 1
ATOM 2848 N N . LEU A 1 372 ? 5.606 22.248 -14.406 1.00 81.62 372 LEU A N 1
ATOM 2849 C CA . LEU A 1 372 ? 6.822 22.093 -13.619 1.00 81.62 372 LEU A CA 1
ATOM 2850 C C . LEU A 1 372 ? 7.150 20.616 -13.372 1.00 81.62 372 LEU A C 1
ATOM 2852 O O . LEU A 1 372 ? 8.279 20.196 -13.640 1.00 81.62 372 LEU A O 1
ATOM 2856 N N . ALA A 1 373 ? 6.160 19.821 -12.956 1.00 82.81 373 ALA A N 1
ATOM 2857 C CA . ALA A 1 373 ? 6.285 18.375 -12.774 1.00 82.81 373 ALA A CA 1
ATOM 2858 C C . ALA A 1 373 ? 6.801 17.700 -14.052 1.00 82.81 373 ALA A C 1
ATOM 2860 O O . ALA A 1 373 ? 7.788 16.964 -14.024 1.00 82.81 373 ALA A O 1
ATOM 2861 N N . PHE A 1 374 ? 6.188 18.019 -15.196 1.00 87.00 374 PHE A N 1
ATOM 2862 C CA . PHE A 1 374 ? 6.567 17.453 -16.486 1.00 87.00 374 PHE A CA 1
ATOM 2863 C C . PHE A 1 374 ? 8.021 17.776 -16.839 1.00 87.00 374 PHE A C 1
ATOM 2865 O O . PHE A 1 374 ? 8.779 16.883 -17.218 1.00 87.00 374 PHE A O 1
ATOM 2872 N N . LYS A 1 375 ? 8.442 19.042 -16.694 1.00 85.81 375 LYS A N 1
ATOM 2873 C CA . LYS A 1 375 ? 9.830 19.459 -16.964 1.00 85.81 375 LYS A CA 1
ATOM 2874 C C . LYS A 1 375 ? 10.820 18.720 -16.066 1.00 85.81 375 LYS A C 1
ATOM 2876 O O . LYS A 1 375 ? 11.867 18.284 -16.545 1.00 85.81 375 LYS A O 1
ATOM 2881 N N . LEU A 1 376 ? 10.484 18.564 -14.788 1.00 86.94 376 LEU A N 1
ATOM 2882 C CA . LEU A 1 376 ? 11.333 17.899 -13.808 1.00 86.94 376 LEU A CA 1
ATOM 2883 C C . LEU A 1 376 ? 11.468 16.398 -14.110 1.00 86.94 376 LEU A C 1
ATOM 2885 O O . LEU A 1 376 ? 12.584 15.884 -14.195 1.00 86.94 376 LEU A O 1
ATOM 2889 N N . TYR A 1 377 ? 10.359 15.710 -14.390 1.00 90.75 377 TYR A N 1
ATOM 2890 C CA . TYR A 1 377 ? 10.386 14.304 -14.796 1.00 90.75 377 TYR A CA 1
ATOM 2891 C C . TYR A 1 377 ? 11.105 14.103 -16.128 1.00 90.75 377 TYR A C 1
ATOM 2893 O O . TYR A 1 377 ? 11.889 13.167 -16.257 1.00 90.75 377 TYR A O 1
ATOM 2901 N N . TYR A 1 378 ? 10.900 14.987 -17.107 1.00 89.88 378 TYR A N 1
ATOM 2902 C CA . TYR A 1 378 ? 11.582 14.910 -18.399 1.00 89.88 378 TYR A CA 1
ATOM 2903 C C . TYR A 1 378 ? 13.098 15.094 -18.255 1.00 89.88 378 TYR A C 1
ATOM 2905 O O . TYR A 1 378 ? 13.871 14.368 -18.886 1.00 89.88 378 TYR A O 1
ATOM 2913 N N . ARG A 1 379 ? 13.538 16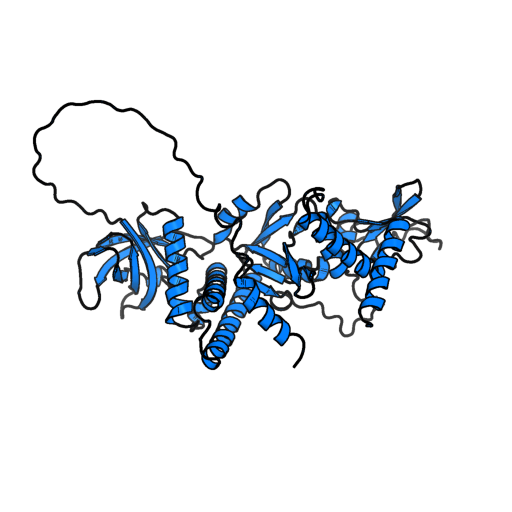.004 -17.375 1.00 87.75 379 ARG A N 1
ATOM 2914 C CA . ARG A 1 379 ? 14.954 16.170 -17.014 1.00 87.75 379 ARG A CA 1
ATOM 2915 C C . ARG A 1 379 ? 15.523 14.883 -16.418 1.00 87.75 379 ARG A C 1
ATOM 2917 O O . ARG A 1 379 ? 16.530 14.386 -16.921 1.00 87.75 379 ARG A O 1
ATOM 2924 N N . PHE A 1 380 ? 14.882 14.320 -15.392 1.00 91.00 380 PHE A N 1
ATOM 2925 C CA . PHE A 1 380 ? 15.369 13.093 -14.755 1.00 91.00 380 PHE A CA 1
ATOM 2926 C C . PHE A 1 380 ? 15.340 11.886 -15.700 1.00 91.00 380 PHE A C 1
ATOM 2928 O O . PHE A 1 380 ? 16.305 11.123 -15.750 1.00 91.00 380 PHE A O 1
ATOM 2935 N N . MET A 1 381 ? 14.294 11.759 -16.522 1.00 93.81 381 MET A N 1
ATOM 2936 C CA . MET A 1 381 ? 14.228 10.766 -17.594 1.00 93.81 381 MET A CA 1
ATOM 2937 C C . MET A 1 381 ? 15.432 10.906 -18.529 1.00 93.81 381 MET A C 1
ATOM 2939 O O . MET A 1 381 ? 16.062 9.906 -18.853 1.00 93.81 381 MET A O 1
ATOM 2943 N N . GLY A 1 382 ? 15.783 12.129 -18.937 1.00 93.31 382 GLY A N 1
ATOM 2944 C CA . GLY A 1 382 ? 16.932 12.394 -19.800 1.00 93.31 382 GLY A CA 1
ATOM 2945 C C . GLY A 1 382 ? 18.263 11.961 -19.186 1.00 93.31 382 GLY A C 1
ATOM 2946 O O . GLY A 1 382 ? 19.064 11.315 -19.859 1.00 93.31 382 GLY A O 1
ATOM 2947 N N . ILE A 1 383 ? 18.486 12.253 -17.903 1.00 92.25 383 ILE A N 1
ATOM 2948 C CA . ILE A 1 383 ? 19.702 11.845 -17.181 1.00 92.25 383 ILE A CA 1
ATOM 2949 C C . ILE A 1 383 ? 19.839 10.317 -17.155 1.00 92.25 383 ILE A C 1
ATOM 2951 O O . ILE A 1 383 ? 20.921 9.791 -17.429 1.00 92.25 383 ILE A O 1
ATOM 2955 N N . GLU A 1 384 ? 18.752 9.602 -16.865 1.00 95.31 384 GLU A N 1
ATOM 2956 C CA . GLU A 1 384 ? 18.762 8.137 -16.806 1.00 95.31 384 GLU A CA 1
ATOM 2957 C C . GLU A 1 384 ? 18.822 7.493 -18.199 1.00 95.31 384 GLU A C 1
ATOM 2959 O O . GLU A 1 384 ? 19.524 6.500 -18.395 1.00 95.31 384 GLU A O 1
ATOM 2964 N N . MET A 1 385 ? 18.204 8.112 -19.209 1.00 95.25 385 MET A N 1
ATOM 2965 C CA . MET A 1 385 ? 18.264 7.679 -20.611 1.00 95.25 385 MET A CA 1
ATOM 2966 C C . MET A 1 385 ? 19.706 7.601 -21.131 1.00 95.25 385 MET A C 1
ATOM 2968 O O . MET A 1 385 ? 20.056 6.686 -21.875 1.00 95.25 385 MET A O 1
ATOM 2972 N N . LEU A 1 386 ? 20.565 8.542 -20.726 1.00 92.69 386 LEU A N 1
ATOM 2973 C CA . LEU A 1 386 ? 21.971 8.598 -21.146 1.00 92.69 386 LEU A CA 1
ATOM 2974 C C . LEU A 1 386 ? 22.836 7.485 -20.535 1.00 92.69 386 LEU A C 1
ATOM 2976 O O . LEU A 1 386 ? 23.899 7.174 -21.077 1.00 92.69 386 LEU A O 1
ATOM 2980 N N . LYS A 1 387 ? 22.406 6.913 -19.405 1.00 92.81 387 LYS A N 1
ATOM 2981 C CA . LYS A 1 387 ? 23.104 5.837 -18.681 1.00 92.81 387 LYS A CA 1
ATOM 2982 C C . LYS A 1 387 ? 22.568 4.451 -19.051 1.00 92.81 387 LYS A C 1
ATOM 2984 O O . LYS A 1 387 ? 23.289 3.463 -18.912 1.00 92.81 387 LYS A O 1
ATOM 2989 N N . ALA A 1 388 ? 21.316 4.392 -19.498 1.00 95.31 388 ALA A N 1
ATOM 2990 C CA . ALA A 1 388 ? 20.573 3.163 -19.711 1.00 95.31 388 ALA A CA 1
ATOM 2991 C C . ALA A 1 388 ? 21.183 2.247 -20.784 1.00 95.31 388 ALA A C 1
ATOM 2993 O O . ALA A 1 388 ? 21.732 2.679 -21.807 1.00 95.31 388 ALA A O 1
ATOM 2994 N N . LYS A 1 389 ? 21.019 0.944 -20.551 1.00 94.56 389 LYS A N 1
ATOM 2995 C CA . LYS A 1 389 ? 21.246 -0.113 -21.539 1.00 94.56 389 LYS A CA 1
ATOM 2996 C C . LYS A 1 389 ? 19.902 -0.721 -21.902 1.00 94.56 389 LYS A C 1
ATOM 2998 O O . LYS A 1 389 ? 19.090 -0.981 -21.024 1.00 94.56 389 LYS A O 1
ATOM 3003 N N . PHE A 1 390 ? 19.690 -0.989 -23.177 1.00 95.94 390 PHE A N 1
ATOM 3004 C CA . PHE A 1 390 ? 18.438 -1.514 -23.698 1.00 95.94 390 PHE A CA 1
ATOM 3005 C C . PHE A 1 390 ? 18.652 -2.854 -24.370 1.00 95.94 390 PHE A C 1
ATOM 3007 O O . PHE A 1 390 ? 19.755 -3.168 -24.816 1.00 95.94 390 PHE A O 1
ATOM 3014 N N . ILE A 1 391 ? 17.573 -3.616 -24.472 1.00 95.31 391 ILE A N 1
ATOM 3015 C CA . ILE A 1 391 ? 17.534 -4.878 -25.193 1.00 95.31 391 ILE A CA 1
ATOM 3016 C C . ILE A 1 391 ? 16.885 -4.629 -26.552 1.00 95.31 391 ILE A C 1
ATOM 3018 O O . ILE A 1 391 ? 15.729 -4.212 -26.625 1.00 95.31 391 ILE A O 1
ATOM 3022 N N . ILE A 1 392 ? 17.628 -4.884 -27.623 1.00 93.94 392 ILE A N 1
ATOM 3023 C CA . ILE A 1 392 ? 17.151 -4.816 -29.003 1.00 93.94 392 ILE A CA 1
ATOM 3024 C C . ILE A 1 392 ? 16.750 -6.236 -29.430 1.00 93.94 392 ILE A C 1
ATOM 3026 O O . ILE A 1 392 ? 17.613 -7.119 -29.413 1.00 93.94 392 ILE A O 1
ATOM 3030 N N . PRO A 1 393 ? 15.479 -6.487 -29.796 1.00 92.69 393 PRO A N 1
ATOM 3031 C CA . PRO A 1 393 ? 15.032 -7.813 -30.211 1.00 92.69 393 PRO A CA 1
ATOM 3032 C C . PRO A 1 393 ? 15.754 -8.291 -31.473 1.00 92.69 393 PRO A C 1
ATOM 3034 O O . PRO A 1 393 ? 15.851 -7.546 -32.453 1.00 92.69 393 PRO A O 1
ATOM 3037 N N . MET A 1 394 ? 16.204 -9.548 -31.458 1.00 88.19 394 MET A N 1
ATOM 3038 C CA . MET A 1 394 ? 16.844 -10.213 -32.595 1.00 88.19 394 MET A CA 1
ATOM 3039 C C . MET A 1 394 ? 16.272 -11.614 -32.851 1.00 88.19 394 MET A C 1
ATOM 3041 O O . MET A 1 394 ? 15.915 -12.331 -31.915 1.00 88.19 394 MET A O 1
ATOM 3045 N N . LYS A 1 395 ? 16.236 -12.029 -34.123 1.00 76.56 395 LYS A N 1
ATOM 3046 C CA . LYS A 1 395 ? 15.991 -13.422 -34.537 1.00 76.56 395 LYS A CA 1
ATOM 3047 C C . LYS A 1 395 ? 17.277 -14.061 -35.059 1.00 76.56 395 LYS A C 1
ATOM 3049 O O . LYS A 1 395 ? 17.928 -13.500 -35.938 1.00 76.56 395 LYS A O 1
ATOM 3054 N N . HIS A 1 396 ? 17.605 -15.252 -34.559 1.00 61.81 396 HIS A N 1
ATOM 3055 C CA . HIS A 1 396 ? 18.709 -16.087 -35.052 1.00 61.81 396 HIS A CA 1
ATOM 3056 C C . HIS A 1 396 ? 18.317 -16.797 -36.355 1.00 61.81 396 HIS A C 1
ATOM 3058 O O . HIS A 1 396 ? 18.177 -18.009 -36.360 1.00 61.81 396 HIS A O 1
ATOM 3064 N N . ASP A 1 397 ? 18.087 -16.060 -37.442 1.00 53.62 397 ASP A N 1
ATOM 3065 C CA . ASP A 1 397 ? 17.747 -16.677 -38.741 1.00 53.62 397 ASP A CA 1
ATOM 3066 C C . ASP A 1 397 ? 18.620 -16.204 -39.913 1.00 53.62 397 ASP A C 1
ATOM 3068 O O . ASP A 1 397 ? 18.347 -16.564 -41.052 1.00 53.62 397 ASP A O 1
ATOM 3072 N N . ASN A 1 398 ? 19.704 -15.454 -39.679 1.00 46.19 398 ASN A N 1
ATOM 3073 C CA . ASN A 1 398 ? 20.619 -15.077 -40.760 1.00 46.19 398 ASN A CA 1
ATOM 3074 C C . ASN A 1 398 ? 22.085 -15.348 -40.399 1.00 46.19 398 ASN A C 1
ATOM 3076 O O . ASN A 1 398 ? 22.719 -14.605 -39.650 1.00 46.19 398 ASN A O 1
ATOM 3080 N N . GLU A 1 399 ? 22.635 -16.406 -40.999 1.00 41.09 399 GLU A N 1
ATOM 3081 C CA . GLU A 1 399 ? 24.071 -16.557 -41.232 1.00 41.09 399 GLU A CA 1
ATOM 3082 C C . GLU A 1 399 ? 24.555 -15.385 -42.104 1.00 41.09 399 GLU A C 1
ATOM 3084 O O . GLU A 1 399 ? 24.436 -15.400 -43.327 1.00 41.09 399 GLU A O 1
ATOM 3089 N N . GLY A 1 400 ? 25.065 -14.324 -41.481 1.00 39.84 400 GLY A N 1
ATOM 3090 C CA . GLY A 1 400 ? 25.631 -13.191 -42.210 1.00 39.84 400 GLY A CA 1
ATOM 3091 C C . GLY A 1 400 ? 25.680 -11.938 -41.356 1.00 39.84 400 GLY A C 1
ATOM 3092 O O . GLY A 1 400 ? 24.678 -11.249 -41.198 1.00 39.84 400 GLY A O 1
ATOM 3093 N N . GLY A 1 401 ? 26.855 -11.652 -40.797 1.00 42.34 401 GLY A N 1
ATOM 3094 C CA . GLY A 1 401 ? 27.101 -10.464 -39.992 1.00 42.34 401 GLY A CA 1
ATOM 3095 C C . GLY A 1 401 ? 26.935 -9.177 -40.796 1.00 42.34 401 GLY A C 1
ATOM 3096 O O . GLY A 1 401 ? 27.846 -8.769 -41.505 1.00 42.34 401 GLY A O 1
ATOM 3097 N N . ASP A 1 402 ? 25.787 -8.529 -40.637 1.00 44.56 402 ASP A N 1
ATOM 3098 C CA . ASP A 1 402 ? 25.636 -7.078 -40.695 1.00 44.56 402 ASP A CA 1
ATOM 3099 C C . ASP A 1 402 ? 24.380 -6.696 -39.890 1.00 44.56 402 ASP A C 1
ATOM 3101 O O . ASP A 1 402 ? 23.409 -7.455 -39.869 1.00 44.56 402 ASP A O 1
ATOM 3105 N N . LEU A 1 403 ? 24.363 -5.537 -39.220 1.00 50.66 403 LEU A N 1
ATOM 3106 C CA . LEU A 1 403 ? 23.274 -5.092 -38.314 1.00 50.66 403 LEU A CA 1
ATOM 3107 C C . LEU A 1 403 ? 21.891 -4.902 -39.004 1.00 50.66 403 LEU A C 1
ATOM 3109 O O . LEU A 1 403 ? 20.971 -4.355 -38.402 1.00 50.66 403 LEU A O 1
ATOM 3113 N N . GLY A 1 404 ? 21.723 -5.304 -40.267 1.00 50.31 404 GLY A N 1
ATOM 3114 C CA . GLY A 1 404 ? 20.585 -4.938 -41.114 1.00 50.31 404 GLY A CA 1
ATOM 3115 C C . GLY A 1 404 ? 19.478 -5.981 -41.299 1.00 50.31 404 GLY A C 1
ATOM 3116 O O . GLY A 1 404 ? 18.374 -5.593 -41.662 1.00 50.31 404 GLY A O 1
ATOM 3117 N N . SER A 1 405 ? 19.713 -7.281 -41.080 1.00 51.88 405 SER A N 1
ATOM 3118 C CA . SER A 1 405 ? 18.762 -8.326 -41.526 1.00 51.88 405 SER A CA 1
ATOM 3119 C C . SER A 1 405 ? 17.979 -9.037 -40.413 1.00 51.88 405 SER A C 1
ATOM 3121 O O . SER A 1 405 ? 17.148 -9.891 -40.716 1.00 51.88 405 SER A O 1
ATOM 3123 N N . GLY A 1 406 ? 18.201 -8.689 -39.138 1.00 61.78 406 GLY A N 1
ATOM 3124 C CA . GLY A 1 406 ? 17.562 -9.362 -37.993 1.00 61.78 406 GLY A CA 1
ATOM 3125 C C . GLY A 1 406 ? 17.141 -8.462 -36.826 1.00 61.78 406 GLY A C 1
ATOM 3126 O O . GLY A 1 406 ? 16.617 -8.980 -35.841 1.00 61.78 406 GLY A O 1
ATOM 3127 N N . ILE A 1 407 ? 17.358 -7.144 -36.921 1.00 75.62 407 ILE A N 1
ATOM 3128 C CA . ILE A 1 407 ? 17.000 -6.171 -35.878 1.00 75.62 407 ILE A CA 1
ATOM 3129 C C . ILE A 1 407 ? 15.575 -5.669 -36.096 1.00 75.62 407 ILE A C 1
ATOM 3131 O O . ILE A 1 407 ? 15.212 -5.259 -37.198 1.00 75.62 407 ILE A O 1
ATOM 3135 N N . ALA A 1 408 ? 14.779 -5.658 -35.029 1.00 80.81 408 ALA A N 1
ATOM 3136 C CA . ALA A 1 408 ? 13.436 -5.101 -35.067 1.00 80.81 408 ALA A CA 1
ATOM 3137 C C . ALA A 1 408 ? 13.457 -3.567 -35.235 1.00 80.81 408 ALA A C 1
ATOM 3139 O O . ALA A 1 408 ? 13.967 -2.833 -34.383 1.00 80.81 408 ALA A O 1
ATOM 3140 N N . THR A 1 409 ? 12.860 -3.079 -36.323 1.00 85.88 409 THR A N 1
ATOM 3141 C CA . THR A 1 409 ? 12.687 -1.648 -36.607 1.00 85.88 409 THR A CA 1
ATOM 3142 C C . THR A 1 409 ? 11.225 -1.310 -36.891 1.00 85.88 409 THR A C 1
ATOM 3144 O O . THR A 1 409 ? 10.411 -2.172 -37.229 1.00 85.88 409 THR A O 1
ATOM 3147 N N . MET A 1 410 ? 10.879 -0.032 -36.753 1.00 86.25 410 MET A N 1
ATOM 3148 C CA . MET A 1 410 ? 9.597 0.524 -37.180 1.00 86.25 410 MET A CA 1
ATOM 3149 C C . MET A 1 410 ? 9.800 1.828 -37.950 1.00 86.25 410 MET A C 1
ATOM 3151 O O . MET A 1 410 ? 10.850 2.463 -37.856 1.00 86.25 410 MET A O 1
ATOM 3155 N N . LYS A 1 411 ? 8.770 2.258 -38.690 1.00 83.75 411 LYS A N 1
ATOM 3156 C CA . LYS A 1 411 ? 8.795 3.563 -39.358 1.00 83.75 411 LYS A CA 1
ATOM 3157 C C . LYS A 1 411 ? 8.884 4.672 -38.315 1.00 83.75 411 LYS A C 1
ATOM 3159 O O . LYS A 1 411 ? 7.990 4.809 -37.480 1.00 83.75 411 LYS A O 1
ATOM 3164 N N . GLY A 1 412 ? 9.952 5.452 -38.392 1.00 77.12 412 GLY A N 1
ATOM 3165 C CA . GLY A 1 412 ? 10.159 6.614 -37.549 1.00 77.12 412 GLY A CA 1
ATOM 3166 C C . GLY A 1 412 ? 9.568 7.898 -38.131 1.00 77.12 412 GLY A C 1
ATOM 3167 O O . GLY A 1 412 ? 8.828 7.906 -39.121 1.00 77.12 412 GLY A O 1
ATOM 3168 N N . LYS A 1 413 ? 9.903 9.019 -37.492 1.00 78.81 413 LYS A N 1
ATOM 3169 C CA . LYS A 1 413 ? 9.544 10.372 -37.925 1.00 78.81 413 LYS A CA 1
ATOM 3170 C C . LYS A 1 413 ? 10.543 10.875 -38.971 1.00 78.81 413 LYS A C 1
ATOM 3172 O O . LYS A 1 413 ? 11.712 10.504 -38.984 1.00 78.81 413 LYS A O 1
ATOM 3177 N N . GLY A 1 414 ? 10.076 11.731 -39.881 1.00 74.00 414 GLY A N 1
ATOM 3178 C CA . GLY A 1 414 ? 10.947 12.379 -40.872 1.00 74.00 414 GLY A CA 1
ATOM 3179 C C . GLY A 1 414 ? 11.608 11.428 -41.882 1.00 74.00 414 GLY A C 1
ATOM 3180 O O . GLY A 1 414 ? 12.626 11.788 -42.463 1.00 74.00 414 GLY A O 1
ATOM 3181 N N . GLY A 1 415 ? 11.054 10.227 -42.087 1.00 72.50 415 GLY A N 1
ATOM 3182 C CA . GLY A 1 415 ? 11.562 9.246 -43.055 1.00 72.50 415 GLY A CA 1
ATOM 3183 C C . GLY A 1 415 ? 12.759 8.415 -42.580 1.00 72.50 415 GLY A C 1
ATOM 3184 O O . GLY A 1 415 ? 13.293 7.649 -43.376 1.00 72.50 415 GLY A O 1
ATOM 3185 N N . LYS A 1 416 ? 13.173 8.546 -41.311 1.00 80.94 416 LYS A N 1
ATOM 3186 C CA . LYS A 1 416 ? 14.162 7.660 -40.682 1.00 80.94 416 LYS A CA 1
ATOM 3187 C C . LYS A 1 416 ? 13.491 6.403 -40.136 1.00 80.94 416 LYS A C 1
ATOM 3189 O O . LYS A 1 416 ? 12.347 6.458 -39.685 1.00 80.94 416 LYS A O 1
ATOM 3194 N N . ASP A 1 417 ? 14.226 5.299 -40.110 1.00 88.19 417 ASP A N 1
ATOM 3195 C CA . ASP A 1 417 ? 13.822 4.120 -39.347 1.00 88.19 417 ASP A CA 1
ATOM 3196 C C . ASP A 1 417 ? 14.105 4.337 -37.856 1.00 88.19 417 ASP A C 1
ATOM 3198 O O . ASP A 1 417 ? 15.075 5.002 -37.474 1.00 88.19 417 ASP A O 1
ATOM 3202 N N . ALA A 1 418 ? 13.247 3.768 -37.013 1.00 92.25 418 ALA A N 1
ATOM 3203 C CA . ALA A 1 418 ? 13.422 3.742 -35.572 1.00 92.25 418 ALA A CA 1
ATOM 3204 C C . ALA A 1 418 ? 13.745 2.319 -35.111 1.00 92.25 418 ALA A C 1
ATOM 3206 O O . ALA A 1 418 ? 13.033 1.373 -35.454 1.00 92.25 418 ALA A O 1
ATOM 3207 N N . ILE A 1 419 ? 14.799 2.168 -34.311 1.00 93.19 419 ILE A N 1
ATOM 3208 C CA . ILE A 1 419 ? 15.139 0.886 -33.685 1.00 93.19 419 ILE A CA 1
ATOM 3209 C C . ILE A 1 419 ? 14.199 0.648 -32.505 1.00 93.19 419 ILE A C 1
ATOM 3211 O O . ILE A 1 419 ? 14.034 1.525 -31.653 1.00 93.19 419 ILE A O 1
ATOM 3215 N N . ILE A 1 420 ? 13.606 -0.545 -32.451 1.00 94.12 420 ILE A N 1
ATOM 3216 C CA . ILE A 1 420 ? 12.785 -0.992 -31.325 1.00 94.12 420 ILE A CA 1
ATOM 3217 C C . ILE A 1 420 ? 13.700 -1.504 -30.217 1.00 94.12 420 ILE A C 1
ATOM 3219 O O . ILE A 1 420 ? 14.581 -2.331 -30.455 1.00 94.12 420 ILE A O 1
ATOM 3223 N N . MET A 1 421 ? 13.478 -1.033 -28.992 1.00 96.31 421 MET A N 1
ATOM 3224 C CA . MET A 1 421 ? 14.273 -1.442 -27.841 1.00 96.31 421 MET A CA 1
ATOM 3225 C C . MET A 1 421 ? 13.464 -1.461 -26.546 1.00 96.31 421 MET A C 1
ATOM 3227 O O . MET A 1 421 ? 12.477 -0.741 -26.405 1.00 96.31 421 MET A O 1
ATOM 3231 N N . TYR A 1 422 ? 13.900 -2.277 -25.588 1.00 97.31 422 TYR A N 1
ATOM 3232 C CA . TYR A 1 422 ? 13.203 -2.498 -24.322 1.00 97.31 422 TYR A CA 1
ATOM 3233 C C . TYR A 1 422 ? 14.092 -2.234 -23.113 1.00 97.31 422 TYR A C 1
ATOM 3235 O O . TYR A 1 422 ? 15.293 -2.506 -23.132 1.00 97.31 422 TYR A O 1
ATOM 3243 N N . THR A 1 423 ? 13.485 -1.729 -22.042 1.00 97.56 423 THR A N 1
ATOM 3244 C CA . THR A 1 423 ? 14.163 -1.448 -20.766 1.00 97.56 423 THR A CA 1
ATOM 3245 C C . THR A 1 423 ? 14.462 -2.696 -19.945 1.00 97.56 423 THR A C 1
ATOM 3247 O O . THR A 1 423 ? 15.234 -2.618 -18.990 1.00 97.56 423 THR A O 1
ATOM 3250 N N . ASP A 1 424 ? 13.820 -3.815 -20.275 1.00 96.56 424 ASP A N 1
ATOM 3251 C CA . ASP A 1 424 ? 13.902 -5.070 -19.542 1.00 96.56 424 ASP A CA 1
ATOM 3252 C C . ASP A 1 424 ? 13.336 -6.238 -20.358 1.00 96.56 424 ASP A C 1
ATOM 3254 O O . ASP A 1 424 ? 12.589 -6.067 -21.330 1.00 96.56 424 ASP A O 1
ATOM 3258 N N . TRP A 1 425 ? 13.686 -7.453 -19.935 1.00 94.62 425 TRP A N 1
ATOM 3259 C CA . TRP A 1 425 ? 13.227 -8.674 -20.585 1.00 94.62 425 TRP A CA 1
ATOM 3260 C C . TRP A 1 425 ? 11.716 -8.883 -20.455 1.00 94.62 425 TRP A C 1
ATOM 3262 O O . TRP A 1 425 ? 11.122 -9.427 -21.378 1.00 94.62 425 TRP A O 1
ATOM 3272 N N . ARG A 1 426 ? 11.058 -8.454 -19.366 1.00 94.50 426 ARG A N 1
ATOM 3273 C CA . ARG A 1 426 ? 9.607 -8.662 -19.184 1.00 94.50 426 ARG A CA 1
ATOM 3274 C C . ARG A 1 426 ? 8.831 -7.999 -20.322 1.00 94.50 426 ARG A C 1
ATOM 3276 O O . ARG A 1 426 ? 7.964 -8.639 -20.916 1.00 94.50 426 ARG A O 1
ATOM 3283 N N . ARG A 1 427 ? 9.178 -6.757 -20.666 1.00 95.31 427 ARG A N 1
ATOM 3284 C CA . ARG A 1 427 ? 8.535 -6.006 -21.755 1.00 95.31 427 ARG A CA 1
ATOM 3285 C C . ARG A 1 427 ? 8.850 -6.579 -23.133 1.00 95.31 427 ARG A C 1
ATOM 3287 O O . ARG A 1 427 ? 7.922 -6.780 -23.909 1.00 95.31 427 ARG A O 1
ATOM 3294 N N . LEU A 1 428 ? 10.109 -6.936 -23.407 1.00 94.69 428 LEU A N 1
ATOM 3295 C CA . LEU A 1 428 ? 10.467 -7.602 -24.668 1.00 94.69 428 LEU A CA 1
ATOM 3296 C C . LEU A 1 428 ? 9.666 -8.894 -24.852 1.00 94.69 428 LEU A C 1
ATOM 3298 O O . LEU A 1 428 ? 9.057 -9.108 -25.895 1.00 94.69 428 LEU A O 1
ATOM 3302 N N . ARG A 1 429 ? 9.641 -9.750 -23.824 1.00 93.62 429 ARG A N 1
ATOM 3303 C CA . ARG A 1 429 ? 8.977 -11.059 -23.865 1.00 93.62 429 ARG A CA 1
ATOM 3304 C C . ARG A 1 429 ? 7.463 -10.953 -24.012 1.00 93.62 429 ARG A C 1
ATOM 3306 O O . ARG A 1 429 ? 6.872 -11.842 -24.615 1.00 93.62 429 ARG A O 1
ATOM 3313 N N . SER A 1 430 ? 6.849 -9.892 -23.490 1.00 92.00 430 SER A N 1
ATOM 3314 C CA . SER A 1 430 ? 5.416 -9.638 -23.666 1.00 92.00 430 SER A CA 1
ATOM 3315 C C . SER A 1 430 ? 5.040 -9.350 -25.122 1.00 92.00 430 SER A C 1
ATOM 3317 O O . SER A 1 430 ? 3.936 -9.694 -25.529 1.00 92.00 430 SER A O 1
ATOM 3319 N N . GLU A 1 431 ? 5.932 -8.721 -25.890 1.00 91.56 431 GLU A N 1
ATOM 3320 C CA . GLU A 1 431 ? 5.659 -8.310 -27.276 1.00 91.56 431 GLU A CA 1
ATOM 3321 C C . GLU A 1 431 ? 6.174 -9.330 -28.301 1.00 91.56 431 GLU A C 1
ATOM 3323 O O . GLU A 1 431 ? 5.517 -9.600 -29.303 1.00 91.56 431 GLU A O 1
ATOM 3328 N N . TYR A 1 432 ? 7.338 -9.927 -28.039 1.00 89.25 432 TYR A N 1
ATOM 3329 C CA . TYR A 1 432 ? 8.034 -10.802 -28.983 1.00 89.25 432 TYR A CA 1
ATOM 3330 C C . TYR A 1 432 ? 8.046 -12.281 -28.587 1.00 89.25 432 TYR A C 1
ATOM 3332 O O . TYR A 1 432 ? 8.466 -13.099 -29.389 1.00 89.25 432 TYR A O 1
ATOM 3340 N N . GLY A 1 433 ? 7.615 -12.660 -27.382 1.00 88.50 433 GLY A N 1
ATOM 3341 C CA . GLY A 1 433 ? 7.678 -14.056 -26.934 1.00 88.50 433 GLY A CA 1
ATOM 3342 C C . GLY A 1 433 ? 9.072 -14.501 -26.466 1.00 88.50 433 GLY A C 1
ATOM 3343 O O . GLY A 1 433 ? 10.012 -13.709 -26.356 1.00 88.50 433 GLY A O 1
ATOM 3344 N N . LYS A 1 434 ? 9.206 -15.781 -26.096 1.00 87.50 434 LYS A N 1
ATOM 3345 C CA . LYS A 1 434 ? 10.429 -16.363 -25.491 1.00 87.50 434 LYS A CA 1
ATOM 3346 C C . LYS A 1 434 ? 11.485 -16.798 -26.511 1.00 87.50 434 LYS A C 1
ATOM 3348 O O . LYS A 1 434 ? 12.623 -17.040 -26.132 1.00 87.50 434 LYS A O 1
ATOM 3353 N N . GLU A 1 435 ? 11.110 -16.880 -27.776 1.00 85.38 435 GLU A N 1
ATOM 3354 C CA . GLU A 1 435 ? 11.925 -17.365 -28.885 1.00 85.38 435 GLU A CA 1
ATOM 3355 C C . GLU A 1 435 ? 12.883 -16.314 -29.454 1.00 85.38 435 GLU A C 1
ATOM 3357 O O . GLU A 1 435 ? 13.879 -16.669 -30.076 1.00 85.38 435 GLU A O 1
ATOM 3362 N N . TRP A 1 436 ? 12.607 -15.027 -29.234 1.00 87.88 436 TRP A N 1
ATOM 3363 C CA . TRP A 1 436 ? 13.507 -13.956 -29.659 1.00 87.88 436 TRP A CA 1
ATOM 3364 C C . TRP A 1 436 ? 14.727 -13.859 -28.746 1.00 87.88 436 TRP A C 1
ATOM 3366 O O . TRP A 1 436 ? 14.657 -14.152 -27.554 1.00 87.88 436 TRP A O 1
ATOM 3376 N N . ASP A 1 437 ? 15.852 -13.411 -29.275 1.00 87.69 437 ASP A N 1
ATOM 3377 C CA . ASP A 1 437 ? 16.999 -13.037 -28.455 1.00 87.69 437 ASP A CA 1
ATOM 3378 C C . ASP A 1 437 ? 17.069 -11.513 -28.300 1.00 87.69 437 ASP A C 1
ATOM 3380 O O . ASP A 1 437 ? 16.261 -10.769 -28.864 1.00 87.69 437 ASP A O 1
ATOM 3384 N N . GLY A 1 438 ? 18.012 -11.041 -27.495 1.00 89.75 438 GLY A N 1
ATOM 3385 C CA . GLY A 1 438 ? 18.181 -9.641 -27.163 1.00 89.75 438 GLY A CA 1
ATOM 3386 C C . GLY A 1 438 ? 19.635 -9.210 -27.244 1.00 89.75 438 GLY A C 1
ATOM 3387 O O . GLY A 1 438 ? 20.473 -9.670 -26.474 1.00 89.75 438 GLY A O 1
ATOM 3388 N N . MET A 1 439 ? 19.932 -8.263 -28.130 1.00 90.69 439 MET A N 1
ATOM 3389 C CA . MET A 1 439 ? 21.228 -7.592 -28.146 1.00 90.69 439 MET A CA 1
ATOM 3390 C C . MET A 1 439 ? 21.203 -6.405 -27.183 1.00 90.69 439 MET A C 1
ATOM 3392 O O . MET A 1 439 ? 20.368 -5.510 -27.316 1.00 90.69 439 MET A O 1
ATOM 3396 N N . VAL A 1 440 ? 22.130 -6.373 -26.224 1.00 91.50 440 VAL A N 1
ATOM 3397 C CA . VAL A 1 440 ? 22.225 -5.271 -25.258 1.00 91.50 440 VAL A CA 1
ATOM 3398 C C . VAL A 1 440 ? 23.023 -4.110 -25.850 1.00 91.50 440 VAL A C 1
ATOM 3400 O O . VAL A 1 440 ? 24.192 -4.270 -26.197 1.00 91.50 440 VAL A O 1
ATOM 3403 N N . HIS A 1 441 ? 22.418 -2.925 -25.936 1.00 91.31 441 HIS A N 1
ATOM 3404 C CA . HIS A 1 441 ? 23.064 -1.732 -26.488 1.00 91.31 441 HIS A CA 1
ATOM 3405 C C . HIS A 1 441 ? 22.600 -0.446 -25.785 1.00 91.31 441 HIS A C 1
ATOM 3407 O O . HIS A 1 441 ? 21.519 -0.390 -25.208 1.00 91.31 441 HIS A O 1
ATOM 3413 N N . SER A 1 442 ? 23.412 0.612 -25.833 1.00 91.56 442 SER A N 1
ATOM 3414 C CA . SER A 1 442 ? 22.994 1.957 -25.392 1.00 91.56 442 SER A CA 1
ATOM 3415 C C . SER A 1 442 ? 22.402 2.759 -26.556 1.00 91.56 442 SER A C 1
ATOM 3417 O O . SER A 1 442 ? 22.687 2.467 -27.714 1.00 91.56 442 SER A O 1
ATOM 3419 N N . ILE A 1 443 ? 21.632 3.815 -26.293 1.00 91.25 443 ILE A N 1
ATOM 3420 C CA . ILE A 1 443 ? 21.142 4.699 -27.375 1.00 91.25 443 ILE A CA 1
ATOM 3421 C C . ILE A 1 443 ? 22.300 5.430 -28.080 1.00 91.25 443 ILE A C 1
ATOM 3423 O O . ILE A 1 443 ? 22.222 5.762 -29.268 1.00 91.25 443 ILE A O 1
ATOM 3427 N N . ARG A 1 444 ? 23.413 5.651 -27.371 1.00 87.75 444 ARG A N 1
ATOM 3428 C CA . ARG A 1 444 ? 24.587 6.346 -27.901 1.00 87.75 444 ARG A CA 1
ATOM 3429 C C . ARG A 1 444 ? 25.131 5.645 -29.152 1.00 87.75 444 ARG A C 1
ATOM 3431 O O . ARG A 1 444 ? 25.382 4.444 -29.151 1.00 87.75 444 ARG A O 1
ATOM 3438 N N . GLY A 1 445 ? 25.350 6.420 -30.213 1.00 81.44 445 GLY A N 1
ATOM 3439 C CA . GLY A 1 445 ? 25.858 5.944 -31.505 1.00 81.44 445 GLY A CA 1
ATOM 3440 C C . GLY A 1 445 ? 24.787 5.345 -32.426 1.00 81.44 445 GLY A C 1
ATOM 3441 O O . GLY A 1 445 ? 24.904 5.487 -33.641 1.00 81.44 445 GLY A O 1
ATOM 3442 N N . LEU A 1 446 ? 23.712 4.759 -31.881 1.00 88.12 446 LEU A N 1
ATOM 3443 C CA . LEU A 1 446 ? 22.541 4.360 -32.675 1.00 88.12 446 LEU A CA 1
ATOM 3444 C C . LEU A 1 446 ? 21.728 5.583 -33.102 1.00 88.12 446 LEU A C 1
ATOM 3446 O O . LEU A 1 446 ? 21.357 5.692 -34.270 1.00 88.12 446 LEU A O 1
ATOM 3450 N N . ILE A 1 447 ? 21.549 6.536 -32.179 1.00 90.50 447 ILE A N 1
ATOM 3451 C CA . ILE A 1 447 ? 20.734 7.741 -32.390 1.00 90.50 447 ILE A CA 1
ATOM 3452 C C . ILE A 1 447 ? 21.253 8.665 -33.510 1.00 90.50 447 ILE A C 1
ATOM 3454 O O . ILE A 1 447 ? 20.548 9.539 -34.008 1.00 90.50 447 ILE A O 1
ATOM 3458 N N . ASP A 1 448 ? 22.509 8.481 -33.933 1.00 87.75 448 ASP A N 1
ATOM 3459 C CA . ASP A 1 448 ? 23.089 9.218 -35.057 1.00 87.75 448 ASP A CA 1
ATOM 3460 C C . ASP A 1 448 ? 22.539 8.768 -36.415 1.00 87.75 448 ASP A C 1
ATOM 3462 O O . ASP A 1 448 ? 22.528 9.562 -37.359 1.00 87.75 448 ASP A O 1
ATOM 3466 N N . LYS A 1 449 ? 22.091 7.511 -36.509 1.00 87.06 449 LYS A N 1
ATOM 3467 C CA . LYS A 1 449 ? 21.618 6.875 -37.746 1.00 87.06 449 LYS A CA 1
ATOM 3468 C C . LYS A 1 449 ? 20.120 6.583 -37.720 1.00 87.06 449 LYS A C 1
ATOM 3470 O O . LYS A 1 449 ? 19.470 6.714 -38.752 1.00 87.06 449 LYS A O 1
ATOM 3475 N N . PHE A 1 450 ? 19.591 6.225 -36.556 1.00 89.88 450 PHE A N 1
ATOM 3476 C CA . PHE A 1 450 ? 18.208 5.804 -36.360 1.00 89.88 450 PHE A CA 1
ATOM 3477 C C . PHE A 1 450 ? 17.558 6.624 -35.255 1.00 89.88 450 PHE A C 1
ATOM 3479 O O . PHE A 1 450 ? 18.237 7.056 -34.329 1.00 89.88 450 PHE A O 1
ATOM 3486 N N . ASP A 1 451 ? 16.242 6.785 -35.309 1.00 93.75 451 ASP A N 1
ATOM 3487 C CA . ASP A 1 451 ? 15.501 7.155 -34.103 1.00 93.75 451 ASP A CA 1
ATOM 3488 C C . ASP A 1 451 ? 15.381 5.925 -33.179 1.00 93.75 451 ASP A C 1
ATOM 3490 O O . ASP A 1 451 ? 15.737 4.802 -33.551 1.00 93.75 451 ASP A O 1
ATOM 3494 N N . CYS A 1 452 ? 14.905 6.107 -31.950 1.00 94.50 452 CYS A N 1
ATOM 3495 C CA . CYS A 1 452 ? 14.769 5.017 -30.980 1.00 94.50 452 CYS A CA 1
ATOM 3496 C C . CYS A 1 452 ? 13.344 4.966 -30.423 1.00 94.50 452 CYS A C 1
ATOM 3498 O O . CYS A 1 452 ? 12.869 5.933 -29.829 1.00 94.50 452 CYS A O 1
ATOM 3500 N N . ALA A 1 453 ? 12.674 3.827 -30.591 1.00 95.31 453 ALA A N 1
ATOM 3501 C CA . ALA A 1 453 ? 11.387 3.534 -29.974 1.00 95.31 453 ALA A CA 1
ATOM 3502 C C . ALA A 1 453 ? 11.621 2.649 -28.743 1.00 95.31 453 ALA A C 1
ATOM 3504 O O . ALA A 1 453 ? 11.900 1.455 -28.866 1.00 95.31 453 ALA A O 1
ATOM 3505 N N . VAL A 1 454 ? 11.536 3.249 -27.556 1.00 96.88 454 VAL A N 1
ATOM 3506 C CA . VAL A 1 454 ? 11.746 2.586 -26.264 1.00 96.88 454 VAL A CA 1
ATOM 3507 C C . VAL A 1 454 ? 10.408 2.082 -25.728 1.00 96.88 454 VAL A C 1
ATOM 3509 O O . VAL A 1 454 ? 9.465 2.860 -25.601 1.00 96.88 454 VAL A O 1
ATOM 3512 N N . ASN A 1 455 ? 10.336 0.794 -25.388 1.00 96.62 455 ASN A N 1
ATOM 3513 C CA . ASN A 1 455 ? 9.129 0.100 -24.927 1.00 96.62 455 ASN A CA 1
ATOM 3514 C C . ASN A 1 455 ? 7.884 0.350 -25.812 1.00 96.62 455 ASN A C 1
ATOM 3516 O O . ASN A 1 455 ? 6.836 0.731 -25.282 1.00 96.62 455 ASN A O 1
ATOM 3520 N N . PRO A 1 456 ? 7.944 0.138 -27.144 1.00 93.69 456 PRO A N 1
ATOM 3521 C CA . PRO A 1 456 ? 6.762 0.215 -27.996 1.00 93.69 456 PRO A CA 1
ATOM 3522 C C . PRO A 1 456 ? 5.881 -1.013 -27.729 1.00 93.69 456 PRO A C 1
ATOM 3524 O O . PRO A 1 456 ? 6.002 -2.045 -28.383 1.00 93.69 456 PRO A O 1
ATOM 3527 N N . THR A 1 457 ? 5.052 -0.914 -26.694 1.00 91.88 457 THR A N 1
ATOM 3528 C CA . THR A 1 457 ? 4.102 -1.952 -26.281 1.00 91.88 457 THR A CA 1
ATOM 3529 C C . THR A 1 457 ? 2.694 -1.595 -26.744 1.00 91.88 457 THR A C 1
ATOM 3531 O O . THR A 1 457 ? 2.449 -0.497 -27.254 1.00 91.88 457 THR A O 1
ATOM 3534 N N . ARG A 1 458 ? 1.726 -2.475 -26.471 1.00 91.25 458 ARG A N 1
ATOM 3535 C CA . ARG A 1 458 ? 0.295 -2.138 -26.609 1.00 91.25 458 ARG A CA 1
ATOM 3536 C C . ARG A 1 458 ? -0.157 -0.915 -25.789 1.00 91.25 458 ARG A C 1
ATOM 3538 O O . ARG A 1 458 ? -1.261 -0.431 -26.015 1.00 91.25 458 ARG A O 1
ATOM 3545 N N . PHE A 1 459 ? 0.663 -0.441 -24.845 1.00 93.62 459 PHE A N 1
ATOM 3546 C CA . PHE A 1 459 ? 0.446 0.751 -24.026 1.00 93.62 459 PHE A CA 1
ATOM 3547 C C . PHE A 1 459 ? 1.446 1.853 -24.418 1.00 93.62 459 PHE A C 1
ATOM 3549 O O . PHE A 1 459 ? 2.527 1.944 -23.830 1.00 93.62 459 PHE A O 1
ATOM 3556 N N . PRO A 1 460 ? 1.126 2.717 -25.401 1.00 91.31 460 PRO A N 1
ATOM 3557 C CA . PRO A 1 460 ? 2.077 3.704 -25.915 1.00 91.31 460 PRO A CA 1
ATOM 3558 C C . PRO A 1 460 ? 2.596 4.679 -24.853 1.00 91.31 460 PRO A C 1
ATOM 3560 O O . PRO A 1 460 ? 3.738 5.118 -24.943 1.00 91.31 460 PRO A O 1
ATOM 3563 N N . ALA A 1 461 ? 1.788 4.985 -23.831 1.00 94.12 461 ALA A N 1
ATOM 3564 C CA . ALA A 1 461 ? 2.176 5.888 -22.749 1.00 94.12 461 ALA A CA 1
ATOM 3565 C C . ALA A 1 461 ? 3.233 5.290 -21.801 1.00 94.12 461 ALA A C 1
ATOM 3567 O O . ALA A 1 461 ? 3.859 6.028 -21.054 1.00 94.12 461 ALA A O 1
ATOM 3568 N N . ALA A 1 462 ? 3.466 3.972 -21.827 1.00 95.00 462 ALA A N 1
ATOM 3569 C CA . ALA A 1 462 ? 4.566 3.343 -21.089 1.00 95.00 462 ALA A CA 1
ATOM 3570 C C . ALA A 1 462 ? 5.913 3.409 -21.834 1.00 95.00 462 ALA A C 1
ATOM 3572 O O . ALA A 1 462 ? 6.943 2.994 -21.295 1.00 95.00 462 ALA A O 1
ATOM 3573 N N . GLY A 1 463 ? 5.896 3.859 -23.091 1.00 95.19 463 GLY A N 1
ATOM 3574 C CA . GLY A 1 463 ? 7.058 3.958 -23.960 1.00 95.19 463 GLY A CA 1
ATOM 3575 C C . GLY A 1 463 ? 7.511 5.393 -24.188 1.00 95.19 463 GLY A C 1
ATOM 3576 O O . GLY A 1 463 ? 6.922 6.355 -23.703 1.00 95.19 463 GLY A O 1
ATOM 3577 N N . SER A 1 464 ? 8.590 5.539 -24.948 1.00 94.69 464 SER A N 1
ATOM 3578 C CA . SER A 1 464 ? 9.082 6.843 -25.383 1.00 94.69 464 SER A CA 1
ATOM 3579 C C . SER A 1 464 ? 9.692 6.754 -26.774 1.00 94.69 464 SER A C 1
ATOM 3581 O O . SER A 1 464 ? 10.280 5.740 -27.152 1.00 94.69 464 SER A O 1
ATOM 3583 N N . TYR A 1 465 ? 9.544 7.826 -27.545 1.00 94.31 465 TYR A N 1
ATOM 3584 C CA . TYR A 1 465 ? 10.135 7.956 -28.869 1.00 94.31 465 TYR A CA 1
ATOM 3585 C C . TYR A 1 465 ? 11.212 9.031 -28.825 1.00 94.31 465 TYR A C 1
ATOM 3587 O O . TYR A 1 465 ? 10.910 10.197 -28.576 1.00 94.31 465 TYR A O 1
ATOM 3595 N N . ILE A 1 466 ? 12.455 8.643 -29.090 1.00 94.50 466 ILE A N 1
ATOM 3596 C CA . ILE A 1 466 ? 13.627 9.499 -28.932 1.00 94.50 466 ILE A CA 1
ATOM 3597 C C . ILE A 1 466 ? 14.223 9.798 -30.302 1.00 94.50 466 ILE A C 1
ATOM 3599 O O . ILE A 1 466 ? 14.611 8.884 -31.032 1.00 94.50 466 ILE A O 1
ATOM 3603 N N . THR A 1 467 ? 14.313 11.087 -30.633 1.00 93.81 467 THR A N 1
ATOM 3604 C CA . THR A 1 467 ? 15.064 11.571 -31.798 1.00 93.81 467 THR A CA 1
ATOM 3605 C C . THR A 1 467 ? 16.463 12.014 -31.386 1.00 93.81 467 THR A C 1
ATOM 3607 O O . THR A 1 467 ? 16.759 12.210 -30.202 1.00 93.81 467 THR A O 1
ATOM 3610 N N . LYS A 1 468 ? 17.332 12.236 -32.374 1.00 92.12 468 LYS A N 1
ATOM 3611 C CA . LYS A 1 468 ? 18.664 12.802 -32.141 1.00 92.12 468 LYS A CA 1
ATOM 3612 C C . LYS A 1 468 ? 18.612 14.152 -31.427 1.00 92.12 468 LYS A C 1
ATOM 3614 O O . LYS A 1 468 ? 19.393 14.379 -30.509 1.00 92.12 468 LYS A O 1
ATOM 3619 N N . GLU A 1 469 ? 17.694 15.028 -31.816 1.00 92.44 469 GLU A N 1
ATOM 3620 C CA . GLU A 1 469 ? 17.536 16.357 -31.221 1.00 92.44 469 GLU A CA 1
ATOM 3621 C C . GLU A 1 469 ? 17.133 16.254 -29.745 1.00 92.44 469 GLU A C 1
ATOM 3623 O O . GLU A 1 469 ? 17.730 16.913 -28.894 1.00 92.44 469 GLU A O 1
ATOM 3628 N N . MET A 1 470 ? 16.182 15.367 -29.424 1.00 92.81 470 MET A N 1
ATOM 3629 C CA . MET A 1 470 ? 15.783 15.093 -28.039 1.00 92.81 470 MET A CA 1
ATOM 3630 C C . MET A 1 470 ? 16.957 14.565 -27.214 1.00 92.81 470 MET A C 1
ATOM 3632 O O . MET A 1 470 ? 17.211 15.057 -26.118 1.00 92.81 470 MET A O 1
ATOM 3636 N N . TYR A 1 471 ? 17.703 13.601 -27.755 1.00 92.56 471 TYR A N 1
ATOM 3637 C CA . TYR A 1 471 ? 18.857 13.016 -27.077 1.00 92.56 471 TYR A CA 1
ATOM 3638 C C . TYR A 1 471 ? 19.963 14.047 -26.800 1.00 92.56 471 TYR A C 1
ATOM 3640 O O . TYR A 1 471 ? 20.541 14.060 -25.713 1.00 92.56 471 TYR A O 1
ATOM 3648 N N . VAL A 1 472 ? 20.248 14.938 -27.757 1.00 92.00 472 VAL A N 1
ATOM 3649 C CA . VAL A 1 472 ? 21.214 16.035 -27.570 1.00 92.00 472 VAL A CA 1
ATOM 3650 C C . VAL A 1 472 ? 20.738 16.995 -26.481 1.00 92.00 472 VAL A C 1
ATOM 3652 O O . VAL A 1 472 ? 21.514 17.299 -25.579 1.00 92.00 472 VAL A O 1
ATOM 3655 N N . SER A 1 473 ? 19.462 17.388 -26.499 1.00 90.81 473 SER A N 1
ATOM 3656 C CA . SER A 1 473 ? 18.877 18.241 -25.457 1.00 90.81 473 SER A CA 1
ATOM 3657 C C . SER A 1 473 ? 18.977 17.604 -24.063 1.00 90.81 473 SER A C 1
ATOM 3659 O O . SER A 1 473 ? 19.390 18.263 -23.111 1.00 90.81 473 SER A O 1
ATOM 3661 N N . MET A 1 474 ? 18.693 16.303 -23.937 1.00 91.44 474 MET A N 1
ATOM 3662 C CA . MET A 1 474 ? 18.880 15.560 -22.682 1.00 91.44 474 MET A CA 1
ATOM 3663 C C . MET A 1 474 ? 20.340 15.583 -22.214 1.00 91.44 474 MET A C 1
ATOM 3665 O O . MET A 1 474 ? 20.612 15.798 -21.032 1.00 91.44 474 MET A O 1
ATOM 3669 N N . ALA A 1 475 ? 21.290 15.404 -23.136 1.00 88.06 475 ALA A N 1
ATOM 3670 C CA . ALA A 1 475 ? 22.719 15.448 -22.834 1.00 88.06 475 ALA A CA 1
ATOM 3671 C C . ALA A 1 475 ? 23.209 16.838 -22.405 1.00 88.06 475 ALA A C 1
ATOM 3673 O O . ALA A 1 475 ? 24.133 16.925 -21.598 1.00 88.06 475 ALA A O 1
ATOM 3674 N N . GLU A 1 476 ? 22.622 17.910 -22.934 1.00 89.12 476 GLU A N 1
ATOM 3675 C CA . GLU A 1 476 ? 22.917 19.286 -22.526 1.00 89.12 476 GLU A CA 1
ATOM 3676 C C . GLU A 1 476 ? 22.379 19.574 -21.121 1.00 89.12 476 GLU A C 1
ATOM 3678 O O . GLU A 1 476 ? 23.148 20.024 -20.270 1.00 89.12 476 GLU A O 1
ATOM 3683 N N . MET A 1 477 ? 21.122 19.209 -20.839 1.00 83.50 477 MET A N 1
ATOM 3684 C CA . MET A 1 477 ? 20.515 19.351 -19.506 1.00 83.50 477 MET A CA 1
ATOM 3685 C C . MET A 1 477 ? 21.290 18.587 -18.421 1.00 83.50 477 MET A C 1
ATOM 3687 O O . MET A 1 477 ? 21.485 19.088 -17.320 1.00 83.50 477 MET A O 1
ATOM 3691 N N . ALA A 1 478 ? 21.791 17.387 -18.727 1.00 78.88 478 ALA A N 1
ATOM 3692 C CA . ALA A 1 478 ? 22.585 16.605 -17.777 1.00 78.88 478 ALA A CA 1
ATOM 3693 C C . ALA A 1 478 ? 23.990 17.195 -17.511 1.00 78.88 478 ALA A C 1
ATOM 3695 O O . ALA A 1 478 ? 24.654 16.818 -16.545 1.00 78.88 478 ALA A O 1
ATOM 3696 N N . ARG A 1 479 ? 24.501 18.081 -18.381 1.00 77.19 479 ARG A N 1
ATOM 3697 C CA . ARG A 1 479 ? 25.825 18.712 -18.214 1.00 77.19 479 ARG A CA 1
ATOM 3698 C C . ARG A 1 479 ? 25.775 19.987 -17.382 1.00 77.19 479 ARG A C 1
ATOM 3700 O O . ARG A 1 479 ? 26.766 20.259 -16.707 1.00 77.19 479 ARG A O 1
ATOM 3707 N N . SER A 1 480 ? 24.676 20.742 -17.419 1.00 66.94 480 SER A N 1
ATOM 3708 C CA . SER A 1 480 ? 24.528 21.967 -16.622 1.00 66.94 480 SER A CA 1
ATOM 3709 C C . SER A 1 480 ? 24.562 21.696 -15.111 1.00 66.94 480 SER A C 1
ATOM 3711 O O . SER A 1 480 ? 25.119 22.499 -14.376 1.00 66.94 480 SER A O 1
ATOM 3713 N N . GLU A 1 481 ? 24.125 20.518 -14.651 1.00 55.84 481 GLU A N 1
ATOM 3714 C CA . GLU A 1 481 ? 24.221 20.104 -13.236 1.00 55.84 481 GLU A CA 1
ATOM 3715 C C . GLU A 1 481 ? 25.659 20.002 -12.709 1.00 55.84 481 GLU A C 1
ATOM 3717 O O . GLU A 1 481 ? 25.940 20.371 -11.574 1.00 55.84 481 GLU A O 1
ATOM 3722 N N . LYS A 1 482 ? 26.612 19.538 -13.530 1.00 47.56 482 LYS A N 1
ATOM 3723 C CA . LYS A 1 482 ? 28.013 19.398 -13.086 1.00 47.56 482 LYS A CA 1
ATOM 3724 C C . LYS A 1 482 ? 28.723 20.737 -12.872 1.00 47.56 482 LYS A C 1
ATOM 3726 O O . LYS A 1 482 ? 29.850 20.739 -12.372 1.00 47.56 482 LYS A O 1
ATOM 3731 N N . LEU A 1 483 ? 28.116 21.834 -13.322 1.00 35.06 483 LEU A N 1
ATOM 3732 C CA . LEU A 1 483 ? 28.631 23.191 -13.169 1.00 35.06 483 LEU A CA 1
ATOM 3733 C C . LEU A 1 483 ? 28.009 23.904 -11.960 1.00 35.06 483 LEU A C 1
ATOM 3735 O O . LEU A 1 483 ? 28.712 24.689 -11.341 1.00 35.06 483 LEU A O 1
ATOM 3739 N N . GLU A 1 484 ? 26.767 23.588 -11.582 1.00 39.41 484 GLU A N 1
ATOM 3740 C CA . GLU A 1 484 ? 26.097 24.180 -10.408 1.00 39.41 484 GLU A CA 1
ATOM 3741 C C . GLU A 1 484 ? 26.556 23.568 -9.068 1.00 39.41 484 GLU A C 1
ATOM 3743 O O . GLU A 1 484 ? 26.551 24.254 -8.056 1.00 39.41 484 GLU A O 1
ATOM 3748 N N . ASP A 1 485 ? 27.066 22.331 -9.055 1.00 37.75 485 ASP A N 1
ATOM 3749 C CA . ASP A 1 485 ? 27.660 21.688 -7.861 1.00 37.75 485 ASP A CA 1
ATOM 3750 C C . ASP A 1 485 ? 29.094 22.177 -7.523 1.00 37.75 485 ASP A C 1
ATOM 3752 O O . ASP A 1 485 ? 29.793 21.569 -6.702 1.00 37.75 485 ASP A O 1
ATOM 3756 N N . LYS A 1 486 ? 29.593 23.226 -8.195 1.00 31.12 486 LYS A N 1
ATOM 3757 C CA . LYS A 1 486 ? 30.991 23.685 -8.091 1.00 31.12 486 LYS A CA 1
ATOM 3758 C C . LYS A 1 486 ? 31.219 25.106 -7.577 1.00 31.12 486 LYS A C 1
ATOM 3760 O O . LYS A 1 486 ? 32.393 25.472 -7.497 1.00 31.12 486 LYS A O 1
ATOM 3765 N N . ASP A 1 487 ? 30.184 25.832 -7.164 1.00 31.38 487 ASP A N 1
ATOM 3766 C CA . ASP A 1 487 ? 30.330 27.173 -6.575 1.00 31.38 487 ASP A CA 1
ATOM 3767 C C . ASP A 1 487 ? 29.893 27.240 -5.103 1.00 31.38 487 ASP A C 1
ATOM 3769 O O . ASP A 1 487 ? 28.762 26.809 -4.778 1.00 31.38 487 ASP A O 1
#

Radius of gyration: 29.17 Å; Cα contacts (8 Å, |Δi|>4): 839; chains: 1; bounding box: 89×49×83 Å

Foldseek 3Di:
DDDPVVVVVVVVPVVPPPPDDDPPPPDDDDDDDDDDDDDDDDDDDDDDDDDPPQDFFWKWFWQDWDDDPPALKIKTKTWIATKDFAQDKWWKFPLQDLVRDIDIWHFHWKDDVPDTDGMDHGGIIITITHSCNVVVDDQLIMTGHPPDDPVNSVVNSLVRLLVRQVPPVLLPDDPVRLVSGALRSLLSNLVSNVVCCVPPVVPPDPVSVVVSVVSNVVSLLSSLVNQLQPQKKKWKAFPQQRAGAWDKDWDQDPVRDIDIDQIATEIERSSCQVVVQVVAVDPTIGIDMFGCPPVSCRRQVSLQCCCFAQNRQFYAYNDPSRTDGSCSNYNDDDCVPPDPVRPFQGQNQLLNLLSNLLSQDDDDPPNPRSVVSNVVSLLSNLLSLQVGKWWWWFAPPDPDDDPPDTTDWDQDPPRFIAGETERGPVLVCVVPNPRIGTDIGHCPPVLVRHWYWYSPHVNSSSIDTGHPVSNVVSVVSNVVVVVVVPD

Secondary structure (DSSP, 8-state):
--SHHHHHHHHHHHTTT---SSSTTSS-----------------PPPP--------EEEEEEEEEEEPTTSS-EEEEEE-EEEEETT-EEEEE-TTSTT---EEEEEEEEEETTEEESEEESSEEEEEETTTTTTT--TT-EEE-TTS-HHHHHHHHHHHHIIIIIIISTT---HHHHHH--HHHHHHHHHHHHHHHHHTGGG--HHHHHHHHHHHHHHHHHHHHHHHH-SEEEEEEETTTTEEPPB--EEE-TTS-EEEPPPBEEEE-TTTHHHHHHHH-SSSEEEEEEE-TTTT-HHHHHHHHHHHTS---EEEESSTTSEEEHHHHSPPPP-TTS-GGGSPP--HHHHHHHHHHHHSPPPPTT-HHHHHHHHHHHHHHHHHHTT--EEEEE-S---S--TTSSB-EEE-GGG-EEEEEBSSHHHHHHHH-SS-EEEEE-STTTTTTSEEEES--S-GGG-EEE-HHHHHHHHHHHHHHHHHTT-

Mean predicted aligned error: 10.77 Å

Solvent-accessible surface area (backbone atoms only — not comparable to full-atom values): 27150 Å² total; per-residue (Å²): 145,67,74,62,68,62,58,61,62,53,60,72,65,56,77,76,71,72,90,80,74,79,75,82,65,83,63,86,88,82,83,88,85,85,90,80,85,91,78,93,77,83,92,78,80,91,75,77,87,71,81,79,77,78,70,66,44,29,39,26,12,19,43,42,70,43,79,37,88,98,55,51,27,22,40,31,31,33,50,38,45,43,34,47,50,46,71,41,75,36,38,32,34,48,64,41,38,69,76,57,65,70,45,72,40,37,31,69,36,34,24,52,82,94,44,79,44,66,60,53,61,64,39,66,36,37,35,34,28,53,46,23,58,82,67,69,65,43,67,22,26,25,40,31,30,90,90,56,52,71,65,61,52,50,50,28,24,54,50,15,34,36,49,34,40,43,65,74,41,51,48,72,67,54,70,74,53,59,68,71,46,36,62,42,44,45,35,50,46,50,39,44,39,56,51,40,49,75,73,71,46,76,83,59,52,69,68,61,53,53,51,40,49,56,38,46,52,54,50,50,52,52,38,36,53,47,60,44,68,34,67,59,44,29,32,44,30,23,66,48,40,72,41,73,38,69,49,67,49,82,43,79,41,99,85,76,48,78,45,69,47,78,35,16,35,48,37,30,43,60,49,52,40,69,63,51,37,65,76,33,61,55,96,53,32,31,65,42,76,45,52,10,64,95,83,58,43,40,38,37,52,52,51,35,44,38,30,63,47,42,29,27,51,21,36,21,42,78,40,82,84,31,65,44,52,32,73,72,62,31,74,74,88,82,57,83,94,54,57,77,89,73,53,80,58,57,34,16,72,32,38,31,28,37,41,49,60,35,71,46,74,82,60,50,93,86,36,65,66,52,43,48,50,48,53,53,37,50,50,53,24,29,50,34,54,76,71,39,55,27,36,29,47,30,54,100,80,66,98,65,98,58,93,79,84,44,59,48,66,45,89,40,74,94,85,35,49,13,42,41,29,17,50,30,61,71,63,44,37,73,76,62,41,87,84,47,46,67,49,79,45,50,60,76,78,48,40,81,77,25,31,38,30,36,37,82,51,101,25,62,33,45,26,50,79,44,45,48,68,56,53,52,51,28,56,50,60,57,49,57,55,73,59,66,80,70,119